Protein AF-A0A2V6H265-F1 (afdb_monomer_lite)

Foldseek 3Di:
DVLQVLQVVLVVLVVVLVVLVVVLVVLVVLLLVLLLVQLVLCLVVLVVDPVLVVLNVLLVVLVVVLVVLVVVLVVLVVVLVVLVVVLVVLVVVLVVVLVVLVVVLVVLVVQLVVLVVQLVVLVVQLVVLVVVLVVLVVLLVVLVVVLVVQVPDPPHDPCSVVVNVVSVVVNVCSVVVNVVSVVSNVVSVVSNVVSVVSSVVSVVVSVVSVVVSVVSVVVSVVVSVVSVVSSVVSVVVSVVSVVVSVVSVVVSSVSSSVSSVVCLVVVHGNPVCNVSSVSSVVSVVVSVVSVVVSVVSVVVSVPRDPVSNVVNVVVVVVVVVVCVVVVCVVVPPDDDDQFAAQLFFKKKKAFLQLVVVFPLLVVCCVVPVPQSVLLVCLRQPQVVVQPPDDCSQWWGMKMWTWGCPDPPDIDIKIKTFTPAFCVVSVVVLVPDPLWDWDDDVRWIKTDRDQFWIWTDLDRRMIIITGPVNRSSSNCSSVVNHPTRDPDDPVSVVQVVCNVQFRMKMKGQQQLCVVVQWPQFWDNVQRVQFNIWMKGWRNHVQIKMKIKTFGPWLVSQVVVLVCLQVPVCVGQAGPPDNAGQAPDRWDWDDDPRGMIMTMGTGDSVSVVVNSCRSSVNDDDDDPPDD

Secondary structure (DSSP, 8-state):
-HHHHHHHHHHHHHHHHHHHHHHHHHHHHHHHHHHHHHHHHTHHHHTT-GGGHHHHHHHHHHHHHHHHHHHHHHHHHHHHHHHHHHHHHHHHHHHHHHHHHHHHHHHHHHHHHHHHHHHHHHHHHHHHHHHHHHHHHHHHHHHHHHHHHHHT-SSPPTTHHHHHHHHHHHHHHHHHHHHHHHHHHHHHHHHHHHHHHHHHHHHHHHHHHHHHHHHHHHHHHHHHHHHHHHHHHHHHHHHHHHHHHHHHHHHHHHHHHHHHHHHHHHTPPPTT-THHHHHHHHHHHHHHHHHHHHHHHHHHHHTS-HHHHHHHHHHHHHHHHHHHHHHHHHHTS-TT----BTT--EEEEEEHHHHHH-HHHHHHHHH-TTTHHHHHHHHHGGGGG-TT--HHHHEEEEEEEEE--SSSS-EEEEEEEESS-SHHHHHHHHH-TT-EEEEETTEEEEEEETTEEEEE-SSSEEEEESHHHHHHHHHHHTTSS-B-----HHHHHHHHTTTT-SEEEEESSGGGHHHHSS--S-HHHHHTEEEEEEEEE-SSSEEEEEEEEESSHHHHHHHHHHHHH-HHHHSBPTTSS-BS-SSPPEEEE-SSSEEEEEEEEPHHHHHHHHHHHTT----------

Sequence (625 aa):
MSFIRTGFREMALKIKRQRTRMALRHQRRLLQRSEINLGREGTAQAANFPELRNEIVALKKLEQEQKELALRIAQLEEGIKRIEAERQQNTEDQNAAIAKLEAEKKPLLQQRNQAKTTADVCERELAAVERRIRENETADRNLLKQLSDLHALDPAPADFEALAATINARRARLPEERAELMRARLGSADAASLAKEKLLAAESELAVVEKKIERVRSEFEARDRKLNENIRVQQEAVREARARHHKVEERKTPAYLNIGRHLSAQGIAPPNAPHLLTDAHRHRGTVDQLLQHRAELTTLSNQIDMQELRKFYFSVVSILALLAIILPVAVKSPRKREWLPQETDMILSINIEQLERADIPKRWRKDQPEIWPKVWLGLVGAAALTPGLTLPRDAVHITRAVSTDEPETPREFILMETRRDVSPVIRTIGGDPTFRKHPISGLPVWERSSDLAVARVGPATLAIGAPGEVDELVLVRLGMKPDLKITDQLFNRFQALDRESALRLISRNPPDLSRVFHPIFSRELLDASQLLGLAVALQNPVKARLLLKMNSSKNAAELARNLHDQPQRWLRLADSELLLYSQPPEIQRQGDSNLELRFTLPENSARLLLERIAKTDAGAALTAH

Structure (mmCIF, N/CA/C/O backbone):
data_AF-A0A2V6H265-F1
#
_entry.id   AF-A0A2V6H265-F1
#
loop_
_atom_site.group_PDB
_atom_site.id
_atom_site.type_symbol
_atom_site.label_atom_id
_atom_site.label_alt_id
_atom_site.label_comp_id
_atom_site.label_asym_id
_atom_site.label_entity_id
_atom_site.label_seq_id
_atom_site.pdbx_PDB_ins_code
_atom_site.Cartn_x
_atom_site.Cartn_y
_atom_site.Cartn_z
_atom_site.occupancy
_atom_site.B_iso_or_equiv
_atom_site.auth_seq_id
_atom_site.auth_comp_id
_atom_site.auth_asym_id
_atom_site.auth_atom_id
_atom_site.pdbx_PDB_model_num
ATOM 1 N N . MET A 1 1 ? 16.697 10.886 -56.356 1.00 59.06 1 MET A N 1
ATOM 2 C CA . MET A 1 1 ? 16.982 9.531 -55.824 1.00 59.06 1 MET A CA 1
ATOM 3 C C . MET A 1 1 ? 18.422 9.371 -55.311 1.00 59.06 1 MET A C 1
ATOM 5 O O . MET A 1 1 ? 18.581 8.712 -54.291 1.00 59.06 1 MET A O 1
ATOM 9 N N . SER A 1 2 ? 19.459 9.969 -55.930 1.00 71.38 2 SER A N 1
ATOM 10 C CA . SER A 1 2 ? 20.864 9.827 -55.470 1.00 71.38 2 SER A CA 1
ATOM 11 C C . SER A 1 2 ? 21.093 10.317 -54.031 1.00 71.38 2 SER A C 1
ATOM 13 O O . SER A 1 2 ? 21.631 9.574 -53.215 1.00 71.38 2 SER A O 1
ATOM 15 N N . PHE A 1 3 ? 20.549 11.486 -53.672 1.00 73.88 3 PHE A N 1
ATOM 16 C CA . PHE A 1 3 ? 20.709 12.070 -52.333 1.00 73.88 3 PHE A CA 1
ATOM 17 C C . PHE A 1 3 ? 20.150 11.197 -51.193 1.00 73.88 3 PHE A C 1
ATOM 19 O O . PHE A 1 3 ? 20.679 11.218 -50.085 1.00 73.88 3 PHE A O 1
ATOM 26 N N . ILE A 1 4 ? 19.109 10.394 -51.458 1.00 73.81 4 ILE A N 1
ATOM 27 C CA . ILE A 1 4 ? 18.526 9.460 -50.482 1.00 73.81 4 ILE A CA 1
ATOM 28 C C . ILE A 1 4 ? 19.516 8.326 -50.194 1.00 73.81 4 ILE A C 1
ATOM 30 O O . ILE A 1 4 ? 19.783 8.009 -49.036 1.00 73.81 4 ILE A O 1
ATOM 34 N N . ARG A 1 5 ? 20.125 7.757 -51.242 1.00 79.50 5 ARG A N 1
ATOM 35 C CA . ARG A 1 5 ? 21.136 6.696 -51.128 1.00 79.50 5 ARG A CA 1
ATOM 36 C C . ARG A 1 5 ? 22.389 7.190 -50.398 1.00 79.50 5 ARG A C 1
ATOM 38 O O . ARG A 1 5 ? 22.892 6.494 -49.516 1.00 79.50 5 ARG A O 1
ATOM 45 N N . THR A 1 6 ? 22.854 8.396 -50.718 1.00 81.06 6 THR A N 1
ATOM 46 C CA . THR A 1 6 ? 24.004 9.042 -50.063 1.00 81.06 6 THR A CA 1
ATOM 47 C C . THR A 1 6 ? 23.706 9.369 -48.596 1.00 81.06 6 THR A C 1
ATOM 49 O O . THR A 1 6 ? 24.522 9.089 -47.717 1.00 81.06 6 THR A O 1
ATOM 52 N N . GLY A 1 7 ? 22.494 9.844 -48.298 1.00 78.50 7 GLY A N 1
ATOM 53 C CA . GLY A 1 7 ? 22.014 10.077 -46.937 1.00 78.50 7 GLY A CA 1
ATOM 54 C C . GLY A 1 7 ? 21.946 8.817 -46.073 1.00 78.50 7 GLY A C 1
ATOM 55 O O . GLY A 1 7 ? 22.478 8.797 -44.961 1.00 78.50 7 GLY A O 1
ATOM 56 N N . PHE A 1 8 ? 21.362 7.730 -46.590 1.00 82.50 8 PHE A N 1
ATOM 57 C CA . PHE A 1 8 ? 21.335 6.440 -45.890 1.00 82.50 8 PHE A CA 1
ATOM 58 C C . PHE A 1 8 ? 22.738 5.858 -45.680 1.00 82.50 8 PHE A C 1
ATOM 60 O O . PHE A 1 8 ? 23.006 5.298 -44.615 1.00 82.50 8 PHE A O 1
ATOM 67 N N . ARG A 1 9 ? 23.656 6.030 -46.643 1.00 84.00 9 ARG A N 1
ATOM 68 C CA . ARG A 1 9 ? 25.061 5.613 -46.507 1.00 84.00 9 ARG A CA 1
ATOM 69 C C . ARG A 1 9 ? 25.764 6.350 -45.362 1.00 84.00 9 ARG A C 1
ATOM 71 O O . ARG A 1 9 ? 26.423 5.702 -44.549 1.00 84.00 9 ARG A O 1
ATOM 78 N N . GLU A 1 10 ? 25.573 7.664 -45.232 1.00 84.69 10 GLU A N 1
ATOM 79 C CA . GLU A 1 10 ? 26.143 8.436 -44.117 1.00 84.69 10 GLU A CA 1
ATOM 80 C C . GLU A 1 10 ? 25.490 8.092 -42.770 1.00 84.69 10 GLU A C 1
ATOM 82 O O . GLU A 1 10 ? 26.182 7.945 -41.760 1.00 84.69 10 GLU A O 1
ATOM 87 N N . MET A 1 11 ? 24.167 7.891 -42.728 1.00 81.31 11 MET A N 1
ATOM 88 C CA . MET A 1 11 ? 23.496 7.432 -41.506 1.00 81.31 11 MET A CA 1
ATOM 89 C C . MET A 1 11 ? 24.008 6.058 -41.057 1.00 81.31 11 MET A C 1
ATOM 91 O O . MET A 1 11 ? 24.285 5.866 -39.871 1.00 81.31 11 MET A O 1
ATOM 95 N N . ALA A 1 12 ? 24.227 5.125 -41.988 1.00 83.94 12 ALA A N 1
ATOM 96 C CA . ALA A 1 12 ? 24.819 3.825 -41.687 1.00 83.94 12 ALA A CA 1
ATOM 97 C C . ALA A 1 12 ? 26.243 3.961 -41.115 1.00 83.94 12 ALA A C 1
ATOM 99 O O . ALA A 1 12 ? 26.571 3.307 -40.120 1.00 83.94 12 ALA A O 1
ATOM 100 N N . LEU A 1 13 ? 27.079 4.850 -41.669 1.00 85.62 13 LEU A N 1
ATOM 101 C CA . LEU A 1 13 ? 28.412 5.137 -41.125 1.00 85.62 13 LEU A CA 1
ATOM 102 C C . LEU A 1 13 ? 28.353 5.813 -39.749 1.00 85.62 13 LEU A C 1
ATOM 104 O O . LEU A 1 13 ? 29.169 5.502 -38.878 1.00 85.62 13 LEU A O 1
ATOM 108 N N . LYS A 1 14 ? 27.396 6.714 -39.500 1.00 84.12 14 LYS A N 1
ATOM 109 C CA . LYS A 1 14 ? 27.180 7.313 -38.170 1.00 84.12 14 LYS A CA 1
ATOM 110 C C . LYS A 1 14 ? 26.785 6.264 -37.131 1.00 84.12 14 LYS A C 1
ATOM 112 O O . LYS A 1 14 ? 27.386 6.230 -36.057 1.00 84.12 14 LYS A O 1
ATOM 117 N N . ILE A 1 15 ? 25.859 5.364 -37.465 1.00 84.75 15 ILE A N 1
ATOM 118 C CA . ILE A 1 15 ? 25.449 4.257 -36.587 1.00 84.75 15 ILE A CA 1
ATOM 119 C C . ILE A 1 15 ? 26.639 3.332 -36.302 1.00 84.75 15 ILE A C 1
ATOM 121 O O . ILE A 1 15 ? 26.898 3.005 -35.142 1.00 84.75 15 ILE A O 1
ATOM 125 N N . LYS A 1 16 ? 27.416 2.957 -37.328 1.00 85.31 16 LYS A N 1
ATOM 126 C CA . LYS A 1 16 ? 28.633 2.144 -37.158 1.00 85.31 16 LYS A CA 1
ATOM 127 C C . LYS A 1 16 ? 29.667 2.837 -36.262 1.00 85.31 16 LYS A C 1
ATOM 129 O O . LYS A 1 16 ? 30.218 2.194 -35.367 1.00 85.31 16 LYS A O 1
ATOM 134 N N . ARG A 1 17 ? 29.881 4.152 -36.409 1.00 84.06 17 ARG A N 1
ATOM 135 C CA . ARG A 1 17 ? 30.772 4.942 -35.532 1.00 84.06 17 ARG A CA 1
ATOM 136 C C . ARG A 1 17 ? 30.272 4.983 -34.090 1.00 84.06 17 ARG A C 1
ATOM 138 O O . ARG A 1 17 ? 31.067 4.808 -33.169 1.00 84.06 17 ARG A O 1
ATOM 145 N N . GLN A 1 18 ? 28.974 5.187 -33.873 1.00 86.31 18 GLN A N 1
ATOM 146 C CA . GLN A 1 18 ? 28.387 5.209 -32.533 1.00 86.31 18 GLN A CA 1
ATOM 147 C C . GLN A 1 18 ? 28.496 3.842 -31.848 1.00 86.31 18 GLN A C 1
ATOM 149 O O . GLN A 1 18 ? 28.936 3.775 -30.700 1.00 86.31 18 GLN A O 1
ATOM 154 N N . ARG A 1 19 ? 28.185 2.754 -32.564 1.00 86.50 19 ARG A N 1
ATOM 155 C CA . ARG A 1 19 ? 28.374 1.381 -32.071 1.00 86.50 19 ARG A CA 1
ATOM 156 C C . ARG A 1 19 ? 29.834 1.107 -31.726 1.00 86.50 19 ARG A C 1
ATOM 158 O O . ARG A 1 19 ? 30.108 0.646 -30.625 1.00 86.50 19 ARG A O 1
ATOM 165 N N . THR A 1 20 ? 30.768 1.489 -32.599 1.00 86.81 20 THR A N 1
ATOM 166 C CA . THR A 1 20 ? 32.213 1.329 -32.354 1.00 86.81 20 THR A CA 1
ATOM 167 C C . THR A 1 20 ? 32.668 2.133 -31.130 1.00 86.81 20 THR A C 1
ATOM 169 O O . THR A 1 20 ? 33.417 1.623 -30.307 1.00 86.81 20 THR A O 1
ATOM 172 N N . ARG A 1 21 ? 32.168 3.364 -30.928 1.00 86.69 21 ARG A N 1
ATOM 173 C CA . ARG A 1 21 ? 32.458 4.168 -29.722 1.00 86.69 21 ARG A CA 1
ATOM 174 C C . ARG A 1 21 ? 31.917 3.526 -28.443 1.00 86.69 21 ARG A C 1
ATOM 176 O O . ARG A 1 21 ? 32.609 3.546 -27.428 1.00 86.69 21 ARG A O 1
ATOM 183 N N . MET A 1 22 ? 30.699 2.984 -28.477 1.00 87.62 22 MET A N 1
ATOM 184 C CA . MET A 1 22 ? 30.094 2.299 -27.328 1.00 87.62 22 MET A CA 1
ATOM 185 C C . MET A 1 22 ? 30.839 1.004 -27.000 1.00 87.62 22 MET A C 1
ATOM 187 O O . MET A 1 22 ? 31.203 0.796 -25.844 1.00 87.62 22 MET A O 1
ATOM 191 N N . ALA A 1 23 ? 31.145 0.194 -28.017 1.00 87.88 23 ALA A N 1
ATOM 192 C CA . ALA A 1 23 ? 31.950 -1.014 -27.881 1.00 87.88 23 ALA A CA 1
ATOM 193 C C . ALA A 1 23 ? 33.341 -0.697 -27.317 1.00 87.88 23 ALA A C 1
ATOM 195 O O . ALA A 1 23 ? 33.777 -1.341 -26.373 1.00 87.88 23 ALA A O 1
ATOM 196 N N . LEU A 1 24 ? 33.995 0.358 -27.804 1.00 89.94 24 LEU A N 1
ATOM 197 C CA . LEU A 1 24 ? 35.305 0.787 -27.319 1.00 89.94 24 LEU A CA 1
ATOM 198 C C . LEU A 1 24 ? 35.259 1.277 -25.866 1.00 89.94 24 LEU A C 1
ATOM 200 O O . LEU A 1 24 ? 36.151 0.955 -25.088 1.00 89.94 24 LEU A O 1
ATOM 204 N N . ARG A 1 25 ? 34.221 2.020 -25.457 1.00 89.62 25 ARG A N 1
ATOM 205 C CA . ARG A 1 25 ? 34.030 2.399 -24.043 1.00 89.62 25 ARG A CA 1
ATOM 206 C C . ARG A 1 25 ? 33.831 1.173 -23.155 1.00 89.62 25 ARG A C 1
ATOM 208 O O . ARG A 1 25 ? 34.402 1.117 -22.071 1.00 89.62 25 ARG A O 1
ATOM 215 N N . HIS A 1 26 ? 33.025 0.217 -23.608 1.00 91.50 26 HIS A N 1
ATOM 216 C CA . HIS A 1 26 ? 32.760 -1.016 -22.876 1.00 91.50 26 HIS A CA 1
ATOM 217 C C . HIS A 1 26 ? 34.024 -1.874 -22.747 1.00 91.50 26 HIS A C 1
ATOM 219 O O . HIS A 1 26 ? 34.416 -2.209 -21.633 1.00 91.50 26 HIS A O 1
ATOM 225 N N . GLN A 1 27 ? 34.722 -2.128 -23.856 1.00 90.38 27 GLN A N 1
ATOM 226 C CA . GLN A 1 27 ? 35.960 -2.908 -23.865 1.00 90.38 27 GLN A CA 1
ATOM 227 C C . GLN A 1 27 ? 37.088 -2.230 -23.084 1.00 90.38 27 GLN A C 1
ATOM 229 O O . GLN A 1 27 ? 37.818 -2.912 -22.381 1.00 90.38 27 GLN A O 1
ATOM 234 N N . ARG A 1 28 ? 37.191 -0.892 -23.087 1.00 91.06 28 ARG A N 1
ATOM 235 C CA . ARG A 1 28 ? 38.150 -0.183 -22.218 1.00 91.06 28 ARG A CA 1
ATOM 236 C C . ARG A 1 28 ? 37.872 -0.386 -20.730 1.00 91.06 28 ARG A C 1
ATOM 238 O O . ARG A 1 28 ? 38.818 -0.502 -19.962 1.00 91.06 28 ARG A O 1
ATOM 245 N N . ARG A 1 29 ? 36.601 -0.432 -20.313 1.00 91.75 29 ARG A N 1
ATOM 246 C CA . ARG A 1 29 ? 36.241 -0.729 -18.915 1.00 91.75 29 ARG A CA 1
ATOM 247 C C . ARG A 1 29 ? 36.561 -2.177 -18.552 1.00 91.75 29 ARG A C 1
ATOM 249 O O . ARG A 1 29 ? 37.053 -2.421 -17.458 1.00 91.75 29 ARG A O 1
ATOM 256 N N . LEU A 1 30 ? 36.291 -3.116 -19.462 1.00 91.25 30 LEU A N 1
ATOM 257 C CA . LEU A 1 30 ? 36.648 -4.524 -19.272 1.00 91.25 30 LEU A CA 1
ATOM 258 C C . LEU A 1 30 ? 38.164 -4.701 -19.175 1.00 91.25 30 LEU A C 1
ATOM 260 O O . LEU A 1 30 ? 38.618 -5.328 -18.228 1.00 91.25 30 LEU A O 1
ATOM 264 N N . LEU A 1 31 ? 38.926 -4.050 -20.058 1.00 92.25 31 LEU A N 1
ATOM 265 C CA . LEU A 1 31 ? 40.387 -4.030 -20.017 1.00 92.25 31 LEU A CA 1
ATOM 266 C C . LEU A 1 31 ? 40.908 -3.476 -18.686 1.00 92.25 31 LEU A C 1
ATOM 268 O O . LEU A 1 31 ? 41.722 -4.115 -18.032 1.00 92.25 31 LEU A O 1
ATOM 272 N N . GLN A 1 32 ? 40.399 -2.322 -18.244 1.00 92.50 32 GLN A N 1
ATOM 273 C CA . GLN A 1 32 ? 40.774 -1.750 -16.947 1.00 92.50 32 GLN A CA 1
ATOM 274 C C . GLN A 1 32 ? 40.472 -2.713 -15.794 1.00 92.50 32 GLN A C 1
ATOM 276 O O . GLN A 1 32 ? 41.288 -2.858 -14.892 1.00 92.50 32 GLN A O 1
ATOM 281 N N . ARG A 1 33 ? 39.325 -3.400 -15.824 1.00 93.00 33 ARG A N 1
ATOM 282 C CA . ARG A 1 33 ? 38.950 -4.377 -14.794 1.00 93.00 33 ARG A CA 1
ATOM 283 C C . ARG A 1 33 ? 39.849 -5.615 -14.818 1.00 93.00 33 ARG A C 1
ATOM 285 O O . ARG A 1 33 ? 40.262 -6.062 -13.753 1.00 93.00 33 ARG A O 1
ATOM 292 N N . SER A 1 34 ? 40.172 -6.147 -15.997 1.00 90.69 34 SER A N 1
ATOM 293 C CA . SER A 1 34 ? 41.108 -7.269 -16.129 1.00 90.69 34 SER A CA 1
ATOM 294 C C . SER A 1 34 ? 42.521 -6.880 -15.696 1.00 90.69 34 SER A C 1
ATOM 296 O O . SER A 1 34 ? 43.165 -7.660 -15.009 1.00 90.69 34 SER A O 1
ATOM 298 N N . GLU A 1 35 ? 42.975 -5.660 -16.011 1.00 91.94 35 GLU A N 1
ATOM 299 C CA . GLU A 1 35 ? 44.265 -5.129 -15.551 1.00 91.94 35 GLU A CA 1
ATOM 300 C C . GLU A 1 35 ? 44.281 -4.970 -14.023 1.00 91.94 35 GLU A C 1
ATOM 302 O O . GLU A 1 35 ? 45.214 -5.426 -13.379 1.00 91.94 35 GLU A O 1
ATOM 307 N N . ILE A 1 36 ? 43.230 -4.417 -13.409 1.00 91.88 36 ILE A N 1
ATOM 308 C CA . ILE A 1 36 ? 43.129 -4.317 -11.940 1.00 91.88 36 ILE A CA 1
ATOM 309 C C . ILE A 1 36 ? 43.180 -5.702 -11.281 1.00 91.88 36 ILE A C 1
ATOM 311 O O . ILE A 1 36 ? 43.911 -5.890 -10.311 1.00 91.88 36 ILE A O 1
ATOM 315 N N . ASN A 1 37 ? 42.433 -6.678 -11.803 1.00 91.75 37 ASN A N 1
ATOM 316 C CA . ASN A 1 37 ? 42.431 -8.041 -11.265 1.00 91.75 37 ASN A CA 1
ATOM 317 C C . ASN A 1 37 ? 43.804 -8.710 -11.417 1.00 91.75 37 ASN A C 1
ATOM 319 O O . ASN A 1 37 ? 44.298 -9.315 -10.468 1.00 91.75 37 ASN A O 1
ATOM 323 N N . LEU A 1 38 ? 44.437 -8.554 -12.584 1.00 91.44 38 LEU A N 1
ATOM 324 C CA . LEU A 1 38 ? 45.788 -9.045 -12.845 1.00 91.44 38 LEU A CA 1
ATOM 325 C C . LEU A 1 38 ? 46.800 -8.423 -11.878 1.00 91.44 38 LEU A C 1
ATOM 327 O O . LEU A 1 38 ? 47.648 -9.128 -11.343 1.00 91.44 38 LEU A O 1
ATOM 331 N N . GLY A 1 39 ? 46.694 -7.120 -11.613 1.00 90.12 39 GLY A N 1
ATOM 332 C CA . GLY A 1 39 ? 47.579 -6.434 -10.679 1.00 90.12 39 GLY A CA 1
ATOM 333 C C . GLY A 1 39 ? 47.344 -6.796 -9.215 1.00 90.12 39 GLY A C 1
ATOM 334 O O . GLY A 1 39 ? 48.292 -6.782 -8.438 1.00 90.12 39 GLY A O 1
ATOM 335 N N . ARG A 1 40 ? 46.113 -7.159 -8.837 1.00 90.88 40 ARG A N 1
ATOM 336 C CA . ARG A 1 40 ? 45.767 -7.629 -7.488 1.00 90.88 40 ARG A CA 1
ATOM 337 C C . ARG A 1 40 ? 46.390 -8.992 -7.178 1.00 90.88 40 ARG A C 1
ATOM 339 O O . ARG A 1 40 ? 47.055 -9.135 -6.156 1.00 90.88 40 ARG A O 1
ATOM 346 N N . GLU A 1 41 ? 46.213 -9.961 -8.073 1.00 89.75 41 GLU A N 1
ATOM 347 C CA . GLU A 1 41 ? 46.786 -11.310 -7.930 1.00 89.75 41 GLU A CA 1
ATOM 348 C C . GLU A 1 41 ? 48.295 -11.338 -8.231 1.00 89.75 41 GLU A C 1
ATOM 350 O O . GLU A 1 41 ? 49.029 -12.180 -7.721 1.00 89.75 41 GLU A O 1
ATOM 355 N N . GLY A 1 42 ? 48.769 -10.392 -9.047 1.00 87.44 42 GLY A N 1
ATOM 356 C CA . GLY A 1 42 ? 50.152 -10.275 -9.509 1.00 87.44 42 GLY A CA 1
ATOM 357 C C . GLY A 1 42 ? 51.093 -9.472 -8.609 1.00 87.44 42 GLY A C 1
ATOM 358 O O . GLY A 1 42 ? 52.247 -9.250 -8.975 1.00 87.44 42 GLY A O 1
ATOM 359 N N . THR A 1 43 ? 50.631 -9.006 -7.446 1.00 88.12 43 THR A N 1
ATOM 360 C CA . THR A 1 43 ? 51.429 -8.166 -6.528 1.00 88.12 43 THR A CA 1
ATOM 361 C C . THR A 1 43 ? 52.755 -8.808 -6.112 1.00 88.12 43 THR A C 1
ATOM 363 O O . THR A 1 43 ? 53.760 -8.110 -5.975 1.00 88.12 43 THR A O 1
ATOM 366 N N . ALA A 1 44 ? 52.790 -10.134 -5.952 1.00 85.81 44 ALA A N 1
ATOM 367 C CA . ALA A 1 44 ? 54.000 -10.871 -5.596 1.00 85.81 44 ALA A CA 1
ATOM 368 C C . ALA A 1 44 ? 55.037 -10.884 -6.733 1.00 85.81 44 ALA A C 1
ATOM 370 O O . ALA A 1 44 ? 56.231 -10.748 -6.483 1.00 85.81 44 ALA A O 1
ATOM 371 N N . GLN A 1 45 ? 54.590 -10.999 -7.985 1.00 87.38 45 GLN A N 1
ATOM 372 C CA . GLN A 1 45 ? 55.450 -10.964 -9.173 1.00 87.38 45 GLN A CA 1
ATOM 373 C C . GLN A 1 45 ? 55.926 -9.537 -9.452 1.00 87.38 45 GLN A C 1
ATOM 375 O O . GLN A 1 45 ? 57.078 -9.325 -9.826 1.00 87.38 45 GLN A O 1
ATOM 380 N N . ALA A 1 46 ? 55.056 -8.555 -9.205 1.00 85.69 46 ALA A N 1
ATOM 381 C CA . ALA A 1 46 ? 55.352 -7.133 -9.322 1.00 85.69 46 ALA A CA 1
ATOM 382 C C . ALA A 1 46 ? 56.506 -6.684 -8.410 1.00 85.69 46 ALA A C 1
ATOM 384 O O . ALA A 1 46 ? 57.244 -5.768 -8.763 1.00 85.69 46 ALA A O 1
ATOM 385 N N . ALA A 1 47 ? 56.696 -7.345 -7.261 1.00 85.69 47 ALA A N 1
ATOM 386 C CA . ALA A 1 47 ? 57.757 -7.038 -6.297 1.00 85.69 47 ALA A CA 1
ATOM 387 C C . ALA A 1 47 ? 59.179 -7.236 -6.836 1.00 85.69 47 ALA A C 1
ATOM 389 O O . ALA A 1 47 ? 60.118 -6.671 -6.276 1.00 85.69 47 ALA A O 1
ATOM 390 N N . ASN A 1 48 ? 59.333 -7.975 -7.936 1.00 86.19 48 ASN A N 1
ATOM 391 C CA . ASN A 1 48 ? 60.615 -8.175 -8.605 1.00 86.19 48 ASN A CA 1
ATOM 392 C C . ASN A 1 48 ? 60.989 -7.012 -9.544 1.00 86.19 48 ASN A C 1
ATOM 394 O O . ASN A 1 48 ? 62.108 -6.983 -10.053 1.00 86.19 48 ASN A O 1
ATOM 398 N N . PHE A 1 49 ? 60.083 -6.049 -9.768 1.00 87.88 49 PHE A N 1
ATOM 399 C CA . PHE A 1 49 ? 60.305 -4.912 -10.662 1.00 87.88 49 PHE A CA 1
ATOM 400 C C . PHE A 1 49 ? 60.606 -3.629 -9.876 1.00 87.88 49 PHE A C 1
ATOM 402 O O . PHE A 1 49 ? 59.745 -3.147 -9.132 1.00 87.88 49 PHE A O 1
ATOM 409 N N . PRO A 1 50 ? 61.788 -3.009 -10.062 1.00 85.81 50 PRO A N 1
ATOM 410 C CA . PRO A 1 50 ? 62.145 -1.774 -9.358 1.00 85.81 50 PRO A CA 1
ATOM 411 C C . PRO A 1 50 ? 61.227 -0.596 -9.727 1.00 85.81 50 PRO A C 1
ATOM 413 O O . PRO A 1 50 ? 60.996 0.285 -8.902 1.00 85.81 50 PRO A O 1
ATOM 416 N N . GLU A 1 51 ? 60.655 -0.619 -10.932 1.00 87.81 51 GLU A N 1
ATOM 417 C CA . GLU A 1 51 ? 59.735 0.390 -11.475 1.00 87.81 51 GLU A CA 1
ATOM 418 C C . GLU A 1 51 ? 58.391 0.460 -10.728 1.00 87.81 51 GLU A C 1
ATOM 420 O O . GLU A 1 51 ? 57.744 1.500 -10.756 1.00 87.81 51 GLU A O 1
ATOM 425 N N . LEU A 1 52 ? 57.992 -0.613 -10.029 1.00 89.31 52 LEU A N 1
ATOM 426 C CA . LEU A 1 52 ? 56.723 -0.718 -9.287 1.00 89.31 52 LEU A CA 1
ATOM 427 C C . LEU A 1 52 ? 56.898 -0.578 -7.765 1.00 89.31 52 LEU A C 1
ATOM 429 O O . LEU A 1 52 ? 55.963 -0.792 -6.988 1.00 89.31 52 LEU A O 1
ATOM 433 N N . ARG A 1 53 ? 58.111 -0.250 -7.299 1.00 87.50 53 ARG A N 1
ATOM 434 C CA . ARG A 1 53 ? 58.442 -0.209 -5.866 1.00 87.50 53 ARG A CA 1
ATOM 435 C C . ARG A 1 53 ? 57.563 0.780 -5.095 1.00 87.50 53 ARG A C 1
ATOM 437 O O . ARG A 1 53 ? 57.171 0.487 -3.965 1.00 87.50 53 ARG A O 1
ATOM 444 N N . ASN A 1 54 ? 57.234 1.921 -5.697 1.00 88.81 54 ASN A N 1
ATOM 445 C CA . ASN A 1 54 ? 56.419 2.959 -5.065 1.00 88.81 54 ASN A CA 1
ATOM 446 C C . ASN A 1 54 ? 54.965 2.498 -4.875 1.00 88.81 54 ASN A C 1
ATOM 448 O O . ASN A 1 54 ? 54.401 2.661 -3.792 1.00 88.81 54 ASN A O 1
ATOM 452 N N . GLU A 1 55 ? 54.381 1.860 -5.890 1.00 88.56 55 GLU A N 1
ATOM 453 C CA . GLU A 1 55 ? 53.037 1.283 -5.860 1.00 88.56 55 GLU A CA 1
ATOM 454 C C . GLU A 1 55 ? 52.928 0.178 -4.806 1.00 88.56 55 GLU A C 1
ATOM 456 O O . GLU A 1 55 ? 51.948 0.122 -4.064 1.00 88.56 55 GLU A O 1
ATOM 461 N N . ILE A 1 56 ? 53.952 -0.669 -4.686 1.00 89.00 56 ILE A N 1
ATOM 462 C CA . ILE A 1 56 ? 53.974 -1.781 -3.727 1.00 89.00 56 ILE A CA 1
ATOM 463 C C . ILE A 1 56 ? 54.104 -1.282 -2.287 1.00 89.00 56 ILE A C 1
ATOM 465 O O . ILE A 1 56 ? 53.422 -1.790 -1.395 1.00 89.00 56 ILE A O 1
ATOM 469 N N . VAL A 1 57 ? 54.940 -0.270 -2.036 1.00 90.06 57 VAL A N 1
ATOM 470 C CA . VAL A 1 57 ? 55.044 0.355 -0.706 1.00 90.06 57 VAL A CA 1
ATOM 471 C C . VAL A 1 57 ? 53.722 1.023 -0.316 1.00 90.06 57 VAL A C 1
ATOM 473 O O . VAL A 1 57 ? 53.261 0.855 0.815 1.00 90.06 57 VAL A O 1
ATOM 476 N N . ALA A 1 58 ? 53.074 1.724 -1.252 1.00 89.25 58 ALA A N 1
ATOM 477 C CA . ALA A 1 58 ? 51.768 2.337 -1.022 1.00 89.25 58 ALA A CA 1
ATOM 478 C C . ALA A 1 58 ? 50.679 1.291 -0.718 1.00 89.25 58 ALA A C 1
ATOM 480 O O . ALA A 1 58 ? 49.903 1.473 0.222 1.00 89.25 58 ALA A O 1
ATOM 481 N N . LEU A 1 59 ? 50.652 0.174 -1.454 1.00 91.31 59 LEU A N 1
ATOM 482 C CA . LEU A 1 59 ? 49.719 -0.928 -1.206 1.00 91.31 59 LEU A CA 1
ATOM 483 C C . LEU A 1 59 ? 49.915 -1.552 0.176 1.00 91.31 59 LEU A C 1
ATOM 485 O O . LEU A 1 59 ? 48.937 -1.695 0.905 1.00 91.31 59 LEU A O 1
ATOM 489 N N . LYS A 1 60 ? 51.159 -1.839 0.581 1.00 90.31 60 LYS A N 1
ATOM 490 C CA . LYS A 1 60 ? 51.450 -2.398 1.913 1.00 90.31 60 LYS A CA 1
ATOM 491 C C . LYS A 1 60 ? 50.962 -1.493 3.045 1.00 90.31 60 LYS A C 1
ATOM 493 O O . LYS A 1 60 ? 50.425 -1.984 4.034 1.00 90.31 60 LYS A O 1
ATOM 498 N N . LYS A 1 61 ? 51.106 -0.172 2.894 1.00 92.50 61 LYS A N 1
ATOM 499 C CA . LYS A 1 61 ? 50.590 0.798 3.870 1.00 92.50 61 LYS A CA 1
ATOM 500 C C . LYS A 1 61 ? 49.059 0.754 3.956 1.00 92.50 61 LYS A C 1
ATOM 502 O O . LYS A 1 61 ? 48.515 0.674 5.052 1.00 92.50 61 LYS A O 1
ATOM 507 N N . LEU A 1 62 ? 48.371 0.743 2.813 1.00 92.31 62 LEU A N 1
ATOM 508 C CA . LEU A 1 62 ? 46.906 0.657 2.764 1.00 92.31 62 LEU A CA 1
ATOM 509 C C . LEU A 1 62 ? 46.376 -0.693 3.278 1.00 92.31 62 LEU A C 1
ATOM 511 O O . LEU A 1 62 ? 45.301 -0.753 3.866 1.00 92.31 62 LEU A O 1
ATOM 515 N N . GLU A 1 63 ? 47.108 -1.787 3.075 1.00 90.81 63 GLU A N 1
ATOM 516 C CA . GLU A 1 63 ? 46.775 -3.101 3.639 1.00 90.81 63 GLU A CA 1
ATOM 517 C C . GLU A 1 63 ? 46.909 -3.133 5.162 1.00 90.81 63 GLU A C 1
ATOM 519 O O . GLU A 1 63 ? 46.071 -3.735 5.834 1.00 90.81 63 GLU A O 1
ATOM 524 N N . GLN A 1 64 ? 47.917 -2.461 5.720 1.00 93.19 64 GLN A N 1
ATOM 525 C CA . GLN A 1 64 ? 48.062 -2.323 7.167 1.00 93.19 64 GLN A CA 1
ATOM 526 C C . GLN A 1 64 ? 46.912 -1.499 7.767 1.00 93.19 64 GLN A C 1
ATOM 528 O O . GLN A 1 64 ? 46.257 -1.958 8.703 1.00 93.19 64 GLN A O 1
ATOM 533 N N . GLU A 1 65 ? 46.597 -0.345 7.169 1.00 92.69 65 GLU A N 1
ATOM 534 C CA . GLU A 1 65 ? 45.452 0.490 7.570 1.00 92.69 65 GLU A CA 1
ATOM 535 C C . GLU A 1 65 ? 44.128 -0.296 7.507 1.00 92.69 65 GLU A C 1
ATOM 537 O O . GLU A 1 65 ? 43.269 -0.173 8.382 1.00 92.69 65 GLU A O 1
ATOM 542 N N . GLN A 1 66 ? 43.957 -1.154 6.498 1.00 91.94 66 GLN A N 1
ATOM 543 C CA . GLN A 1 66 ? 42.780 -2.010 6.386 1.00 91.94 66 GLN A CA 1
ATOM 544 C C . GLN A 1 66 ? 42.689 -3.041 7.518 1.00 91.94 66 GLN A C 1
ATOM 546 O O . GLN A 1 66 ? 41.605 -3.233 8.071 1.00 91.94 66 GLN A O 1
ATOM 551 N N . LYS A 1 67 ? 43.797 -3.709 7.863 1.00 93.69 67 LYS A N 1
ATOM 552 C CA . LYS A 1 67 ? 43.830 -4.701 8.950 1.00 93.69 67 LYS A CA 1
ATOM 553 C C . LYS A 1 67 ? 43.468 -4.068 10.291 1.00 93.69 67 LYS A C 1
ATOM 555 O O . LYS A 1 67 ? 42.678 -4.638 11.038 1.00 93.69 67 LYS A O 1
ATOM 560 N N . GLU A 1 68 ? 43.981 -2.873 10.566 1.00 94.06 68 GLU A N 1
ATOM 561 C CA . GLU A 1 68 ? 43.645 -2.112 11.775 1.00 94.06 68 GLU A CA 1
ATOM 562 C C . GLU A 1 68 ? 42.155 -1.748 11.826 1.00 94.06 68 GLU A C 1
ATOM 564 O O . GLU A 1 68 ? 41.501 -1.915 12.858 1.00 94.06 68 GLU A O 1
ATOM 569 N N . LEU A 1 69 ? 41.578 -1.320 10.697 1.00 93.81 69 LEU A N 1
ATOM 570 C CA . LEU A 1 69 ? 40.141 -1.054 10.602 1.00 93.81 69 LEU A CA 1
ATOM 571 C C . LEU A 1 69 ? 39.299 -2.323 10.778 1.00 93.81 69 LEU A C 1
ATOM 573 O O . LEU A 1 69 ? 38.263 -2.265 11.437 1.00 93.81 69 LEU A O 1
ATOM 577 N N . ALA A 1 70 ? 39.733 -3.461 10.235 1.00 93.06 70 ALA A N 1
ATOM 578 C CA . ALA A 1 70 ? 39.042 -4.739 10.395 1.00 93.06 70 ALA A CA 1
ATOM 579 C C . ALA A 1 70 ? 39.029 -5.202 11.861 1.00 93.06 70 ALA A C 1
ATOM 581 O O . ALA A 1 70 ? 37.979 -5.591 12.371 1.00 93.06 70 ALA A O 1
ATOM 582 N N . LEU A 1 71 ? 40.162 -5.079 12.564 1.00 96.00 71 LEU A N 1
ATOM 583 C CA . LEU A 1 71 ? 40.248 -5.360 14.000 1.00 96.00 71 LEU A CA 1
ATOM 584 C C . LEU A 1 71 ? 39.327 -4.441 14.810 1.00 96.00 71 LEU A C 1
ATOM 586 O O . LEU A 1 71 ? 38.597 -4.910 15.681 1.00 96.00 71 LEU A O 1
ATOM 590 N N . ARG A 1 72 ? 39.301 -3.144 14.488 1.00 95.00 72 ARG A N 1
ATOM 591 C CA . ARG A 1 72 ? 38.413 -2.181 15.151 1.00 95.00 72 ARG A CA 1
ATOM 592 C C . ARG A 1 72 ? 36.933 -2.496 14.925 1.00 95.00 72 ARG A C 1
ATOM 594 O O . ARG A 1 72 ? 36.142 -2.365 15.854 1.00 95.00 72 ARG A O 1
ATOM 601 N N . ILE A 1 73 ? 36.550 -2.905 13.714 1.00 95.31 73 ILE A N 1
ATOM 602 C CA . ILE A 1 73 ? 35.175 -3.336 13.415 1.00 95.31 73 ILE A CA 1
ATOM 603 C C . ILE A 1 73 ? 34.811 -4.550 14.274 1.00 95.31 73 ILE A C 1
ATOM 605 O O . ILE A 1 73 ? 33.768 -4.527 14.919 1.00 95.31 73 ILE A O 1
ATOM 609 N N . ALA A 1 74 ? 35.686 -5.557 14.348 1.00 95.50 74 ALA A N 1
ATOM 610 C CA . ALA A 1 74 ? 35.448 -6.754 15.154 1.00 95.50 74 ALA A CA 1
ATOM 611 C C . ALA A 1 74 ? 35.279 -6.430 16.650 1.00 95.50 74 ALA A C 1
ATOM 613 O O . ALA A 1 74 ? 34.348 -6.921 17.283 1.00 95.50 74 ALA A O 1
ATOM 614 N N . GLN A 1 75 ? 36.121 -5.548 17.201 1.00 96.31 75 GLN A N 1
ATOM 615 C CA . GLN A 1 75 ? 36.013 -5.097 18.595 1.00 96.31 75 GLN A CA 1
ATOM 616 C C . GLN A 1 75 ? 34.692 -4.369 18.879 1.00 96.31 75 GLN A C 1
ATOM 618 O O . GLN A 1 75 ? 34.075 -4.590 19.919 1.00 96.31 75 GLN A O 1
ATOM 623 N N . LEU A 1 76 ? 34.242 -3.507 17.961 1.00 96.00 76 LEU A N 1
ATOM 624 C CA . LEU A 1 76 ? 32.966 -2.805 18.103 1.00 96.00 76 LEU A CA 1
ATOM 625 C C . LEU A 1 76 ? 31.773 -3.765 18.010 1.00 96.00 76 LEU A C 1
ATOM 627 O O . LEU A 1 76 ? 30.828 -3.639 18.781 1.00 96.00 76 LEU A O 1
ATOM 631 N N . GLU A 1 77 ? 31.817 -4.738 17.101 1.00 95.69 77 GLU A N 1
ATOM 632 C CA . GLU A 1 77 ? 30.773 -5.761 16.973 1.00 95.69 77 GLU A CA 1
ATOM 633 C C . GLU A 1 77 ? 30.691 -6.661 18.211 1.00 95.69 77 GLU A C 1
ATOM 635 O O . GLU A 1 77 ? 29.596 -7.016 18.647 1.00 95.69 77 GLU A O 1
ATOM 640 N N . GLU A 1 78 ? 31.829 -7.006 18.813 1.00 96.56 78 GLU A N 1
ATOM 641 C CA . GLU A 1 78 ? 31.858 -7.725 20.087 1.00 96.56 78 GLU A CA 1
ATOM 642 C C . GLU A 1 78 ? 31.305 -6.868 21.237 1.00 96.56 78 GLU A C 1
ATOM 644 O O . GLU A 1 78 ? 30.543 -7.370 22.063 1.00 96.56 78 GLU A O 1
ATOM 649 N N . GLY A 1 79 ? 31.620 -5.569 21.257 1.00 96.44 79 GLY A N 1
ATOM 650 C CA . GLY A 1 79 ? 31.035 -4.605 22.191 1.00 96.44 79 GLY A CA 1
ATOM 651 C C . GLY A 1 79 ? 29.507 -4.565 22.115 1.00 96.44 79 GLY A C 1
ATOM 652 O O . GLY A 1 79 ? 28.846 -4.661 23.149 1.00 96.44 79 GLY A O 1
ATOM 653 N N . ILE A 1 80 ? 28.949 -4.529 20.900 1.00 95.69 80 ILE A N 1
ATOM 654 C CA . ILE A 1 80 ? 27.495 -4.543 20.678 1.00 95.69 80 ILE A CA 1
ATOM 655 C C . ILE A 1 80 ? 26.884 -5.828 21.242 1.00 95.69 80 ILE A C 1
ATOM 657 O O . ILE A 1 80 ? 25.913 -5.755 21.990 1.00 95.69 80 ILE A O 1
ATOM 661 N N . LYS A 1 81 ? 27.484 -6.993 20.961 1.00 96.06 81 LYS A N 1
ATOM 662 C CA . LYS A 1 81 ? 26.998 -8.286 21.477 1.00 96.06 81 LYS A CA 1
ATOM 663 C C . LYS A 1 81 ? 26.968 -8.339 23.005 1.00 96.06 81 LYS A C 1
ATOM 665 O O . LYS A 1 81 ? 26.037 -8.899 23.575 1.00 96.06 81 LYS A O 1
ATOM 670 N N . ARG A 1 82 ? 27.971 -7.761 23.675 1.00 97.06 82 ARG A N 1
ATOM 671 C CA . ARG A 1 82 ? 28.007 -7.692 25.146 1.00 97.06 82 ARG A CA 1
ATOM 672 C C . ARG A 1 82 ? 26.869 -6.827 25.692 1.00 97.06 82 ARG A C 1
ATOM 674 O O . ARG A 1 82 ? 26.186 -7.256 26.615 1.00 97.06 82 ARG A O 1
ATOM 681 N N . ILE A 1 83 ? 26.611 -5.667 25.086 1.00 95.44 83 ILE A N 1
ATOM 682 C CA . ILE A 1 83 ? 25.508 -4.782 25.503 1.00 95.44 83 ILE A CA 1
ATOM 683 C C . ILE A 1 83 ? 24.142 -5.431 25.224 1.00 95.44 83 ILE A C 1
ATOM 685 O O . ILE A 1 83 ? 23.216 -5.302 26.021 1.00 95.44 83 ILE A O 1
ATOM 689 N N . GLU A 1 84 ? 24.002 -6.163 24.117 1.00 94.56 84 GLU A N 1
ATOM 690 C CA . GLU A 1 84 ? 22.787 -6.931 23.819 1.00 94.56 84 GLU A CA 1
ATOM 691 C C . GLU A 1 84 ? 22.533 -8.033 24.859 1.00 94.56 84 GLU A C 1
ATOM 693 O O . GLU A 1 84 ? 21.391 -8.207 25.286 1.00 94.56 84 GLU A O 1
ATOM 698 N N . ALA A 1 85 ? 23.579 -8.722 25.324 1.00 96.31 85 ALA A N 1
ATOM 699 C CA . ALA A 1 85 ? 23.471 -9.693 26.412 1.00 96.31 85 ALA A CA 1
ATOM 700 C C . ALA A 1 85 ? 23.078 -9.026 27.745 1.00 96.31 85 ALA A C 1
ATOM 702 O O . ALA A 1 85 ? 22.177 -9.508 28.430 1.00 96.31 85 ALA A O 1
ATOM 703 N N . GLU A 1 86 ? 23.675 -7.878 28.088 1.00 96.06 86 GLU A N 1
ATOM 704 C CA . GLU A 1 86 ? 23.279 -7.088 29.268 1.00 96.06 86 GLU A CA 1
ATOM 705 C C . GLU A 1 86 ? 21.807 -6.657 29.204 1.00 96.06 86 GLU A C 1
ATOM 707 O O . GLU A 1 86 ? 21.105 -6.651 30.214 1.00 96.06 86 GLU A O 1
ATOM 712 N N . ARG A 1 87 ? 21.308 -6.332 28.008 1.00 95.81 87 ARG A N 1
ATOM 713 C CA . ARG A 1 87 ? 19.909 -5.958 27.789 1.00 95.81 87 ARG A CA 1
ATOM 714 C C . ARG A 1 87 ? 18.948 -7.133 27.993 1.00 95.81 87 ARG A C 1
ATOM 716 O O . ARG A 1 87 ? 17.876 -6.958 28.580 1.00 95.81 87 ARG A O 1
ATOM 723 N N . GLN A 1 88 ? 19.327 -8.323 27.525 1.00 94.25 88 GLN A N 1
ATOM 724 C CA . GLN A 1 88 ? 18.569 -9.551 27.776 1.00 94.25 88 GLN A CA 1
ATOM 725 C C . GLN A 1 88 ? 18.502 -9.840 29.278 1.00 94.25 88 GLN A C 1
ATOM 727 O O . GLN A 1 88 ? 17.402 -9.981 29.810 1.00 94.25 88 GLN A O 1
ATOM 732 N N . GLN A 1 89 ? 19.641 -9.778 29.973 1.00 95.88 89 GLN A N 1
ATOM 733 C CA . GLN A 1 89 ? 19.690 -9.939 31.427 1.00 95.88 89 GLN A CA 1
ATOM 734 C C . GLN A 1 89 ? 18.818 -8.902 32.151 1.00 95.88 89 GLN A C 1
ATOM 736 O O . GLN A 1 89 ? 18.039 -9.253 33.029 1.00 95.88 89 GLN A O 1
ATOM 741 N N . ASN A 1 90 ? 18.871 -7.629 31.743 1.00 95.38 90 ASN A N 1
ATOM 742 C CA . ASN A 1 90 ? 18.043 -6.567 32.323 1.00 95.38 90 ASN A CA 1
ATOM 743 C C . ASN A 1 90 ? 16.535 -6.851 32.170 1.00 95.38 90 ASN A C 1
ATOM 745 O O . ASN A 1 90 ? 15.754 -6.511 33.055 1.00 95.38 90 ASN A O 1
ATOM 749 N N . THR A 1 91 ? 16.126 -7.500 31.076 1.00 94.44 91 THR A N 1
ATOM 750 C CA . THR A 1 91 ? 14.729 -7.908 30.846 1.00 94.44 91 THR A CA 1
ATOM 751 C C . THR A 1 91 ? 14.332 -9.084 31.743 1.00 94.44 91 THR A C 1
ATOM 753 O O . THR A 1 91 ? 13.238 -9.095 32.310 1.00 94.44 91 THR A O 1
ATOM 756 N N . GLU A 1 92 ? 15.214 -10.071 31.899 1.00 95.81 92 GLU A N 1
ATOM 757 C CA . GLU A 1 92 ? 15.000 -11.204 32.806 1.00 95.81 92 GLU A CA 1
ATOM 758 C C . GLU A 1 92 ? 14.893 -10.741 34.264 1.00 95.81 92 GLU A C 1
ATOM 760 O O . GLU A 1 92 ? 13.941 -11.101 34.963 1.00 95.81 92 GLU A O 1
ATOM 765 N N . ASP A 1 93 ? 15.800 -9.864 34.692 1.00 96.25 93 ASP A N 1
ATOM 766 C CA . ASP A 1 93 ? 15.814 -9.270 36.028 1.00 96.25 93 ASP A CA 1
ATOM 767 C C . ASP A 1 93 ? 14.556 -8.423 36.283 1.00 96.25 93 ASP A C 1
ATOM 769 O O . ASP A 1 93 ? 13.962 -8.501 37.364 1.00 96.25 93 ASP A O 1
ATOM 773 N N . GLN A 1 94 ? 14.102 -7.655 35.282 1.00 96.19 94 GLN A N 1
ATOM 774 C CA . GLN A 1 94 ? 12.850 -6.897 35.349 1.00 96.19 94 GLN A CA 1
ATOM 775 C C . GLN A 1 94 ? 11.656 -7.827 35.578 1.00 96.19 94 GLN A C 1
ATOM 777 O O . GLN A 1 94 ? 10.846 -7.590 36.478 1.00 96.19 94 GLN A O 1
ATOM 782 N N . ASN A 1 95 ? 11.547 -8.896 34.786 1.00 94.81 95 ASN A N 1
ATOM 783 C CA . ASN A 1 95 ? 10.454 -9.859 34.898 1.00 94.81 95 ASN A CA 1
ATOM 784 C C . ASN A 1 95 ? 10.468 -10.561 36.259 1.00 94.81 95 ASN A C 1
ATOM 786 O O . ASN A 1 95 ? 9.421 -10.690 36.893 1.00 94.81 95 ASN A O 1
ATOM 790 N N . ALA A 1 96 ? 11.646 -10.954 36.750 1.00 96.56 96 ALA A N 1
ATOM 791 C CA . ALA A 1 96 ? 11.795 -11.566 38.065 1.00 96.56 96 ALA A CA 1
ATOM 792 C C . ALA A 1 96 ? 11.397 -10.607 39.203 1.00 96.56 96 ALA A C 1
ATOM 794 O O . ALA A 1 96 ? 10.732 -11.018 40.158 1.00 96.56 96 ALA A O 1
ATOM 795 N N . ALA A 1 97 ? 11.769 -9.326 39.111 1.00 96.00 97 ALA A N 1
ATOM 796 C CA . ALA A 1 97 ? 11.407 -8.312 40.100 1.00 96.00 97 ALA A CA 1
ATOM 797 C C . ALA A 1 97 ? 9.898 -8.011 40.101 1.00 96.00 97 ALA A C 1
ATOM 799 O O . ALA A 1 97 ? 9.283 -7.947 41.168 1.00 96.00 97 ALA A O 1
ATOM 800 N N . ILE A 1 98 ? 9.282 -7.886 38.920 1.00 95.50 98 ILE A N 1
ATOM 801 C CA . ILE A 1 98 ? 7.833 -7.680 38.787 1.00 95.50 98 ILE A CA 1
ATOM 802 C C . ILE A 1 98 ? 7.071 -8.903 39.300 1.00 95.50 98 ILE A C 1
ATOM 804 O O . ILE A 1 98 ? 6.128 -8.735 40.067 1.00 95.50 98 ILE A O 1
ATOM 808 N N . ALA A 1 99 ? 7.503 -10.122 38.969 1.00 95.62 99 ALA A N 1
ATOM 809 C CA . ALA A 1 99 ? 6.849 -11.348 39.425 1.00 95.62 99 ALA A CA 1
ATOM 810 C C . ALA A 1 99 ? 6.812 -11.465 40.960 1.00 95.62 99 ALA A C 1
ATOM 812 O O . ALA A 1 99 ? 5.799 -11.890 41.520 1.00 95.62 99 ALA A O 1
ATOM 813 N N . LYS A 1 100 ? 7.879 -11.042 41.658 1.00 96.25 100 LYS A N 1
ATOM 814 C CA . LYS A 1 100 ? 7.901 -10.977 43.131 1.00 96.25 100 LYS A CA 1
ATOM 815 C C . LYS A 1 100 ? 6.851 -10.001 43.671 1.00 96.25 100 LYS A C 1
ATOM 817 O O . LYS A 1 100 ? 6.073 -10.366 44.547 1.00 96.25 100 LYS A O 1
ATOM 822 N N . LEU A 1 101 ? 6.774 -8.796 43.106 1.00 95.12 101 LEU A N 1
ATOM 823 C CA . LEU A 1 101 ? 5.786 -7.793 43.518 1.00 95.12 101 LEU A CA 1
ATOM 824 C C . LEU A 1 101 ? 4.347 -8.189 43.146 1.00 95.12 101 LEU A C 1
ATOM 826 O O . LEU A 1 101 ? 3.408 -7.888 43.879 1.00 95.12 101 LEU A O 1
ATOM 830 N N . GLU A 1 102 ? 4.147 -8.900 42.038 1.00 93.44 102 GLU A N 1
ATOM 831 C CA . GLU A 1 102 ? 2.845 -9.462 41.670 1.00 93.44 102 GLU A CA 1
ATOM 832 C C . GLU A 1 102 ? 2.412 -10.579 42.625 1.00 93.44 102 GLU A C 1
ATOM 834 O O . GLU A 1 102 ? 1.225 -10.683 42.945 1.00 93.44 102 GLU A O 1
ATOM 839 N N . ALA A 1 103 ? 3.353 -11.387 43.122 1.00 95.19 103 ALA A N 1
ATOM 840 C CA . ALA A 1 103 ? 3.075 -12.371 44.162 1.00 95.19 103 ALA A CA 1
ATOM 841 C C . ALA A 1 103 ? 2.639 -11.700 45.478 1.00 95.19 103 ALA A C 1
ATOM 843 O O . ALA A 1 103 ? 1.671 -12.157 46.081 1.00 95.19 103 ALA A O 1
ATOM 844 N N . GLU A 1 104 ? 3.268 -10.585 45.870 1.00 94.12 104 GLU A N 1
ATOM 845 C CA . GLU A 1 104 ? 2.848 -9.760 47.019 1.00 94.12 104 GLU A CA 1
ATOM 846 C C . GLU A 1 104 ? 1.476 -9.091 46.799 1.00 94.12 104 GLU A C 1
ATOM 848 O O . GLU A 1 104 ? 0.680 -8.967 47.729 1.00 94.12 104 GLU A O 1
ATOM 853 N N . LYS A 1 105 ? 1.153 -8.698 45.559 1.00 95.38 105 LYS A N 1
ATOM 854 C CA . LYS A 1 105 ? -0.123 -8.050 45.205 1.00 95.38 105 LYS A CA 1
ATOM 855 C C . LYS A 1 105 ? -1.330 -8.991 45.305 1.00 95.38 105 LYS A C 1
ATOM 857 O O . LYS A 1 105 ? -2.426 -8.552 45.656 1.00 95.38 105 LYS A O 1
ATOM 862 N N . LYS A 1 106 ? -1.169 -10.276 44.966 1.00 93.75 106 LYS A N 1
ATOM 863 C CA . LYS A 1 106 ? -2.265 -11.268 44.927 1.00 93.75 106 LYS A CA 1
ATOM 864 C C . LYS A 1 106 ? -3.071 -11.385 46.234 1.00 93.75 106 LYS A C 1
ATOM 866 O O . LYS A 1 106 ? -4.297 -11.286 46.145 1.00 93.75 106 LYS A O 1
ATOM 871 N N . PRO A 1 107 ? -2.464 -11.579 47.422 1.00 95.19 107 PRO A N 1
ATOM 872 C CA . PRO A 1 107 ? -3.224 -11.661 48.670 1.00 95.19 107 PRO A CA 1
ATOM 873 C C . PRO A 1 107 ? -3.931 -10.340 49.012 1.00 95.19 107 PRO A C 1
ATOM 875 O O . PRO A 1 107 ? -5.090 -10.365 49.418 1.00 95.19 107 PRO A O 1
ATOM 878 N N . LEU A 1 108 ? -3.303 -9.188 48.750 1.00 93.94 108 LEU A N 1
ATOM 879 C CA . LEU A 1 108 ? -3.918 -7.871 48.975 1.00 93.94 108 LEU A CA 1
ATOM 880 C C . LEU A 1 108 ? -5.142 -7.643 48.075 1.00 93.94 108 LEU A C 1
ATOM 882 O O . LEU A 1 108 ? -6.163 -7.118 48.514 1.00 93.94 108 LEU A O 1
ATOM 886 N N . LEU A 1 109 ? -5.084 -8.098 46.819 1.00 93.69 109 LEU A N 1
ATOM 887 C CA . LEU A 1 109 ? -6.234 -8.092 45.909 1.00 93.69 109 LEU A CA 1
ATOM 888 C C . LEU A 1 109 ? -7.393 -8.942 46.442 1.00 93.69 109 LEU A C 1
ATOM 890 O O . LEU A 1 109 ? -8.549 -8.526 46.353 1.00 93.69 109 LEU A O 1
ATOM 894 N N . GLN A 1 110 ? -7.098 -10.125 46.987 1.00 94.06 110 GLN A N 1
ATOM 895 C CA . GLN A 1 110 ? -8.114 -10.988 47.591 1.00 94.06 110 GLN A CA 1
ATOM 896 C C . GLN A 1 110 ? -8.741 -10.324 48.821 1.00 94.06 110 GLN A C 1
ATOM 898 O O . GLN A 1 110 ? -9.968 -10.268 48.911 1.00 94.06 110 GLN A O 1
ATOM 903 N N . GLN A 1 111 ? -7.924 -9.749 49.706 1.00 94.12 111 GLN A N 1
ATOM 904 C CA . GLN A 1 111 ? -8.382 -9.016 50.886 1.00 94.12 111 GLN A CA 1
ATOM 905 C C . GLN A 1 111 ? -9.264 -7.818 50.506 1.00 94.12 111 GLN A C 1
ATOM 907 O O . GLN A 1 111 ? -10.350 -7.653 51.061 1.00 94.12 111 GLN A O 1
ATOM 912 N N . ARG A 1 112 ? -8.871 -7.031 49.494 1.00 96.00 112 ARG A N 1
ATOM 913 C CA . ARG A 1 112 ? -9.686 -5.922 48.975 1.00 96.00 112 ARG A CA 1
ATOM 914 C C . ARG A 1 112 ? -11.019 -6.404 48.408 1.00 96.00 112 ARG A C 1
ATOM 916 O O . ARG A 1 112 ? -12.046 -5.774 48.637 1.00 96.00 112 ARG A O 1
ATOM 923 N N . ASN A 1 113 ? -11.034 -7.513 47.668 1.00 95.00 113 ASN A N 1
ATOM 924 C CA . ASN A 1 113 ? -12.271 -8.067 47.106 1.00 95.00 113 ASN A CA 1
ATOM 925 C C . ASN A 1 113 ? -13.226 -8.573 48.192 1.00 95.00 113 ASN A C 1
ATOM 927 O O . ASN A 1 113 ? -14.435 -8.359 48.089 1.00 95.00 113 ASN A O 1
ATOM 931 N N . GLN A 1 114 ? -12.693 -9.200 49.241 1.00 94.94 114 GLN A N 1
ATOM 932 C CA . GLN A 1 114 ? -13.477 -9.595 50.410 1.00 94.94 114 GLN A CA 1
ATOM 933 C C . GLN A 1 114 ? -14.051 -8.362 51.117 1.00 94.94 114 GLN A C 1
ATOM 935 O O . GLN A 1 114 ? -15.263 -8.300 51.312 1.00 94.94 114 GLN A O 1
ATOM 940 N N . ALA A 1 115 ? -13.221 -7.349 51.395 1.00 94.81 115 ALA A N 1
ATOM 941 C CA . ALA A 1 115 ? -13.652 -6.095 52.017 1.00 94.81 115 ALA A CA 1
ATOM 942 C C . ALA A 1 115 ? -14.737 -5.377 51.193 1.00 94.81 115 ALA A C 1
ATOM 944 O O . ALA A 1 115 ? -15.736 -4.908 51.739 1.00 94.81 115 ALA A O 1
ATOM 945 N N . LYS A 1 116 ? -14.594 -5.365 49.862 1.00 96.44 116 LYS A N 1
ATOM 946 C CA . LYS A 1 116 ? -15.594 -4.800 48.951 1.00 96.44 116 LYS A CA 1
ATOM 947 C C . LYS A 1 116 ? -16.912 -5.559 49.028 1.00 96.44 116 LYS A C 1
ATOM 949 O O . LYS A 1 116 ? -17.960 -4.949 49.180 1.00 96.44 116 LYS A O 1
ATOM 954 N N . THR A 1 117 ? -16.853 -6.888 48.989 1.00 96.00 117 THR A N 1
ATOM 955 C CA . THR A 1 117 ? -18.052 -7.728 49.092 1.00 96.00 117 THR A CA 1
ATOM 956 C C . THR A 1 117 ? -18.773 -7.485 50.419 1.00 96.00 117 THR A C 1
ATOM 958 O O . THR A 1 117 ? -19.994 -7.360 50.434 1.00 96.00 117 THR A O 1
ATOM 961 N N . THR A 1 118 ? -18.034 -7.359 51.528 1.00 95.31 118 THR A N 1
ATOM 962 C CA . THR A 1 118 ? -18.629 -7.039 52.833 1.00 95.31 118 THR A CA 1
ATOM 963 C C . THR A 1 118 ? -19.247 -5.643 52.868 1.00 95.31 118 THR A C 1
ATOM 965 O O . THR A 1 118 ? -20.355 -5.496 53.375 1.00 95.31 118 THR A O 1
ATOM 968 N N . ALA A 1 119 ? -18.588 -4.636 52.284 1.00 95.81 119 ALA A N 1
ATOM 969 C CA . ALA A 1 119 ? -19.127 -3.280 52.199 1.00 95.81 119 ALA A CA 1
ATOM 970 C C . ALA A 1 119 ? -20.416 -3.237 51.362 1.00 95.81 119 ALA A C 1
ATOM 972 O O . ALA A 1 119 ? -21.415 -2.688 51.819 1.00 95.81 119 ALA A O 1
ATOM 973 N N . ASP A 1 120 ? -20.429 -3.902 50.202 1.00 94.75 120 ASP A N 1
ATOM 974 C CA . ASP A 1 120 ? -21.598 -3.989 49.322 1.00 94.75 120 ASP A CA 1
ATOM 975 C C . ASP A 1 120 ? -22.792 -4.668 50.020 1.00 94.75 120 ASP A C 1
ATOM 977 O O . ASP A 1 120 ? -23.939 -4.275 49.809 1.00 94.75 120 ASP A O 1
ATOM 981 N N . VAL A 1 121 ? -22.551 -5.700 50.839 1.00 96.06 121 VAL A N 1
ATOM 982 C CA . VAL A 1 121 ? -23.609 -6.366 51.621 1.00 96.06 121 VAL A CA 1
ATOM 983 C C . VAL A 1 121 ? -24.146 -5.430 52.703 1.00 96.06 121 VAL A C 1
ATOM 985 O O . VAL A 1 121 ? -25.359 -5.248 52.788 1.00 96.06 121 VAL A O 1
ATOM 988 N N . CYS A 1 122 ? -23.277 -4.781 53.484 1.00 93.69 122 CYS A N 1
ATOM 989 C CA . CYS A 1 122 ? -23.706 -3.842 54.522 1.00 93.69 122 CYS A CA 1
ATOM 990 C C . CYS A 1 122 ? -24.492 -2.651 53.946 1.00 93.69 122 CYS A C 1
ATOM 992 O O . CYS A 1 122 ? -25.498 -2.245 54.527 1.00 93.69 122 CYS A O 1
ATOM 994 N N . GLU A 1 123 ? -24.092 -2.121 52.786 1.00 94.19 123 GLU A N 1
ATOM 995 C CA . GLU A 1 123 ? -24.846 -1.067 52.096 1.00 94.19 123 GLU A CA 1
ATOM 996 C C . GLU A 1 123 ? -26.223 -1.541 51.617 1.00 94.19 123 GLU A C 1
ATOM 998 O O . GLU A 1 123 ? -27.206 -0.807 51.745 1.00 94.19 123 GLU A O 1
ATOM 1003 N N . ARG A 1 124 ? -26.325 -2.768 51.087 1.00 95.06 124 ARG A N 1
ATOM 1004 C CA . ARG A 1 124 ? -27.612 -3.340 50.661 1.00 95.06 124 ARG A CA 1
ATOM 1005 C C . ARG A 1 124 ? -28.567 -3.535 51.830 1.00 95.06 124 ARG A C 1
ATOM 1007 O O . ARG A 1 124 ? -29.744 -3.205 51.684 1.00 95.06 124 ARG A O 1
ATOM 1014 N N . GLU A 1 125 ? -28.075 -4.042 52.958 1.00 93.50 125 GLU A N 1
ATOM 1015 C CA . GLU A 1 125 ? -28.877 -4.223 54.172 1.00 93.50 125 GLU A CA 1
ATOM 1016 C C . GLU A 1 125 ? -29.340 -2.876 54.731 1.00 93.50 125 GLU A C 1
ATOM 1018 O O . GLU A 1 125 ? -30.530 -2.695 54.993 1.00 93.50 125 GLU A O 1
ATOM 1023 N N . LEU A 1 126 ? -28.450 -1.879 54.798 1.00 94.56 126 LEU A N 1
ATOM 1024 C CA . LEU A 1 126 ? -28.826 -0.516 55.177 1.00 94.56 126 LEU A CA 1
ATOM 1025 C C . LEU A 1 126 ? -29.930 0.034 54.258 1.00 94.56 126 LEU A C 1
ATOM 1027 O O . LEU A 1 126 ? -30.953 0.521 54.741 1.00 94.56 126 LEU A O 1
ATOM 1031 N N . ALA A 1 127 ? -29.780 -0.110 52.939 1.00 94.12 127 ALA A N 1
ATOM 1032 C CA . ALA A 1 127 ? -30.786 0.320 51.970 1.00 94.12 127 ALA A CA 1
ATOM 1033 C C . ALA A 1 127 ? -32.102 -0.480 52.064 1.00 94.12 127 ALA A C 1
ATOM 1035 O O . ALA A 1 127 ? -33.170 0.033 51.717 1.00 94.12 127 ALA A O 1
ATOM 1036 N N . ALA A 1 128 ? -32.062 -1.744 52.493 1.00 95.06 128 ALA A N 1
ATOM 1037 C CA . ALA A 1 128 ? -33.253 -2.553 52.746 1.00 95.06 128 ALA A CA 1
ATOM 1038 C C . ALA A 1 128 ? -33.998 -2.076 54.001 1.00 95.06 128 ALA A C 1
ATOM 1040 O O . ALA A 1 128 ? -35.218 -1.909 53.959 1.00 95.06 128 ALA A O 1
ATOM 1041 N N . VAL A 1 129 ? -33.276 -1.775 55.085 1.00 94.94 129 VAL A N 1
ATOM 1042 C CA . VAL A 1 129 ? -33.863 -1.202 56.304 1.00 94.94 129 VAL A CA 1
ATOM 1043 C C . VAL A 1 129 ? -34.463 0.177 56.022 1.00 94.94 129 VAL A C 1
ATOM 1045 O O . VAL A 1 129 ? -35.598 0.442 56.415 1.00 94.94 129 VAL A O 1
ATOM 1048 N N . GLU A 1 130 ? -33.767 1.038 55.275 1.00 93.69 130 GLU A N 1
ATOM 1049 C CA . GLU A 1 130 ? -34.297 2.352 54.888 1.00 93.69 130 GLU A CA 1
ATOM 1050 C C . GLU A 1 130 ? -35.558 2.255 54.020 1.00 93.69 130 GLU A C 1
ATOM 1052 O O . GLU A 1 130 ? -36.473 3.066 54.176 1.00 93.69 130 GLU A O 1
ATOM 1057 N N . ARG A 1 131 ? -35.654 1.247 53.144 1.00 95.12 131 ARG A N 1
ATOM 1058 C CA . ARG A 1 131 ? -36.884 0.964 52.388 1.00 95.12 131 ARG A CA 1
ATOM 1059 C C . ARG A 1 131 ? -38.033 0.551 53.302 1.00 95.12 131 ARG A C 1
ATOM 1061 O O . ARG A 1 131 ? -39.101 1.144 53.199 1.00 95.12 131 ARG A O 1
ATOM 1068 N N . ARG A 1 132 ? -37.802 -0.370 54.242 1.00 93.94 132 ARG A N 1
ATOM 1069 C CA . ARG A 1 132 ? -38.823 -0.805 55.214 1.00 93.94 132 ARG A CA 1
ATOM 1070 C C . ARG A 1 132 ? -39.327 0.343 56.090 1.00 93.94 132 ARG A C 1
ATOM 1072 O O . ARG A 1 132 ? -40.512 0.398 56.397 1.00 93.94 132 ARG A O 1
ATOM 1079 N N . ILE A 1 133 ? -38.455 1.287 56.457 1.00 93.38 133 ILE A N 1
ATOM 1080 C CA . ILE A 1 133 ? -38.860 2.508 57.176 1.00 93.38 133 ILE A CA 1
ATOM 1081 C C . ILE A 1 133 ? -39.811 3.346 56.315 1.00 93.38 133 ILE A C 1
ATOM 1083 O O . ILE A 1 133 ? -40.865 3.753 56.797 1.00 93.38 133 ILE A O 1
ATOM 1087 N N . ARG A 1 134 ? -39.479 3.569 55.036 1.00 92.94 134 ARG A N 1
ATOM 1088 C CA . ARG A 1 134 ? -40.354 4.307 54.108 1.00 92.94 134 ARG A CA 1
ATOM 1089 C C . ARG A 1 134 ? -41.689 3.592 53.903 1.00 92.94 134 ARG A C 1
ATOM 1091 O O . ARG A 1 134 ? -42.723 4.246 53.901 1.00 92.94 134 ARG A O 1
ATOM 1098 N N . GLU A 1 135 ? -41.678 2.268 53.763 1.00 93.62 135 GLU A N 1
ATOM 1099 C CA . GLU A 1 135 ? -42.889 1.451 53.629 1.00 93.62 135 GLU A CA 1
ATOM 1100 C C . GLU A 1 135 ? -43.787 1.572 54.868 1.00 93.62 135 GLU A C 1
ATOM 1102 O O . GLU A 1 135 ? -44.984 1.824 54.729 1.00 93.62 135 GLU A O 1
ATOM 1107 N N . ASN A 1 136 ? -43.212 1.497 56.072 1.00 93.56 136 ASN A N 1
ATOM 1108 C CA . ASN A 1 136 ? -43.940 1.701 57.326 1.00 93.56 136 ASN A CA 1
ATOM 1109 C C . ASN A 1 136 ? -44.554 3.118 57.404 1.00 93.56 136 ASN A C 1
ATOM 1111 O O . ASN A 1 136 ? -45.738 3.260 57.709 1.00 93.56 136 ASN A O 1
ATOM 1115 N N . GLU A 1 137 ? -43.809 4.159 57.012 1.00 91.50 137 GLU A N 1
ATOM 1116 C CA . GLU A 1 137 ? -44.325 5.536 56.937 1.00 91.50 137 GLU A CA 1
ATOM 1117 C C . GLU A 1 137 ? -45.451 5.689 55.899 1.00 91.50 137 GLU A C 1
ATOM 1119 O O . GLU A 1 137 ? -46.426 6.407 56.134 1.00 91.50 137 GLU A O 1
ATOM 1124 N N . THR A 1 138 ? -45.361 5.007 54.752 1.00 92.88 138 THR A N 1
ATOM 1125 C CA . THR A 1 138 ? -46.451 4.995 53.763 1.00 92.88 138 THR A CA 1
ATOM 1126 C C . THR A 1 138 ? -47.674 4.223 54.252 1.00 92.88 138 THR A C 1
ATOM 1128 O O . THR A 1 138 ? -48.797 4.638 53.970 1.00 92.88 138 THR A O 1
ATOM 1131 N N . ALA A 1 139 ? -47.482 3.144 55.014 1.00 91.88 139 ALA A N 1
ATOM 1132 C CA . ALA A 1 139 ? -48.569 2.375 55.604 1.00 91.88 139 ALA A CA 1
ATOM 1133 C C . ALA A 1 139 ? -49.351 3.214 56.625 1.00 91.88 139 ALA A C 1
ATOM 1135 O O . ALA A 1 139 ? -50.577 3.249 56.545 1.00 91.88 139 ALA A O 1
ATOM 1136 N N . ASP A 1 140 ? -48.671 3.964 57.502 1.00 91.31 140 ASP A N 1
ATOM 1137 C CA . ASP A 1 140 ? -49.337 4.885 58.440 1.00 91.31 140 ASP A CA 1
ATOM 1138 C C . ASP A 1 140 ? -50.158 5.952 57.695 1.00 91.31 140 ASP A C 1
ATOM 1140 O O . ASP A 1 140 ? -51.332 6.169 58.001 1.00 91.31 140 ASP A O 1
ATOM 1144 N N . ARG A 1 141 ? -49.594 6.554 56.637 1.00 90.69 141 ARG A N 1
ATOM 1145 C CA . ARG A 1 141 ? -50.317 7.523 55.788 1.00 90.69 141 ARG A CA 1
ATOM 1146 C C . ARG A 1 141 ? -51.541 6.913 55.102 1.00 90.69 141 ARG A C 1
ATOM 1148 O O . ARG A 1 141 ? -52.578 7.568 55.019 1.00 90.69 141 ARG A O 1
ATOM 1155 N N . ASN A 1 142 ? -51.441 5.676 54.620 1.00 91.88 142 ASN A N 1
ATOM 1156 C CA . ASN A 1 142 ? -52.555 4.981 53.975 1.00 91.88 142 ASN A CA 1
ATOM 1157 C C . ASN A 1 142 ? -53.666 4.635 54.973 1.00 91.88 142 ASN A C 1
ATOM 1159 O O . ASN A 1 142 ? -54.836 4.819 54.649 1.00 91.88 142 ASN A O 1
ATOM 1163 N N . LEU A 1 143 ? -53.324 4.187 56.186 1.00 91.19 143 LEU A N 1
ATOM 1164 C CA . LEU A 1 143 ? -54.308 3.928 57.243 1.00 91.19 143 LEU A CA 1
ATOM 1165 C C . LEU A 1 143 ? -54.995 5.220 57.707 1.00 91.19 143 LEU A C 1
ATOM 1167 O O . LEU A 1 143 ? -56.207 5.230 57.909 1.00 91.19 143 LEU A O 1
ATOM 1171 N N . LEU A 1 144 ? -54.250 6.325 57.818 1.00 90.00 144 LEU A N 1
ATOM 1172 C CA . LEU A 1 144 ? -54.812 7.654 58.077 1.00 90.00 144 LEU A CA 1
ATOM 1173 C C . LEU A 1 144 ? -55.806 8.078 56.993 1.00 90.00 144 LEU A C 1
ATOM 1175 O O . LEU A 1 144 ? -56.881 8.588 57.304 1.00 90.00 144 LEU A O 1
ATOM 1179 N N . LYS A 1 145 ? -55.465 7.836 55.725 1.00 90.19 145 LYS A N 1
ATOM 1180 C CA . LYS A 1 145 ? -56.357 8.112 54.600 1.00 90.19 145 LYS A CA 1
ATOM 1181 C C . LYS A 1 145 ? -57.616 7.242 54.651 1.00 90.19 145 LYS A C 1
ATOM 1183 O O . LYS A 1 145 ? -58.705 7.776 54.529 1.00 90.19 145 LYS A O 1
ATOM 1188 N N . GLN A 1 146 ? -57.488 5.944 54.931 1.00 87.88 146 GLN A N 1
ATOM 1189 C CA . GLN A 1 146 ? -58.635 5.038 55.090 1.00 87.88 146 GLN A CA 1
ATOM 1190 C C . GLN A 1 146 ? -59.563 5.449 56.241 1.00 87.88 146 GLN A C 1
ATOM 1192 O O . GLN A 1 146 ? -60.778 5.375 56.089 1.00 87.88 146 GLN A O 1
ATOM 1197 N N . LEU A 1 147 ? -59.016 5.913 57.373 1.00 86.50 147 LEU A N 1
ATOM 1198 C CA . LEU A 1 147 ? -59.821 6.478 58.464 1.00 86.50 147 LEU A CA 1
ATOM 1199 C C . LEU A 1 147 ? -60.568 7.738 58.025 1.00 86.50 147 LEU A C 1
ATOM 1201 O O . LEU A 1 147 ? -61.738 7.891 58.359 1.00 86.50 147 LEU A O 1
ATOM 1205 N N . SER A 1 148 ? -59.901 8.620 57.277 1.00 87.12 148 SER A N 1
ATOM 1206 C CA . SER A 1 148 ? -60.517 9.831 56.727 1.00 87.12 148 SER A CA 1
ATOM 1207 C C . SER A 1 148 ? -61.630 9.503 55.729 1.00 87.12 148 SER A C 1
ATOM 1209 O O . SER A 1 148 ? -62.701 10.097 55.802 1.00 87.12 148 SER A O 1
ATOM 1211 N N . ASP A 1 149 ? -61.392 8.556 54.820 1.00 86.62 149 ASP A N 1
ATOM 1212 C CA . ASP A 1 149 ? -62.347 8.140 53.788 1.00 86.62 149 ASP A CA 1
ATOM 1213 C C . ASP A 1 149 ? -63.577 7.456 54.417 1.00 86.62 149 ASP A C 1
ATOM 1215 O O . ASP A 1 149 ? -64.705 7.720 54.007 1.00 86.62 149 ASP A O 1
ATOM 1219 N N . LEU A 1 150 ? -63.384 6.638 55.462 1.00 83.44 150 LEU A N 1
ATOM 1220 C CA . LEU A 1 150 ? -64.483 6.043 56.234 1.00 83.44 150 LEU A CA 1
ATOM 1221 C C . LEU A 1 150 ? -65.341 7.097 56.943 1.00 83.44 150 LEU A C 1
ATOM 1223 O O . LEU A 1 150 ? -66.553 6.929 57.025 1.00 83.44 150 LEU A O 1
ATOM 1227 N N . HIS A 1 151 ? -64.728 8.174 57.442 1.00 79.69 151 HIS A N 1
ATOM 1228 C CA . HIS A 1 151 ? -65.435 9.276 58.105 1.00 79.69 151 HIS A CA 1
ATOM 1229 C C . HIS A 1 151 ? -66.247 10.150 57.135 1.00 79.69 151 HIS A C 1
ATOM 1231 O O . HIS A 1 151 ? -67.114 10.899 57.574 1.00 79.69 151 HIS A O 1
ATOM 1237 N N . ALA A 1 152 ? -65.949 10.084 55.834 1.00 82.94 152 ALA A N 1
ATOM 1238 C CA . ALA A 1 152 ? -66.584 10.892 54.795 1.00 82.94 152 ALA A CA 1
ATOM 1239 C C . ALA A 1 152 ? -67.797 10.210 54.124 1.00 82.94 152 ALA A C 1
ATOM 1241 O O . ALA A 1 152 ? -68.433 10.821 53.266 1.00 82.94 152 ALA A O 1
ATOM 1242 N N . LEU A 1 153 ? -68.112 8.955 54.475 1.00 78.56 153 LEU A N 1
ATOM 1243 C CA . LEU A 1 153 ? -69.261 8.208 53.946 1.00 78.56 153 LEU A CA 1
ATOM 1244 C C . LEU A 1 153 ? -70.555 8.561 54.699 1.00 78.56 153 LEU A C 1
ATOM 1246 O O . LEU A 1 153 ? -70.616 8.408 55.916 1.00 78.56 153 LEU A O 1
ATOM 1250 N N . ASP A 1 154 ? -71.597 8.965 53.962 1.00 71.38 154 ASP A N 1
ATOM 1251 C CA . ASP A 1 154 ? -72.925 9.303 54.497 1.00 71.38 154 ASP A CA 1
ATOM 1252 C C . ASP A 1 154 ? -74.040 8.643 53.643 1.00 71.38 154 ASP A C 1
ATOM 1254 O O . ASP A 1 154 ? -74.093 8.893 52.432 1.00 71.38 154 ASP A O 1
ATOM 1258 N N . PRO A 1 155 ? -74.918 7.781 54.208 1.00 61.41 155 PRO A N 1
ATOM 1259 C CA . PRO A 1 155 ? -74.973 7.362 55.611 1.00 61.41 155 PRO A CA 1
ATOM 1260 C C . PRO A 1 155 ? -73.822 6.426 56.004 1.00 61.41 155 PRO A C 1
ATOM 1262 O O . PRO A 1 155 ? -73.346 5.618 55.204 1.00 61.41 155 PRO A O 1
ATOM 1265 N N . ALA A 1 156 ? -73.393 6.529 57.264 1.00 69.31 156 ALA A N 1
ATOM 1266 C CA . ALA A 1 156 ? -72.304 5.725 57.807 1.00 69.31 156 ALA A CA 1
ATOM 1267 C C . ALA A 1 156 ? -72.616 4.210 57.729 1.00 69.31 156 ALA A C 1
ATOM 1269 O O . ALA A 1 156 ? -73.744 3.794 58.017 1.00 69.31 156 ALA A O 1
ATOM 1270 N N . PRO A 1 157 ? -71.635 3.363 57.362 1.00 73.94 157 PRO A N 1
ATOM 1271 C CA . PRO A 1 157 ? -71.830 1.918 57.295 1.00 73.94 157 PRO A CA 1
ATOM 1272 C C . PRO A 1 157 ? -72.146 1.326 58.678 1.00 73.94 157 PRO A C 1
ATOM 1274 O O . PRO A 1 157 ? -71.582 1.751 59.684 1.00 73.94 157 PRO A O 1
ATOM 1277 N N . ALA A 1 158 ? -73.008 0.304 58.727 1.00 72.12 158 ALA A N 1
ATOM 1278 C CA . ALA A 1 158 ? -73.474 -0.319 59.976 1.00 72.12 158 ALA A CA 1
ATOM 1279 C C . ALA A 1 158 ? -72.338 -0.870 60.869 1.00 72.12 158 ALA A C 1
ATOM 1281 O O . ALA A 1 158 ? -72.483 -0.915 62.088 1.00 72.12 158 ALA A O 1
ATOM 1282 N N . ASP A 1 159 ? -71.190 -1.205 60.272 1.00 77.94 159 ASP A N 1
ATOM 1283 C CA . ASP A 1 159 ? -70.012 -1.763 60.950 1.00 77.94 159 ASP A CA 1
ATOM 1284 C C . ASP A 1 159 ? -68.890 -0.723 61.182 1.00 77.94 159 ASP A C 1
ATOM 1286 O O . ASP A 1 159 ? -67.725 -1.081 61.384 1.00 77.94 159 ASP A O 1
ATOM 1290 N N . PHE A 1 160 ? -69.204 0.579 61.122 1.00 78.94 160 PHE A N 1
ATOM 1291 C CA . PHE A 1 160 ? -68.225 1.673 61.189 1.00 78.94 160 PHE A CA 1
ATOM 1292 C C . PHE A 1 160 ? -67.297 1.595 62.412 1.00 78.94 160 PHE A C 1
ATOM 1294 O O . PHE A 1 160 ? -66.077 1.688 62.262 1.00 78.94 160 PHE A O 1
ATOM 1301 N N . GLU A 1 161 ? -67.840 1.378 63.614 1.00 80.88 161 GLU A N 1
ATOM 1302 C CA . GLU A 1 161 ? -67.029 1.296 64.838 1.00 80.88 161 GLU A CA 1
ATOM 1303 C C . GLU A 1 161 ? -66.068 0.104 64.822 1.00 80.88 161 GLU A C 1
ATOM 1305 O O . GLU A 1 161 ? -64.912 0.231 65.230 1.00 80.88 161 GLU A O 1
ATOM 1310 N N . ALA A 1 162 ? -66.510 -1.040 64.291 1.00 81.88 162 ALA A N 1
ATOM 1311 C CA . ALA A 1 162 ? -65.679 -2.232 64.186 1.00 81.88 162 ALA A CA 1
ATOM 1312 C C . ALA A 1 162 ? -64.504 -2.011 63.217 1.00 81.88 162 ALA A C 1
ATOM 1314 O O . ALA A 1 162 ? -63.365 -2.364 63.542 1.00 81.88 162 ALA A O 1
ATOM 1315 N N . LEU A 1 163 ? -64.759 -1.376 62.064 1.00 82.62 163 LEU A N 1
ATOM 1316 C CA . LEU A 1 163 ? -63.750 -1.040 61.049 1.00 82.62 163 LEU A CA 1
ATOM 1317 C C . LEU A 1 163 ? -62.767 0.038 61.535 1.00 82.62 163 LEU A C 1
ATOM 1319 O O . LEU A 1 163 ? -61.552 -0.100 61.369 1.00 82.62 163 LEU A O 1
ATOM 1323 N N . ALA A 1 164 ? -63.264 1.085 62.197 1.00 83.50 164 ALA A N 1
ATOM 1324 C CA . ALA A 1 164 ? -62.431 2.134 62.780 1.00 83.50 164 ALA A CA 1
ATOM 1325 C C . ALA A 1 164 ? -61.535 1.588 63.906 1.00 83.50 164 ALA A C 1
ATOM 1327 O O . ALA A 1 164 ? -60.344 1.907 63.964 1.00 83.50 164 ALA A O 1
ATOM 1328 N N . ALA A 1 165 ? -62.067 0.708 64.761 1.00 85.88 165 ALA A N 1
ATOM 1329 C CA . ALA A 1 165 ? -61.293 0.034 65.801 1.00 85.88 165 ALA A CA 1
ATOM 1330 C C . ALA A 1 165 ? -60.194 -0.864 65.210 1.00 85.88 165 ALA A C 1
ATOM 1332 O O . ALA A 1 165 ? -59.070 -0.868 65.718 1.00 85.88 165 ALA A O 1
ATOM 1333 N N . THR A 1 166 ? -60.463 -1.572 64.104 1.00 88.25 166 THR A N 1
ATOM 1334 C CA . THR A 1 166 ? -59.441 -2.402 63.441 1.00 88.25 166 THR A CA 1
ATOM 1335 C C . THR A 1 166 ? -58.318 -1.565 62.833 1.00 88.25 166 THR A C 1
ATOM 1337 O O . THR A 1 166 ? -57.148 -1.944 62.945 1.00 88.25 166 THR A O 1
ATOM 1340 N N . ILE A 1 167 ? -58.635 -0.422 62.215 1.00 86.56 167 ILE A N 1
ATOM 1341 C CA . ILE A 1 167 ? -57.614 0.468 61.645 1.00 86.56 167 ILE A CA 1
ATOM 1342 C C . ILE A 1 167 ? -56.786 1.129 62.752 1.00 86.56 167 ILE A C 1
ATOM 1344 O O . ILE A 1 167 ? -55.556 1.132 62.671 1.00 86.56 167 ILE A O 1
ATOM 1348 N N . ASN A 1 168 ? -57.424 1.606 63.823 1.00 87.69 168 ASN A N 1
ATOM 1349 C CA . ASN A 1 168 ? -56.724 2.180 64.973 1.00 87.69 168 ASN A CA 1
ATOM 1350 C C . ASN A 1 168 ? -55.828 1.153 65.682 1.00 87.69 168 ASN A C 1
ATOM 1352 O O . ASN A 1 168 ? -54.698 1.479 66.043 1.00 87.69 168 ASN A O 1
ATOM 1356 N N . ALA A 1 169 ? -56.269 -0.102 65.808 1.00 88.25 169 ALA A N 1
ATOM 1357 C CA . ALA A 1 169 ? -55.457 -1.179 66.374 1.00 88.25 169 ALA A CA 1
ATOM 1358 C C . ALA A 1 169 ? -54.219 -1.505 65.518 1.00 88.25 169 ALA A C 1
ATOM 1360 O O . ALA A 1 169 ? -53.148 -1.770 66.063 1.00 88.25 169 ALA A O 1
ATOM 1361 N N . ARG A 1 170 ? -54.337 -1.464 64.182 1.00 86.88 170 ARG A N 1
ATOM 1362 C CA . ARG A 1 170 ? -53.186 -1.614 63.270 1.00 86.88 170 ARG A CA 1
ATOM 1363 C C . ARG A 1 170 ? -52.239 -0.423 63.368 1.00 86.88 170 ARG A C 1
ATOM 1365 O O . ARG A 1 170 ? -51.029 -0.610 63.442 1.00 86.88 170 ARG A O 1
ATOM 1372 N N . ARG A 1 171 ? -52.784 0.791 63.431 1.00 90.31 171 ARG A N 1
ATOM 1373 C CA . ARG A 1 171 ? -52.003 2.025 63.532 1.00 90.31 171 ARG A CA 1
ATOM 1374 C C . ARG A 1 171 ? -51.237 2.137 64.852 1.00 90.31 171 ARG A C 1
ATOM 1376 O O . ARG A 1 171 ? -50.112 2.618 64.845 1.00 90.31 171 ARG A O 1
ATOM 1383 N N . ALA A 1 172 ? -51.790 1.637 65.957 1.00 88.62 172 ALA A N 1
ATOM 1384 C CA . ALA A 1 172 ? -51.130 1.643 67.264 1.00 88.62 172 ALA A CA 1
ATOM 1385 C C . ALA A 1 172 ? -49.812 0.839 67.300 1.00 88.62 172 ALA A C 1
ATOM 1387 O O . ALA A 1 172 ? -48.952 1.138 68.121 1.00 88.62 172 ALA A O 1
ATOM 1388 N N . ARG A 1 173 ? -49.630 -0.142 66.401 1.00 89.31 173 ARG A N 1
ATOM 1389 C CA . ARG A 1 173 ? -48.425 -0.995 66.329 1.00 89.31 173 ARG A CA 1
ATOM 1390 C C . ARG A 1 173 ? -47.299 -0.398 65.476 1.00 89.31 173 ARG A C 1
ATOM 1392 O O . ARG A 1 173 ? -46.128 -0.676 65.717 1.00 89.31 173 ARG A O 1
ATOM 1399 N N . LEU A 1 174 ? -47.631 0.459 64.507 1.00 89.56 174 LEU A N 1
ATOM 1400 C CA . LEU A 1 174 ? -46.658 1.038 63.569 1.00 89.56 174 LEU A CA 1
ATOM 1401 C C . LEU A 1 174 ? -45.539 1.870 64.237 1.00 89.56 174 LEU A C 1
ATOM 1403 O O . LEU A 1 174 ? -44.398 1.763 63.786 1.00 89.56 174 LEU A O 1
ATOM 1407 N N . PRO A 1 175 ? -45.786 2.665 65.302 1.00 90.25 175 PRO A N 1
ATOM 1408 C CA . PRO A 1 175 ? -44.728 3.402 65.994 1.00 90.25 175 PRO A CA 1
ATOM 1409 C C . PRO A 1 175 ? -43.671 2.501 66.642 1.00 90.25 175 PRO A C 1
ATOM 1411 O O . PRO A 1 175 ? -42.486 2.838 66.612 1.00 90.25 175 PRO A O 1
ATOM 1414 N N . GLU A 1 176 ? -44.082 1.361 67.203 1.00 89.75 176 GLU A N 1
ATOM 1415 C CA . GLU A 1 176 ? -43.170 0.384 67.809 1.00 89.75 176 GLU A CA 1
ATOM 1416 C C . GLU A 1 176 ? -42.329 -0.313 66.733 1.00 89.75 176 GLU A C 1
ATOM 1418 O O . GLU A 1 176 ? -41.100 -0.324 66.829 1.00 89.75 176 GLU A O 1
ATOM 1423 N N . GLU A 1 177 ? -42.961 -0.769 65.645 1.00 90.00 177 GLU A N 1
ATOM 1424 C CA . GLU A 1 177 ? -42.265 -1.330 64.476 1.00 90.00 177 GLU A CA 1
ATOM 1425 C C . GLU A 1 177 ? -41.256 -0.332 63.880 1.00 90.00 177 GLU A C 1
ATOM 1427 O O . GLU A 1 177 ? -40.125 -0.687 63.538 1.00 90.00 177 GLU A O 1
ATOM 1432 N N . ARG A 1 178 ? -41.621 0.954 63.802 1.00 90.50 178 ARG A N 1
ATOM 1433 C CA . ARG A 1 178 ? -40.726 2.018 63.333 1.00 90.50 178 ARG A CA 1
ATOM 1434 C C . ARG A 1 178 ? -39.538 2.224 64.269 1.00 90.50 178 ARG A C 1
ATOM 1436 O O . ARG A 1 178 ? -38.423 2.430 63.789 1.00 90.50 178 ARG A O 1
ATOM 1443 N N . ALA A 1 179 ? -39.744 2.178 65.584 1.00 90.81 179 ALA A N 1
ATOM 1444 C CA . ALA A 1 179 ? -38.662 2.313 66.555 1.00 90.81 179 ALA A CA 1
ATOM 1445 C C . ALA A 1 179 ? -37.643 1.166 66.431 1.00 90.81 179 ALA A C 1
ATOM 1447 O O . ALA A 1 179 ? -36.435 1.405 66.497 1.00 90.81 179 ALA A O 1
ATOM 1448 N N . GLU A 1 180 ? -38.106 -0.060 66.185 1.00 92.19 180 GLU A N 1
ATOM 1449 C CA . GLU A 1 180 ? -37.236 -1.209 65.912 1.00 92.19 180 GLU A CA 1
ATOM 1450 C C . GLU A 1 180 ? -36.464 -1.056 64.599 1.00 92.19 180 GLU A C 1
ATOM 1452 O O . GLU A 1 180 ? -35.244 -1.241 64.576 1.00 92.19 180 GLU A O 1
ATOM 1457 N N . LEU A 1 181 ? -37.136 -0.632 63.525 1.00 92.56 181 LEU A N 1
ATOM 1458 C CA . LEU A 1 181 ? -36.490 -0.361 62.239 1.00 92.56 181 LEU A CA 1
ATOM 1459 C C . LEU A 1 181 ? -35.444 0.760 62.337 1.00 92.56 181 LEU A C 1
ATOM 1461 O O . LEU A 1 181 ? -34.387 0.671 61.715 1.00 92.56 181 LEU A O 1
ATOM 1465 N N . MET A 1 182 ? -35.684 1.792 63.150 1.00 91.88 182 MET A N 1
ATOM 1466 C CA . MET A 1 182 ? -34.715 2.868 63.387 1.00 91.88 182 MET A CA 1
ATOM 1467 C C . MET A 1 182 ? -33.478 2.391 64.162 1.00 91.88 182 MET A C 1
ATOM 1469 O O . MET A 1 182 ? -32.365 2.804 63.831 1.00 91.88 182 MET A O 1
ATOM 1473 N N . ARG A 1 183 ? -33.631 1.485 65.140 1.00 92.81 183 ARG A N 1
ATOM 1474 C CA . ARG A 1 183 ? -32.477 0.838 65.799 1.00 92.81 183 ARG A CA 1
ATOM 1475 C C . ARG A 1 183 ? -31.696 -0.038 64.820 1.00 92.81 183 ARG A C 1
ATOM 1477 O O . ARG A 1 183 ? -30.471 0.044 64.777 1.00 92.81 183 ARG A O 1
ATOM 1484 N N . ALA A 1 184 ? -32.396 -0.818 63.994 1.00 92.38 184 ALA A N 1
ATOM 1485 C CA . ALA A 1 184 ? -31.773 -1.625 62.947 1.00 92.38 184 ALA A CA 1
ATOM 1486 C C . ALA A 1 184 ? -31.020 -0.757 61.922 1.00 92.38 184 ALA A C 1
ATOM 1488 O O . ALA A 1 184 ? -29.948 -1.143 61.458 1.00 92.38 184 ALA A O 1
ATOM 1489 N N . ARG A 1 185 ? -31.537 0.440 61.608 1.00 94.38 185 ARG A N 1
ATOM 1490 C CA . ARG A 1 185 ? -30.886 1.401 60.707 1.00 94.38 185 ARG A CA 1
ATOM 1491 C C . ARG A 1 185 ? -29.569 1.910 61.277 1.00 94.38 185 ARG A C 1
ATOM 1493 O O . ARG A 1 185 ? -28.587 1.920 60.547 1.00 94.38 185 ARG A O 1
ATOM 1500 N N . LEU A 1 186 ? -29.544 2.309 62.550 1.00 93.38 186 LEU A N 1
ATOM 1501 C CA . LEU A 1 186 ? -28.320 2.769 63.217 1.00 93.38 186 LEU A CA 1
ATOM 1502 C C . LEU A 1 186 ? -27.247 1.672 63.217 1.00 93.38 186 LEU A C 1
ATOM 1504 O O . LEU A 1 186 ? -26.146 1.903 62.730 1.00 93.38 186 LEU A O 1
ATOM 1508 N N . GLY A 1 187 ? -27.602 0.450 63.628 1.00 93.25 187 GLY A N 1
ATOM 1509 C CA . GLY A 1 187 ? -26.663 -0.678 63.605 1.00 93.25 187 GLY A CA 1
ATOM 1510 C C . GLY A 1 187 ? -26.165 -1.033 62.197 1.00 93.25 187 GLY A C 1
ATOM 1511 O O . GLY A 1 187 ? -24.986 -1.329 62.011 1.00 93.25 187 GLY A O 1
ATOM 1512 N N . SER A 1 188 ? -27.034 -0.953 61.184 1.00 92.31 188 SER A N 1
ATOM 1513 C CA . SER A 1 188 ? -26.649 -1.192 59.783 1.00 92.31 188 SER A CA 1
ATOM 1514 C C . SER A 1 188 ? -25.762 -0.073 59.226 1.00 92.31 188 SER A C 1
ATOM 1516 O O . SER A 1 188 ? -24.870 -0.342 58.423 1.00 92.31 188 SER A O 1
ATOM 1518 N N . ALA A 1 189 ? -25.977 1.173 59.656 1.00 93.75 189 ALA A N 1
ATOM 1519 C CA . ALA A 1 189 ? -25.174 2.323 59.251 1.00 93.75 189 ALA A CA 1
ATOM 1520 C C . ALA A 1 189 ? -23.753 2.253 59.829 1.00 93.75 189 ALA A C 1
ATOM 1522 O O . ALA A 1 189 ? -22.793 2.460 59.087 1.00 93.75 189 ALA A O 1
ATOM 1523 N N . ASP A 1 190 ? -23.618 1.879 61.103 1.00 93.88 190 ASP A N 1
ATOM 1524 C CA . ASP A 1 190 ? -22.318 1.675 61.755 1.00 93.88 190 ASP A CA 1
ATOM 1525 C C . ASP A 1 190 ? -21.558 0.482 61.151 1.00 93.88 190 ASP A C 1
ATOM 1527 O O . ASP A 1 190 ? -20.349 0.541 60.923 1.00 93.88 190 ASP A O 1
ATOM 1531 N N . ALA A 1 191 ? -22.261 -0.605 60.813 1.00 93.12 191 ALA A N 1
ATOM 1532 C CA . ALA A 1 191 ? -21.655 -1.735 60.111 1.00 93.12 191 ALA A CA 1
ATOM 1533 C C . ALA A 1 191 ? -21.166 -1.343 58.703 1.00 93.12 191 ALA A C 1
ATOM 1535 O O . ALA A 1 191 ? -20.075 -1.743 58.289 1.00 93.12 191 ALA A O 1
ATOM 1536 N N . ALA A 1 192 ? -21.946 -0.536 57.976 1.00 93.69 192 ALA A N 1
ATOM 1537 C CA . ALA A 1 192 ? -21.579 -0.050 56.650 1.00 93.69 192 ALA A CA 1
ATOM 1538 C C . ALA A 1 192 ? -20.396 0.931 56.686 1.00 93.69 192 ALA A C 1
ATOM 1540 O O . ALA A 1 192 ? -19.528 0.856 55.814 1.00 93.69 192 ALA A O 1
ATOM 1541 N N . SER A 1 193 ? -20.317 1.823 57.680 1.00 94.25 193 SER A N 1
ATOM 1542 C CA . SER A 1 193 ? -19.185 2.751 57.823 1.00 94.25 193 SER A CA 1
ATOM 1543 C C . SER A 1 193 ? -17.882 2.001 58.114 1.00 94.25 193 SER A C 1
ATOM 1545 O O . SER A 1 193 ? -16.894 2.188 57.404 1.00 94.25 193 SER A O 1
ATOM 1547 N N . LEU A 1 194 ? -17.903 1.055 59.054 1.00 95.56 194 LEU A N 1
ATOM 1548 C CA . LEU A 1 194 ? -16.737 0.246 59.409 1.00 95.56 194 LEU A CA 1
ATOM 1549 C C . LEU A 1 194 ? -16.287 -0.673 58.259 1.00 95.56 194 LEU A C 1
ATOM 1551 O O . LEU A 1 194 ? -15.090 -0.884 58.052 1.00 95.56 194 LEU A O 1
ATOM 1555 N N . ALA A 1 195 ? -17.227 -1.206 57.470 1.00 94.50 195 ALA A N 1
ATOM 1556 C CA . ALA A 1 195 ? -16.900 -1.972 56.268 1.00 94.50 195 ALA A CA 1
ATOM 1557 C C . ALA A 1 195 ? -16.236 -1.101 55.184 1.00 94.50 195 ALA A C 1
ATOM 1559 O O . ALA A 1 195 ? -15.287 -1.551 54.536 1.00 94.50 195 ALA A O 1
ATOM 1560 N N . LYS A 1 196 ? -16.671 0.157 55.022 1.00 94.88 196 LYS A N 1
ATOM 1561 C CA . LYS A 1 196 ? -16.037 1.123 54.108 1.00 94.88 196 LYS A CA 1
ATOM 1562 C C . LYS A 1 196 ? -14.630 1.507 54.542 1.00 94.88 196 LYS A C 1
ATOM 1564 O O . LYS A 1 196 ? -13.739 1.551 53.700 1.00 94.88 196 LYS A O 1
ATOM 1569 N N . GLU A 1 197 ? -14.402 1.741 55.830 1.00 95.56 197 GLU A N 1
ATOM 1570 C CA . GLU A 1 197 ? -13.060 2.037 56.348 1.00 95.56 197 GLU A CA 1
ATOM 1571 C C . GLU A 1 197 ? -12.085 0.884 56.082 1.00 95.56 197 GLU A C 1
ATOM 1573 O O . GLU A 1 197 ? -10.971 1.104 55.605 1.00 95.56 197 GLU A O 1
ATOM 1578 N N . LYS A 1 198 ? -12.523 -0.364 56.300 1.00 94.75 198 LYS A N 1
ATOM 1579 C CA . LYS A 1 198 ? -11.726 -1.559 55.980 1.00 94.75 198 LYS A CA 1
ATOM 1580 C C . LYS A 1 198 ? -11.437 -1.693 54.485 1.00 94.75 198 LYS A C 1
ATOM 1582 O O . LYS A 1 198 ? -10.335 -2.103 54.118 1.00 94.75 198 LYS A O 1
ATOM 1587 N N . LEU A 1 199 ? -12.400 -1.350 53.627 1.00 95.88 199 LEU A N 1
ATOM 1588 C CA . LEU A 1 199 ? -12.192 -1.319 52.179 1.00 95.88 199 LEU A CA 1
ATOM 1589 C C . LEU A 1 199 ? -11.140 -0.270 51.793 1.00 95.88 199 LEU A C 1
ATOM 1591 O O . LEU A 1 199 ? -10.199 -0.605 51.080 1.00 95.88 199 LEU A O 1
ATOM 1595 N N . LEU A 1 200 ? -11.249 0.955 52.315 1.00 95.25 200 LEU A N 1
ATOM 1596 C CA . LEU A 1 200 ? -10.293 2.036 52.051 1.00 95.25 200 LEU A CA 1
ATOM 1597 C C . LEU A 1 200 ? -8.875 1.681 52.519 1.00 95.25 200 LEU A C 1
ATOM 1599 O O . LEU A 1 200 ? -7.906 1.935 51.803 1.00 95.25 200 LEU A O 1
ATOM 1603 N N . ALA A 1 201 ? -8.741 1.046 53.687 1.00 94.88 201 ALA A N 1
ATOM 1604 C CA . ALA A 1 201 ? -7.455 0.557 54.174 1.00 94.88 201 ALA A CA 1
ATOM 1605 C C . ALA A 1 201 ? -6.842 -0.475 53.208 1.00 94.88 201 ALA A C 1
ATOM 1607 O O . ALA A 1 201 ? -5.699 -0.306 52.779 1.00 94.88 201 ALA A O 1
ATOM 1608 N N . ALA A 1 202 ? -7.618 -1.478 52.780 1.00 93.81 202 ALA A N 1
ATOM 1609 C CA . ALA A 1 202 ? -7.157 -2.494 51.830 1.00 93.81 202 ALA A CA 1
ATOM 1610 C C . ALA A 1 202 ? -6.812 -1.910 50.442 1.00 93.81 202 ALA A C 1
ATOM 1612 O O . ALA A 1 202 ? -5.863 -2.353 49.793 1.00 93.81 202 ALA A O 1
ATOM 1613 N N . GLU A 1 203 ? -7.553 -0.901 49.976 1.00 94.62 203 GLU A N 1
ATOM 1614 C CA . GLU A 1 203 ? -7.243 -0.172 48.740 1.00 94.62 203 GLU A CA 1
ATOM 1615 C C . GLU A 1 203 ? -5.932 0.617 48.852 1.00 94.62 203 GLU A C 1
ATOM 1617 O O . GLU A 1 203 ? -5.136 0.623 47.909 1.00 94.62 203 GLU A O 1
ATOM 1622 N N . SER A 1 204 ? -5.665 1.229 50.009 1.00 94.44 204 SER A N 1
ATOM 1623 C CA . SER A 1 204 ? -4.435 1.990 50.245 1.00 94.44 204 SER A CA 1
ATOM 1624 C C . SER A 1 204 ? -3.178 1.108 50.236 1.00 94.44 204 SER A C 1
ATOM 1626 O O . SER A 1 204 ? -2.180 1.462 49.604 1.00 94.44 204 SER A O 1
ATOM 1628 N N . GLU A 1 205 ? -3.230 -0.077 50.853 1.00 93.56 205 GLU A N 1
ATOM 1629 C CA . GLU A 1 205 ? -2.121 -1.041 50.868 1.00 93.56 205 GLU A CA 1
ATOM 1630 C C . GLU A 1 205 ? -1.822 -1.576 49.463 1.00 93.56 205 GLU A C 1
ATOM 1632 O O . GLU A 1 205 ? -0.663 -1.656 49.040 1.00 93.56 205 GLU A O 1
ATOM 1637 N N . LEU A 1 206 ? -2.876 -1.872 48.700 1.00 94.56 206 LEU A N 1
ATOM 1638 C CA . LEU A 1 206 ? -2.766 -2.301 47.312 1.00 94.56 206 LEU A CA 1
ATOM 1639 C C . LEU A 1 206 ? -2.142 -1.209 46.430 1.00 94.56 206 LEU A C 1
ATOM 1641 O O . LEU A 1 206 ? -1.247 -1.506 45.634 1.00 94.56 206 LEU A O 1
ATOM 1645 N N . ALA A 1 207 ? -2.542 0.053 46.610 1.00 94.50 207 ALA A N 1
ATOM 1646 C CA . ALA A 1 207 ? -1.990 1.185 45.867 1.00 94.50 207 ALA A CA 1
ATOM 1647 C C . ALA A 1 207 ? -0.480 1.380 46.113 1.00 94.50 207 ALA A C 1
ATOM 1649 O O . ALA A 1 207 ? 0.261 1.755 45.199 1.00 94.50 207 ALA A O 1
ATOM 1650 N N . VAL A 1 208 ? 0.016 1.088 47.323 1.00 96.31 208 VAL A N 1
ATOM 1651 C CA . VAL A 1 208 ? 1.457 1.141 47.630 1.00 96.31 208 VAL A CA 1
ATOM 1652 C C . VAL A 1 208 ? 2.235 0.108 46.813 1.00 96.31 208 VAL A C 1
ATOM 1654 O O . VAL A 1 208 ? 3.285 0.440 46.255 1.00 96.31 208 VAL A O 1
ATOM 1657 N N . VAL A 1 209 ? 1.736 -1.127 46.711 1.00 95.00 209 VAL A N 1
ATOM 1658 C CA . VAL A 1 209 ? 2.388 -2.189 45.924 1.00 95.00 209 VAL A CA 1
ATOM 1659 C C . VAL A 1 209 ? 2.321 -1.885 44.428 1.00 95.00 209 VAL A C 1
ATOM 1661 O O . VAL A 1 209 ? 3.328 -2.018 43.735 1.00 95.00 209 VAL A O 1
ATOM 1664 N N . GLU A 1 210 ? 1.192 -1.384 43.925 1.00 94.94 210 GLU A N 1
ATOM 1665 C CA . GLU A 1 210 ? 1.079 -0.943 42.528 1.00 94.94 210 GLU A CA 1
ATOM 1666 C C . GLU A 1 210 ? 2.079 0.170 42.193 1.00 94.94 210 GLU A C 1
ATOM 1668 O O . GLU A 1 210 ? 2.764 0.108 41.171 1.00 94.94 210 GLU A O 1
ATOM 1673 N N . LYS A 1 211 ? 2.267 1.134 43.101 1.00 96.56 211 LYS A N 1
ATOM 1674 C CA . LYS A 1 211 ? 3.274 2.188 42.942 1.00 96.56 211 LYS A CA 1
ATOM 1675 C C . LYS A 1 211 ? 4.707 1.648 42.965 1.00 96.56 211 LYS A C 1
ATOM 1677 O O . LYS A 1 211 ? 5.569 2.190 42.274 1.00 96.56 211 LYS A O 1
ATOM 1682 N N . LYS A 1 212 ? 4.991 0.597 43.745 1.00 96.12 212 LYS A N 1
ATOM 1683 C CA . LYS A 1 212 ? 6.300 -0.085 43.723 1.00 96.12 212 LYS A CA 1
ATOM 1684 C C . LYS A 1 212 ? 6.543 -0.779 42.382 1.00 96.12 212 LYS A C 1
ATOM 1686 O O . LYS A 1 212 ? 7.632 -0.627 41.837 1.00 96.12 212 LYS A O 1
ATOM 1691 N N . ILE A 1 213 ? 5.540 -1.472 41.835 1.00 94.75 213 ILE A N 1
ATOM 1692 C CA . ILE A 1 213 ? 5.627 -2.112 40.510 1.00 94.75 213 ILE A CA 1
ATOM 1693 C C . ILE A 1 213 ? 5.965 -1.069 39.439 1.00 94.75 213 ILE A C 1
ATOM 1695 O O . ILE A 1 213 ? 6.877 -1.281 38.643 1.00 94.75 213 ILE A O 1
ATOM 1699 N N . GLU A 1 214 ? 5.290 0.080 39.460 1.00 95.38 214 GLU A N 1
ATOM 1700 C CA . GLU A 1 214 ? 5.523 1.153 38.488 1.00 95.38 214 GLU A CA 1
ATOM 1701 C C . GLU A 1 214 ? 6.924 1.779 38.610 1.00 95.38 214 GLU A C 1
ATOM 1703 O O . GLU A 1 214 ? 7.602 2.034 37.613 1.00 95.38 214 GLU A O 1
ATOM 1708 N N . ARG A 1 215 ? 7.423 1.962 39.839 1.00 96.81 215 ARG A N 1
ATOM 1709 C CA . ARG A 1 215 ? 8.800 2.430 40.068 1.00 96.81 215 ARG A CA 1
ATOM 1710 C C . ARG A 1 215 ? 9.831 1.451 39.517 1.00 96.81 215 ARG A C 1
ATOM 1712 O O . ARG A 1 215 ? 10.710 1.867 38.774 1.00 96.81 215 ARG A O 1
ATOM 1719 N N . VAL A 1 216 ? 9.682 0.159 39.810 1.00 96.69 216 VAL A N 1
ATOM 1720 C CA . VAL A 1 216 ? 10.591 -0.876 39.296 1.00 96.69 216 VAL A CA 1
ATOM 1721 C C . VAL A 1 216 ? 10.567 -0.898 37.767 1.00 96.69 216 VAL A C 1
ATOM 1723 O O . VAL A 1 216 ? 11.626 -0.889 37.144 1.00 96.69 216 VAL A O 1
ATOM 1726 N N . ARG A 1 217 ? 9.384 -0.836 37.141 1.00 95.31 217 ARG A N 1
ATOM 1727 C CA . ARG A 1 217 ? 9.268 -0.738 35.675 1.00 95.31 217 ARG A CA 1
ATOM 1728 C C . ARG A 1 217 ? 10.040 0.454 35.119 1.00 95.31 217 ARG A C 1
ATOM 1730 O O . ARG A 1 217 ? 10.859 0.273 34.222 1.00 95.31 217 ARG A O 1
ATOM 1737 N N . SER A 1 218 ? 9.845 1.643 35.683 1.00 95.88 218 SER A N 1
ATOM 1738 C CA . SER A 1 218 ? 10.509 2.851 35.177 1.00 95.88 218 SER A CA 1
ATOM 1739 C C . SER A 1 218 ? 12.036 2.839 35.362 1.00 95.88 218 SER A C 1
ATOM 1741 O O . SER A 1 218 ? 12.755 3.313 34.481 1.00 95.88 218 SER A O 1
ATOM 1743 N N . GLU A 1 219 ? 12.564 2.244 36.437 1.00 96.94 219 GLU A N 1
ATOM 1744 C CA . GLU A 1 219 ? 14.012 2.063 36.631 1.00 96.94 219 GLU A CA 1
ATOM 1745 C C . GLU A 1 219 ? 14.632 1.123 35.586 1.00 96.94 219 GLU A C 1
ATOM 1747 O O . GLU A 1 219 ? 15.670 1.446 34.997 1.00 96.94 219 GLU A O 1
ATOM 1752 N N . PHE A 1 220 ? 13.994 -0.022 35.324 1.00 96.81 220 PHE A N 1
ATOM 1753 C CA . PHE A 1 220 ? 14.458 -0.979 34.317 1.00 96.81 220 PHE A CA 1
ATOM 1754 C C . PHE A 1 220 ? 14.340 -0.422 32.894 1.00 96.81 220 PHE A C 1
ATOM 1756 O O . PHE A 1 220 ? 15.261 -0.600 32.095 1.00 96.81 220 PHE A O 1
ATOM 1763 N N . GLU A 1 221 ? 13.279 0.332 32.596 1.00 94.56 221 GLU A N 1
ATOM 1764 C CA . GLU A 1 221 ? 13.147 1.061 31.332 1.00 94.56 221 GLU A CA 1
ATOM 1765 C C . GLU A 1 221 ? 14.236 2.124 31.154 1.00 94.56 221 GLU A C 1
ATOM 1767 O O . GLU A 1 221 ? 14.776 2.278 30.060 1.00 94.56 221 GLU A O 1
ATOM 1772 N N . ALA A 1 222 ? 14.587 2.868 32.208 1.00 96.31 222 ALA A N 1
ATOM 1773 C CA . ALA A 1 222 ? 15.652 3.866 32.137 1.00 96.31 222 ALA A CA 1
ATOM 1774 C C . ALA A 1 222 ? 17.016 3.219 31.838 1.00 96.31 222 ALA A C 1
ATOM 1776 O O . ALA A 1 222 ? 17.790 3.747 31.031 1.00 96.31 222 ALA A O 1
ATOM 1777 N N . ARG A 1 223 ? 17.297 2.053 32.437 1.00 96.44 223 ARG A N 1
ATOM 1778 C CA . ARG A 1 223 ? 18.488 1.249 32.118 1.00 96.44 223 ARG A CA 1
ATOM 1779 C C . ARG A 1 223 ? 18.456 0.747 30.675 1.00 96.44 223 ARG A C 1
ATOM 1781 O O . ARG A 1 223 ? 19.444 0.937 29.968 1.00 96.44 223 ARG A O 1
ATOM 1788 N N . ASP A 1 224 ? 17.326 0.211 30.208 1.00 95.38 224 ASP A N 1
ATOM 1789 C CA . ASP A 1 224 ? 17.162 -0.256 28.821 1.00 95.38 224 ASP A CA 1
ATOM 1790 C C . ASP A 1 224 ? 17.392 0.872 27.806 1.00 95.38 224 ASP A C 1
ATOM 1792 O O . ASP A 1 224 ? 18.106 0.695 26.819 1.00 95.38 224 ASP A O 1
ATOM 1796 N N . ARG A 1 225 ? 16.867 2.075 28.076 1.00 95.50 225 ARG A N 1
ATOM 1797 C CA . ARG A 1 225 ? 17.099 3.262 27.235 1.00 95.50 225 ARG A CA 1
ATOM 1798 C C . ARG A 1 225 ? 18.585 3.602 27.130 1.00 95.50 225 ARG A C 1
ATOM 1800 O O . ARG A 1 225 ? 19.061 3.868 26.029 1.00 95.50 225 ARG A O 1
ATOM 1807 N N . LYS A 1 226 ? 19.329 3.552 28.240 1.00 97.06 226 LYS A N 1
ATOM 1808 C CA . LYS A 1 226 ? 20.781 3.800 28.247 1.00 97.06 226 LYS A CA 1
ATOM 1809 C C . LYS A 1 226 ? 21.551 2.731 27.463 1.00 97.06 226 LYS A C 1
ATOM 1811 O O . LYS A 1 226 ? 22.444 3.074 26.692 1.00 97.06 226 LYS A O 1
ATOM 1816 N N . LEU A 1 227 ? 21.201 1.454 27.631 1.00 95.94 227 LEU A N 1
ATOM 1817 C CA . LEU A 1 227 ? 21.817 0.350 26.884 1.00 95.94 227 LEU A CA 1
ATOM 1818 C C . LEU A 1 227 ? 21.541 0.471 25.377 1.00 95.94 227 LEU A C 1
ATOM 1820 O O . LEU A 1 227 ? 22.462 0.351 24.571 1.00 95.94 227 LEU A O 1
ATOM 1824 N N . ASN A 1 228 ? 20.306 0.797 24.991 1.00 95.75 228 ASN A N 1
ATOM 1825 C CA . ASN A 1 228 ? 19.942 1.033 23.593 1.00 95.75 228 ASN A CA 1
ATOM 1826 C C . ASN A 1 228 ? 20.712 2.203 22.973 1.00 95.75 228 ASN A C 1
ATOM 1828 O O . ASN A 1 228 ? 21.139 2.110 21.822 1.00 95.75 228 ASN A O 1
ATOM 1832 N N . GLU A 1 229 ? 20.907 3.292 23.716 1.00 96.44 229 GLU A N 1
ATOM 1833 C CA . GLU A 1 229 ? 21.690 4.428 23.228 1.00 96.44 229 GLU A CA 1
ATOM 1834 C C . GLU A 1 229 ? 23.160 4.042 23.009 1.00 96.44 229 GLU A C 1
ATOM 1836 O O . GLU A 1 229 ? 23.732 4.340 21.962 1.00 96.44 229 GLU A O 1
ATOM 1841 N N . ASN A 1 230 ? 23.749 3.268 23.926 1.00 96.25 230 ASN A N 1
ATOM 1842 C CA . ASN A 1 230 ? 25.104 2.744 23.750 1.00 96.25 230 ASN A CA 1
ATOM 1843 C C . ASN A 1 230 ? 25.223 1.841 22.506 1.00 96.25 230 ASN A C 1
ATOM 1845 O O . ASN A 1 230 ? 26.203 1.954 21.765 1.00 96.25 230 ASN A O 1
ATOM 1849 N N . ILE A 1 231 ? 24.224 0.985 22.240 1.00 95.69 231 ILE A N 1
ATOM 1850 C CA . ILE A 1 231 ? 24.172 0.168 21.013 1.00 95.69 231 ILE A CA 1
ATOM 1851 C C . ILE A 1 231 ? 24.153 1.070 19.777 1.00 95.69 231 ILE A C 1
ATOM 1853 O O . ILE A 1 231 ? 24.909 0.825 18.837 1.00 95.69 231 ILE A O 1
ATOM 1857 N N . ARG A 1 232 ? 23.327 2.123 19.764 1.00 95.75 232 ARG A N 1
ATOM 1858 C CA . ARG A 1 232 ? 23.240 3.057 18.628 1.00 95.75 232 ARG A CA 1
ATOM 1859 C C . ARG A 1 232 ? 24.576 3.729 18.340 1.00 95.75 232 ARG A C 1
ATOM 1861 O O . ARG A 1 232 ? 25.040 3.673 17.202 1.00 95.75 232 ARG A O 1
ATOM 1868 N N . VAL A 1 233 ? 25.227 4.271 19.367 1.00 96.19 233 VAL A N 1
ATOM 1869 C CA . VAL A 1 233 ? 26.545 4.913 19.241 1.00 96.19 233 VAL A CA 1
ATOM 1870 C C . VAL A 1 233 ? 27.585 3.935 18.682 1.00 96.19 233 VAL A C 1
ATOM 1872 O O . VAL A 1 233 ? 28.344 4.275 17.772 1.00 96.19 233 VAL A O 1
ATOM 1875 N N . GLN A 1 234 ? 27.608 2.688 19.164 1.00 94.88 234 GLN A N 1
ATOM 1876 C CA . GLN A 1 234 ? 28.535 1.681 18.641 1.00 94.88 234 GLN A CA 1
ATOM 1877 C C . GLN A 1 234 ? 28.198 1.250 17.207 1.00 94.88 234 GLN A C 1
ATOM 1879 O O . GLN A 1 234 ? 29.106 1.078 16.394 1.00 94.88 234 GLN A O 1
ATOM 1884 N N . GLN A 1 235 ? 26.919 1.129 16.850 1.00 95.25 235 GLN A N 1
ATOM 1885 C CA . GLN A 1 235 ? 26.496 0.827 15.480 1.00 95.25 235 GLN A CA 1
ATOM 1886 C C . GLN A 1 235 ? 26.899 1.932 14.497 1.00 95.25 235 GLN A C 1
ATOM 1888 O O . GLN A 1 235 ? 27.328 1.635 13.379 1.00 95.25 235 GLN A O 1
ATOM 1893 N N . GLU A 1 236 ? 26.797 3.199 14.895 1.00 96.19 236 GLU A N 1
ATOM 1894 C CA . GLU A 1 236 ? 27.291 4.327 14.103 1.00 96.19 236 GLU A CA 1
ATOM 1895 C C . GLU A 1 236 ? 28.809 4.251 13.918 1.00 96.19 236 GLU A C 1
ATOM 1897 O O . GLU A 1 236 ? 29.290 4.321 12.784 1.00 96.19 236 GLU A O 1
ATOM 1902 N N . ALA A 1 237 ? 29.559 3.966 14.986 1.00 95.06 237 ALA A N 1
ATOM 1903 C CA . ALA A 1 237 ? 31.003 3.760 14.903 1.00 95.06 237 ALA A CA 1
ATOM 1904 C C . ALA A 1 237 ? 31.387 2.594 13.965 1.00 95.06 237 ALA A C 1
ATOM 1906 O O . ALA A 1 237 ? 32.352 2.709 13.202 1.00 95.06 237 ALA A O 1
ATOM 1907 N N . VAL A 1 238 ? 30.621 1.494 13.957 1.00 96.19 238 VAL A N 1
ATOM 1908 C CA . VAL A 1 238 ? 30.807 0.378 13.007 1.00 96.19 238 VAL A CA 1
ATOM 1909 C C . VAL A 1 238 ? 30.559 0.838 11.572 1.00 96.19 238 VAL A C 1
ATOM 1911 O O . VAL A 1 238 ? 31.351 0.524 10.680 1.00 96.19 238 VAL A O 1
ATOM 1914 N N . ARG A 1 239 ? 29.482 1.595 11.321 1.00 95.25 239 ARG A N 1
ATOM 1915 C CA . ARG A 1 239 ? 29.172 2.126 9.982 1.00 95.25 239 ARG A CA 1
ATOM 1916 C C . ARG A 1 239 ? 30.287 3.034 9.476 1.00 95.25 239 ARG A C 1
ATOM 1918 O O . ARG A 1 239 ? 30.728 2.873 8.337 1.00 95.25 239 ARG A O 1
ATOM 1925 N N . GLU A 1 240 ? 30.787 3.935 10.317 1.00 95.31 240 GLU A N 1
ATOM 1926 C CA . GLU A 1 240 ? 31.911 4.802 9.968 1.00 95.31 240 GLU A CA 1
ATOM 1927 C C . GLU A 1 240 ? 33.189 4.011 9.680 1.00 95.31 240 GLU A C 1
ATOM 1929 O O . GLU A 1 240 ? 33.867 4.271 8.681 1.00 95.31 240 GLU A O 1
ATOM 1934 N N . ALA A 1 241 ? 33.518 3.026 10.520 1.00 94.00 241 ALA A N 1
ATOM 1935 C CA . ALA A 1 241 ? 34.694 2.185 10.330 1.00 94.00 241 ALA A CA 1
ATOM 1936 C C . ALA A 1 241 ? 34.606 1.376 9.024 1.00 94.00 241 ALA A C 1
ATOM 1938 O O . ALA A 1 241 ? 35.572 1.339 8.261 1.00 94.00 241 ALA A O 1
ATOM 1939 N N . ARG A 1 242 ? 33.430 0.818 8.699 1.00 94.00 242 ARG A N 1
ATOM 1940 C CA . ARG A 1 242 ? 33.170 0.128 7.421 1.00 94.00 242 ARG A CA 1
ATOM 1941 C C . ARG A 1 242 ? 33.280 1.069 6.220 1.00 94.00 242 ARG A C 1
ATOM 1943 O O . ARG A 1 242 ? 33.861 0.694 5.203 1.00 94.00 242 ARG A O 1
ATOM 1950 N N . ALA A 1 243 ? 32.790 2.303 6.332 1.00 94.25 243 ALA A N 1
ATOM 1951 C CA . ALA A 1 243 ? 32.929 3.303 5.274 1.00 94.25 243 ALA A CA 1
ATOM 1952 C C . ALA A 1 243 ? 34.400 3.682 5.033 1.00 94.25 243 ALA A C 1
ATOM 1954 O O . ALA A 1 243 ? 34.836 3.785 3.885 1.00 94.25 243 ALA A O 1
ATOM 1955 N N . ARG A 1 244 ? 35.194 3.848 6.101 1.00 92.25 244 ARG A N 1
ATOM 1956 C CA . ARG A 1 244 ? 36.647 4.072 5.995 1.00 92.25 244 ARG A CA 1
ATOM 1957 C C . ARG A 1 244 ? 37.352 2.866 5.377 1.00 92.25 244 ARG A C 1
ATOM 1959 O O . ARG A 1 244 ? 38.170 3.057 4.484 1.00 92.25 244 ARG A O 1
ATOM 1966 N N . HIS A 1 245 ? 36.982 1.651 5.777 1.00 92.75 245 HIS A N 1
ATOM 1967 C CA . HIS A 1 245 ? 37.509 0.415 5.200 1.00 92.75 245 HIS A CA 1
ATOM 1968 C C . HIS A 1 245 ? 37.235 0.338 3.687 1.00 92.75 245 HIS A C 1
ATOM 1970 O O . HIS A 1 245 ? 38.134 0.025 2.911 1.00 92.75 245 HIS A O 1
ATOM 1976 N N . HIS A 1 246 ? 36.030 0.706 3.237 1.00 90.50 246 HIS A N 1
ATOM 1977 C CA . HIS A 1 246 ? 35.707 0.757 1.808 1.00 90.50 246 HIS A CA 1
ATOM 1978 C C . HIS A 1 246 ? 36.516 1.822 1.050 1.00 90.50 246 HIS A C 1
ATOM 1980 O O . HIS A 1 246 ? 37.046 1.543 -0.021 1.00 90.50 246 HIS A O 1
ATOM 1986 N N . LYS A 1 247 ? 36.695 3.017 1.629 1.00 92.06 247 LYS A N 1
ATOM 1987 C CA . LYS A 1 247 ? 37.541 4.069 1.033 1.00 92.06 247 LYS A CA 1
ATOM 1988 C C . LYS A 1 247 ? 39.002 3.636 0.893 1.00 92.06 247 LYS A C 1
ATOM 1990 O O . LYS A 1 247 ? 39.656 4.008 -0.078 1.00 92.06 247 LYS A O 1
ATOM 1995 N N . VAL A 1 248 ? 39.531 2.878 1.856 1.00 92.31 248 VAL A N 1
ATOM 1996 C CA . VAL A 1 248 ? 40.886 2.310 1.770 1.00 92.31 248 VAL A CA 1
ATOM 1997 C C . VAL A 1 248 ? 40.971 1.302 0.621 1.00 92.31 248 VAL A C 1
ATOM 1999 O O . VAL A 1 248 ? 41.921 1.362 -0.152 1.00 92.31 248 VAL A O 1
ATOM 2002 N N . GLU A 1 249 ? 39.960 0.450 0.437 1.00 87.88 249 GLU A N 1
ATOM 2003 C CA . GLU A 1 249 ? 39.880 -0.465 -0.712 1.00 87.88 249 GLU A CA 1
ATOM 2004 C C . GLU A 1 249 ? 39.849 0.278 -2.059 1.00 87.88 249 GLU A C 1
ATOM 2006 O O . GLU A 1 249 ? 40.616 -0.049 -2.966 1.00 87.88 249 GLU A O 1
ATOM 2011 N N . GLU A 1 250 ? 39.050 1.341 -2.184 1.00 89.69 250 GLU A N 1
ATOM 2012 C CA . GLU A 1 250 ? 39.019 2.164 -3.401 1.00 89.69 250 GLU A CA 1
ATOM 2013 C C . GLU A 1 250 ? 40.392 2.778 -3.716 1.00 89.69 250 GLU A C 1
ATOM 2015 O O . GLU A 1 250 ? 40.825 2.763 -4.873 1.00 89.69 250 GLU A O 1
ATOM 2020 N N . ARG A 1 251 ? 41.115 3.250 -2.689 1.00 90.88 251 ARG A N 1
ATOM 2021 C CA . ARG A 1 251 ? 42.462 3.836 -2.818 1.00 90.88 251 ARG A CA 1
ATOM 2022 C C . ARG A 1 251 ? 43.525 2.849 -3.305 1.00 90.88 251 ARG A C 1
ATOM 2024 O O . ARG A 1 251 ? 44.534 3.299 -3.843 1.00 90.88 251 ARG A O 1
ATOM 2031 N N . LYS A 1 252 ? 43.313 1.535 -3.174 1.00 91.19 252 LYS A N 1
ATOM 2032 C CA . LYS A 1 252 ? 44.234 0.510 -3.702 1.00 91.19 252 LYS A CA 1
ATOM 2033 C C . LYS A 1 252 ? 44.082 0.284 -5.209 1.00 91.19 252 LYS A C 1
ATOM 2035 O O . LYS A 1 252 ? 45.056 -0.033 -5.889 1.00 91.19 252 LYS A O 1
ATOM 2040 N N . THR A 1 253 ? 42.881 0.501 -5.749 1.00 90.12 253 THR A N 1
ATOM 2041 C CA . THR A 1 253 ? 42.538 0.327 -7.175 1.00 90.12 253 THR A CA 1
ATOM 2042 C C . THR A 1 253 ? 43.534 0.952 -8.168 1.00 90.12 253 THR A C 1
ATOM 2044 O O . THR A 1 253 ? 43.915 0.259 -9.113 1.00 90.12 253 THR A O 1
ATOM 2047 N N . PRO A 1 254 ? 43.989 2.216 -8.016 1.00 91.00 254 PRO A N 1
ATOM 2048 C CA . PRO A 1 254 ? 44.953 2.807 -8.949 1.00 91.00 254 PRO A CA 1
ATOM 2049 C C . PRO A 1 254 ? 46.319 2.111 -8.928 1.00 91.00 254 PRO A C 1
ATOM 2051 O O . PRO A 1 254 ? 46.916 1.921 -9.986 1.00 91.00 254 PRO A O 1
ATOM 2054 N N . ALA A 1 255 ? 46.796 1.685 -7.755 1.00 89.94 255 ALA A N 1
ATOM 2055 C CA . ALA A 1 255 ? 48.054 0.952 -7.645 1.00 89.94 255 ALA A CA 1
ATOM 2056 C C . ALA A 1 255 ? 47.940 -0.439 -8.293 1.00 89.94 255 ALA A C 1
ATOM 2058 O O . ALA A 1 255 ? 48.808 -0.817 -9.079 1.00 89.94 255 ALA A O 1
ATOM 2059 N N . TYR A 1 256 ? 46.829 -1.156 -8.073 1.00 92.50 256 TYR A N 1
ATOM 2060 C CA . TYR A 1 256 ? 46.562 -2.423 -8.767 1.00 92.50 256 TYR A CA 1
ATOM 2061 C C . TYR A 1 256 ? 46.463 -2.253 -10.289 1.00 92.50 256 TYR A C 1
ATOM 2063 O O . TYR A 1 256 ? 47.003 -3.070 -11.028 1.00 92.50 256 TYR A O 1
ATOM 2071 N N . LEU A 1 257 ? 45.835 -1.181 -10.782 1.00 92.88 257 LEU A N 1
ATOM 2072 C CA . LEU A 1 257 ? 45.766 -0.899 -12.219 1.00 92.88 257 LEU A CA 1
ATOM 2073 C C . LEU A 1 257 ? 47.160 -0.693 -12.835 1.00 92.88 257 LEU A C 1
ATOM 2075 O O . LEU A 1 257 ? 47.436 -1.231 -13.907 1.00 92.88 257 LEU A O 1
ATOM 2079 N N . ASN A 1 258 ? 48.035 0.074 -12.178 1.00 91.50 258 ASN A N 1
ATOM 2080 C CA . ASN A 1 258 ? 49.393 0.329 -12.670 1.00 91.50 258 ASN A CA 1
ATOM 2081 C C . ASN A 1 258 ? 50.236 -0.949 -12.698 1.00 91.50 258 ASN A C 1
ATOM 2083 O O . ASN A 1 258 ? 50.864 -1.247 -13.715 1.00 91.50 258 ASN A O 1
ATOM 2087 N N . ILE A 1 259 ? 50.179 -1.738 -11.623 1.00 91.62 259 ILE A N 1
ATOM 2088 C CA . ILE A 1 259 ? 50.852 -3.036 -11.547 1.00 91.62 259 ILE A CA 1
ATOM 2089 C C . ILE A 1 259 ? 50.341 -3.969 -12.650 1.00 91.62 259 ILE A C 1
ATOM 2091 O O . ILE A 1 259 ? 51.128 -4.543 -13.396 1.00 91.62 259 ILE A O 1
ATOM 2095 N N . GLY A 1 260 ? 49.024 -4.085 -12.813 1.00 91.56 260 GLY A N 1
ATOM 2096 C CA . GLY A 1 260 ? 48.428 -4.956 -13.821 1.00 91.56 260 GLY A CA 1
ATOM 2097 C C . GLY A 1 260 ? 48.769 -4.568 -15.257 1.00 91.56 260 GLY A C 1
ATOM 2098 O O . GLY A 1 260 ? 48.997 -5.440 -16.093 1.00 91.56 260 GLY A O 1
ATOM 2099 N N . ARG A 1 261 ? 48.866 -3.267 -15.554 1.00 92.56 261 ARG A N 1
ATOM 2100 C CA . ARG A 1 261 ? 49.343 -2.778 -16.858 1.00 92.56 261 ARG A CA 1
ATOM 2101 C C . ARG A 1 261 ? 50.782 -3.174 -17.134 1.00 92.56 261 ARG A C 1
ATOM 2103 O O . ARG A 1 261 ? 51.089 -3.554 -18.263 1.00 92.56 261 ARG A O 1
ATOM 2110 N N . HIS A 1 262 ? 51.639 -3.073 -16.123 1.00 91.44 262 HIS A N 1
ATOM 2111 C CA . HIS A 1 262 ? 53.049 -3.431 -16.225 1.00 91.44 262 HIS A CA 1
ATOM 2112 C C . HIS A 1 262 ? 53.224 -4.939 -16.434 1.00 91.44 262 HIS A C 1
ATOM 2114 O O . HIS A 1 262 ? 53.846 -5.347 -17.410 1.00 91.44 262 HIS A O 1
ATOM 2120 N N . LEU A 1 263 ? 52.546 -5.766 -15.633 1.00 90.38 263 LEU A N 1
ATOM 2121 C CA . LEU A 1 263 ? 52.549 -7.226 -15.790 1.00 90.38 263 LEU A CA 1
ATOM 2122 C C . LEU A 1 263 ? 51.978 -7.672 -17.144 1.00 90.38 263 LEU A C 1
ATOM 2124 O O . LEU A 1 263 ? 52.549 -8.537 -17.804 1.00 90.38 263 LEU A O 1
ATOM 2128 N N . SER A 1 264 ? 50.889 -7.040 -17.595 1.00 91.62 264 SER A N 1
ATOM 2129 C CA . SER A 1 264 ? 50.310 -7.269 -18.924 1.00 91.62 264 SER A CA 1
ATOM 2130 C C . SER A 1 264 ? 51.292 -6.920 -20.046 1.00 91.62 264 SER A C 1
ATOM 2132 O O . SER A 1 264 ? 51.400 -7.668 -21.016 1.00 91.62 264 SER A O 1
ATOM 2134 N N . ALA A 1 265 ? 52.038 -5.818 -19.913 1.00 89.75 265 ALA A N 1
ATOM 2135 C CA . ALA A 1 265 ? 53.034 -5.393 -20.896 1.00 89.75 265 ALA A CA 1
ATOM 2136 C C . ALA A 1 265 ? 54.263 -6.315 -20.940 1.00 89.75 265 ALA A C 1
ATOM 2138 O O . ALA A 1 265 ? 54.765 -6.593 -22.023 1.00 89.75 265 ALA A O 1
ATOM 2139 N N . GLN A 1 266 ? 54.709 -6.814 -19.786 1.00 89.56 266 GLN A N 1
ATOM 2140 C CA . GLN A 1 266 ? 55.833 -7.751 -19.675 1.00 89.56 266 GLN A CA 1
ATOM 2141 C C . GLN A 1 266 ? 55.438 -9.210 -19.975 1.00 89.56 266 GLN A C 1
ATOM 2143 O O . GLN A 1 266 ? 56.298 -10.085 -20.020 1.00 89.56 266 GLN A O 1
ATOM 2148 N N . GLY A 1 267 ? 54.145 -9.496 -20.169 1.00 86.81 267 GLY A N 1
ATOM 2149 C CA . GLY A 1 267 ? 53.650 -10.850 -20.437 1.00 86.81 267 GLY A CA 1
ATOM 2150 C C . GLY A 1 267 ? 53.743 -11.791 -19.232 1.00 86.81 267 GLY A C 1
ATOM 2151 O O . GLY A 1 267 ? 53.871 -13.000 -19.405 1.00 86.81 267 GLY A O 1
ATOM 2152 N N . ILE A 1 268 ? 53.689 -11.253 -18.012 1.00 87.38 268 ILE A N 1
ATOM 2153 C CA . ILE A 1 268 ? 53.888 -12.018 -16.778 1.00 87.38 268 ILE A CA 1
ATOM 2154 C C . ILE A 1 268 ? 52.540 -12.378 -16.169 1.00 87.38 268 ILE A C 1
ATOM 2156 O O . ILE A 1 268 ? 51.734 -11.511 -15.827 1.00 87.38 268 ILE A O 1
ATOM 2160 N N . ALA A 1 269 ? 52.310 -13.677 -16.008 1.00 86.56 269 ALA A N 1
ATOM 2161 C CA . ALA A 1 269 ? 51.104 -14.220 -15.405 1.00 86.56 269 ALA A CA 1
ATOM 2162 C C . ALA A 1 269 ? 51.325 -14.535 -13.915 1.00 86.56 269 ALA A C 1
ATOM 2164 O O . ALA A 1 269 ? 52.348 -15.132 -13.566 1.00 86.56 269 ALA A O 1
ATOM 2165 N N . PRO A 1 270 ? 50.371 -14.205 -13.024 1.00 87.62 270 PRO A N 1
ATOM 2166 C CA . PRO A 1 270 ? 50.395 -14.717 -11.663 1.00 87.62 270 PRO A CA 1
ATOM 2167 C C . PRO A 1 270 ? 50.175 -16.243 -11.676 1.00 87.62 270 PRO A C 1
ATOM 2169 O O . PRO A 1 270 ? 49.287 -16.726 -12.384 1.00 87.62 270 PRO A O 1
ATOM 2172 N N . PRO A 1 271 ? 50.928 -17.017 -10.872 1.00 83.88 271 PRO A N 1
ATOM 2173 C CA . PRO A 1 271 ? 50.892 -18.481 -10.864 1.00 83.88 271 PRO A CA 1
ATOM 2174 C C . PRO A 1 271 ? 49.526 -19.026 -10.438 1.00 83.88 271 PRO A C 1
ATOM 2176 O O . PRO A 1 271 ? 49.100 -20.069 -10.921 1.00 83.88 271 PRO A O 1
ATOM 2179 N N . ASN A 1 272 ? 48.807 -18.287 -9.590 1.00 84.19 272 ASN A N 1
ATOM 2180 C CA . ASN A 1 272 ? 47.490 -18.678 -9.093 1.00 84.19 272 ASN A CA 1
ATOM 2181 C C . ASN A 1 272 ? 46.356 -18.364 -10.087 1.00 84.19 272 ASN A C 1
ATOM 2183 O O . ASN A 1 272 ? 45.252 -18.883 -9.937 1.00 84.19 272 ASN A O 1
ATOM 2187 N N . ALA A 1 273 ? 46.596 -17.513 -11.093 1.00 85.56 273 ALA A N 1
ATOM 2188 C CA . ALA A 1 273 ? 45.550 -17.028 -11.993 1.00 85.56 273 ALA A CA 1
ATOM 2189 C C . ALA A 1 273 ? 46.081 -16.657 -13.397 1.00 85.56 273 ALA A C 1
ATOM 2191 O O . ALA A 1 273 ? 45.968 -15.503 -13.824 1.00 85.56 273 ALA A O 1
ATOM 2192 N N . PRO A 1 274 ? 46.620 -17.623 -14.169 1.00 86.31 274 PRO A N 1
ATOM 2193 C CA . PRO A 1 274 ? 47.213 -17.342 -15.479 1.00 86.31 274 PRO A CA 1
ATOM 2194 C C . PRO A 1 274 ? 46.201 -16.830 -16.515 1.00 86.31 274 PRO A C 1
ATOM 2196 O O . PRO A 1 274 ? 46.554 -16.071 -17.417 1.00 86.31 274 PRO A O 1
ATOM 2199 N N . HIS A 1 275 ? 44.923 -17.179 -16.343 1.00 87.75 275 HIS A N 1
ATOM 2200 C CA . HIS A 1 275 ? 43.823 -16.734 -17.197 1.00 87.75 275 HIS A CA 1
ATOM 2201 C C . HIS A 1 275 ? 43.626 -15.203 -17.192 1.00 87.75 275 HIS A C 1
ATOM 2203 O O . HIS A 1 275 ? 43.171 -14.632 -18.183 1.00 87.75 275 HIS A O 1
ATOM 2209 N N . LEU A 1 276 ? 44.023 -14.505 -16.120 1.00 88.25 276 LEU A N 1
ATOM 2210 C CA . LEU A 1 276 ? 43.883 -13.047 -16.030 1.00 88.25 276 LEU A CA 1
ATOM 2211 C C . LEU A 1 276 ? 44.782 -12.310 -17.029 1.00 88.25 276 LEU A C 1
ATOM 2213 O O . LEU A 1 276 ? 44.393 -11.263 -17.551 1.00 88.25 276 LEU A O 1
ATOM 2217 N N . LEU A 1 277 ? 45.963 -12.863 -17.325 1.00 90.62 277 LEU A N 1
ATOM 2218 C CA . LEU A 1 277 ? 46.853 -12.312 -18.345 1.00 90.62 277 LEU A CA 1
ATOM 2219 C C . LEU A 1 277 ? 46.234 -12.487 -19.736 1.00 90.62 277 LEU A C 1
ATOM 2221 O O . LEU A 1 277 ? 46.184 -11.534 -20.516 1.00 90.62 277 LEU A O 1
ATOM 2225 N N . THR A 1 278 ? 45.699 -13.679 -20.020 1.00 89.19 278 THR A N 1
ATOM 2226 C CA . THR A 1 278 ? 45.040 -13.960 -21.301 1.00 89.19 278 THR A CA 1
ATOM 2227 C C . THR A 1 278 ? 43.807 -13.085 -21.513 1.00 89.19 278 THR A C 1
ATOM 2229 O O . THR A 1 278 ? 43.592 -12.594 -22.621 1.00 89.19 278 THR A O 1
ATOM 2232 N N . ASP A 1 279 ? 43.039 -12.810 -20.457 1.00 89.06 279 ASP A N 1
ATOM 2233 C CA . ASP A 1 279 ? 41.879 -11.919 -20.518 1.00 89.06 279 ASP A CA 1
ATOM 2234 C C . ASP A 1 279 ? 42.294 -10.466 -20.774 1.00 89.06 279 ASP A C 1
ATOM 2236 O O . ASP A 1 279 ? 41.713 -9.797 -21.635 1.00 89.06 279 ASP A O 1
ATOM 2240 N N . ALA A 1 280 ? 43.339 -9.979 -20.095 1.00 90.81 280 ALA A N 1
ATOM 2241 C CA . ALA A 1 280 ? 43.870 -8.638 -20.322 1.00 90.81 280 ALA A CA 1
ATOM 2242 C C . ALA A 1 280 ? 44.383 -8.463 -21.764 1.00 90.81 280 ALA A C 1
ATOM 2244 O O . ALA A 1 280 ? 44.055 -7.472 -22.419 1.00 90.81 280 ALA A O 1
ATOM 2245 N N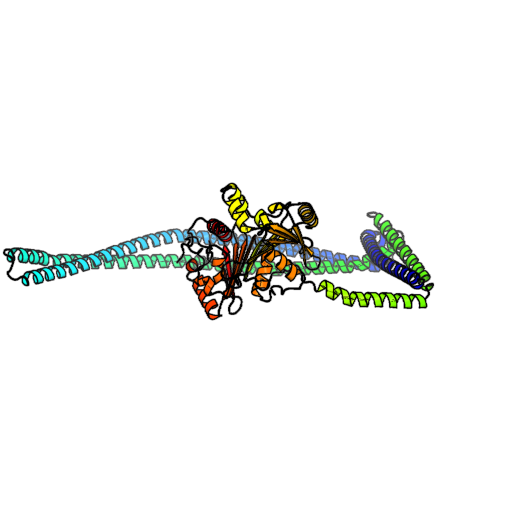 . HIS A 1 281 ? 45.129 -9.437 -22.297 1.00 91.12 281 HIS A N 1
ATOM 2246 C CA . HIS A 1 281 ? 45.603 -9.425 -23.687 1.00 91.12 281 HIS A CA 1
ATOM 2247 C C . HIS A 1 281 ? 44.460 -9.505 -24.695 1.00 91.12 281 HIS A C 1
ATOM 2249 O O . HIS A 1 281 ? 44.444 -8.745 -25.664 1.00 91.12 281 HIS A O 1
ATOM 2255 N N . ARG A 1 282 ? 43.459 -10.355 -24.445 1.00 91.12 282 ARG A N 1
ATOM 2256 C CA . ARG A 1 282 ? 42.261 -10.459 -25.286 1.00 91.12 282 ARG A CA 1
ATOM 2257 C C . ARG A 1 282 ? 41.521 -9.127 -25.354 1.00 91.12 282 ARG A C 1
ATOM 2259 O O . ARG A 1 282 ? 41.227 -8.645 -26.448 1.00 91.12 282 ARG A O 1
ATOM 2266 N N . HIS A 1 283 ? 41.246 -8.505 -24.209 1.00 90.75 283 HIS A N 1
ATOM 2267 C CA . HIS A 1 283 ? 40.574 -7.209 -24.175 1.00 90.75 283 HIS A CA 1
ATOM 2268 C C . HIS A 1 283 ? 41.413 -6.119 -24.846 1.00 90.75 283 HIS A C 1
ATOM 2270 O O . HIS A 1 283 ? 40.866 -5.332 -25.620 1.00 90.75 283 HIS A O 1
ATOM 2276 N N . ARG A 1 284 ? 42.735 -6.110 -24.645 1.00 91.50 284 ARG A N 1
ATOM 2277 C CA . ARG A 1 284 ? 43.645 -5.161 -25.299 1.00 91.50 284 ARG A CA 1
ATOM 2278 C C . ARG A 1 284 ? 43.622 -5.306 -26.822 1.00 91.50 284 ARG A C 1
ATOM 2280 O O . ARG A 1 284 ? 43.351 -4.325 -27.507 1.00 91.50 284 ARG A O 1
ATOM 2287 N N . GLY A 1 285 ? 43.728 -6.533 -27.335 1.00 90.12 285 GLY A N 1
ATOM 2288 C CA . GLY A 1 285 ? 43.608 -6.822 -28.766 1.00 90.12 285 GLY A CA 1
ATOM 2289 C C . GLY A 1 285 ? 42.262 -6.387 -29.354 1.00 90.12 285 GLY A C 1
ATOM 2290 O O . GLY A 1 285 ? 42.219 -5.780 -30.422 1.00 90.12 285 GLY A O 1
ATOM 2291 N N . THR A 1 286 ? 41.150 -6.597 -28.636 1.00 90.00 286 THR A N 1
ATOM 2292 C CA . THR A 1 286 ? 39.837 -6.102 -29.096 1.00 90.00 286 THR A CA 1
ATOM 2293 C C . THR A 1 286 ? 39.734 -4.575 -29.084 1.00 90.00 286 THR A C 1
ATOM 2295 O O . THR A 1 286 ? 39.083 -3.997 -29.954 1.00 90.00 286 THR A O 1
ATOM 2298 N N . VAL A 1 287 ? 40.371 -3.892 -28.125 1.00 91.62 287 VAL A N 1
ATOM 2299 C CA . VAL A 1 287 ? 40.424 -2.423 -28.092 1.00 91.62 287 VAL A CA 1
ATOM 2300 C C . VAL A 1 287 ? 41.218 -1.894 -29.285 1.00 91.62 287 VAL A C 1
ATOM 2302 O O . VAL A 1 287 ? 40.755 -0.950 -29.927 1.00 91.62 287 VAL A O 1
ATOM 2305 N N . ASP A 1 288 ? 42.348 -2.517 -29.616 1.00 91.12 288 ASP A N 1
ATOM 2306 C CA . ASP A 1 288 ? 43.194 -2.124 -30.748 1.00 91.12 288 ASP A CA 1
ATOM 2307 C C . ASP A 1 288 ? 42.479 -2.337 -32.092 1.00 91.12 288 ASP A C 1
ATOM 2309 O O . ASP A 1 288 ? 42.439 -1.426 -32.922 1.00 91.12 288 ASP A O 1
ATOM 2313 N N . GLN A 1 289 ? 41.783 -3.465 -32.266 1.00 90.19 289 GLN A N 1
ATOM 2314 C CA . GLN A 1 289 ? 40.926 -3.715 -33.435 1.00 90.19 289 GLN A CA 1
ATOM 2315 C C . GLN A 1 289 ? 39.804 -2.672 -33.571 1.00 90.19 289 GLN A C 1
ATOM 2317 O O . GLN A 1 289 ? 39.534 -2.165 -34.660 1.00 90.19 289 GLN A O 1
ATOM 2322 N N . LEU A 1 290 ? 39.150 -2.297 -32.465 1.00 88.69 290 LEU A N 1
ATOM 2323 C CA . LEU A 1 290 ? 38.105 -1.266 -32.482 1.00 88.69 290 LEU A CA 1
ATOM 2324 C C . LEU A 1 290 ? 38.665 0.136 -32.764 1.00 88.69 290 LEU A C 1
ATOM 2326 O O . LEU A 1 290 ? 37.953 0.976 -33.325 1.00 88.69 290 LEU A O 1
ATOM 2330 N N . LEU A 1 291 ? 39.915 0.411 -32.379 1.00 89.31 291 LEU A N 1
ATOM 2331 C CA . LEU A 1 291 ? 40.618 1.648 -32.724 1.00 89.31 291 LEU A CA 1
ATOM 2332 C C . LEU A 1 291 ? 40.950 1.704 -34.221 1.00 89.31 291 LEU A C 1
ATOM 2334 O O . LEU A 1 291 ? 40.695 2.737 -34.842 1.00 89.31 291 LEU A O 1
ATOM 2338 N N . GLN A 1 292 ? 41.418 0.599 -34.806 1.00 89.38 292 GLN A N 1
ATOM 2339 C CA . GLN A 1 292 ? 41.657 0.472 -36.250 1.00 89.38 292 GLN A CA 1
ATOM 2340 C C . GLN A 1 292 ? 40.357 0.631 -37.051 1.00 89.38 292 GLN A C 1
ATOM 2342 O O . GLN A 1 292 ? 40.258 1.513 -37.903 1.00 89.38 292 GLN A O 1
ATOM 2347 N N . HIS A 1 293 ? 39.299 -0.098 -36.684 1.00 86.44 293 HIS A N 1
ATOM 2348 C CA . HIS A 1 293 ? 37.982 0.025 -37.319 1.00 86.44 293 HIS A CA 1
ATOM 2349 C C . HIS A 1 293 ? 37.407 1.450 -37.201 1.00 86.44 293 HIS A C 1
ATOM 2351 O O . HIS A 1 293 ? 36.743 1.959 -38.105 1.00 86.44 293 HIS A O 1
ATOM 2357 N N . ARG A 1 294 ? 37.677 2.158 -36.094 1.00 88.00 294 ARG A N 1
ATOM 2358 C CA . ARG A 1 294 ? 37.301 3.573 -35.959 1.00 88.00 294 ARG A CA 1
ATOM 2359 C C . ARG A 1 294 ? 38.041 4.459 -36.966 1.00 88.00 294 ARG A C 1
ATOM 2361 O O . ARG A 1 294 ? 37.407 5.381 -37.481 1.00 88.00 294 ARG A O 1
ATOM 2368 N N . ALA A 1 295 ? 39.325 4.210 -37.220 1.00 86.50 295 ALA A N 1
ATOM 2369 C CA . ALA A 1 295 ? 40.114 4.954 -38.201 1.00 86.50 295 ALA A CA 1
ATOM 2370 C C . ALA A 1 295 ? 39.604 4.712 -39.638 1.00 86.50 295 ALA A C 1
ATOM 2372 O O . ALA A 1 295 ? 39.400 5.665 -40.391 1.00 86.50 295 ALA A O 1
ATOM 2373 N N . GLU A 1 296 ? 39.264 3.471 -39.982 1.00 87.81 296 GLU A N 1
ATOM 2374 C CA . GLU A 1 296 ? 38.648 3.118 -41.273 1.00 87.81 296 GLU A CA 1
ATOM 2375 C C . GLU A 1 296 ? 37.274 3.779 -41.472 1.00 87.81 296 GLU A C 1
ATOM 2377 O O . GLU A 1 296 ? 36.952 4.312 -42.533 1.00 87.81 296 GLU A O 1
ATOM 2382 N N . LEU A 1 297 ? 36.441 3.825 -40.429 1.00 85.12 297 LEU A N 1
ATOM 2383 C CA . LEU A 1 297 ? 35.155 4.523 -40.507 1.00 85.12 297 LEU A CA 1
ATOM 2384 C C . LEU A 1 297 ? 35.313 6.039 -40.681 1.00 85.12 297 LEU A C 1
ATOM 2386 O O . LEU A 1 297 ? 34.415 6.684 -41.229 1.00 85.12 297 LEU A O 1
ATOM 2390 N N . THR A 1 298 ? 36.412 6.630 -40.199 1.00 81.81 298 THR A N 1
ATOM 2391 C CA . THR A 1 298 ? 36.693 8.053 -40.430 1.00 81.81 298 THR A CA 1
ATOM 2392 C C . THR A 1 298 ? 37.145 8.329 -41.857 1.00 81.81 298 THR A C 1
ATOM 2394 O O . THR A 1 298 ? 36.676 9.305 -42.437 1.00 81.81 298 THR A O 1
ATOM 2397 N N . THR A 1 299 ? 37.952 7.458 -42.466 1.00 86.25 299 THR A N 1
ATOM 2398 C CA . THR A 1 299 ? 38.357 7.617 -43.872 1.00 86.25 299 THR A CA 1
ATOM 2399 C C . THR A 1 299 ? 37.168 7.441 -44.821 1.00 86.25 299 THR A C 1
ATOM 2401 O O . THR A 1 299 ? 36.966 8.276 -45.700 1.00 86.25 299 THR A O 1
ATOM 2404 N N . LEU A 1 300 ? 36.300 6.449 -44.580 1.00 82.88 300 LEU A N 1
ATOM 2405 C CA . LEU A 1 300 ? 35.065 6.231 -45.352 1.00 82.88 300 LEU A CA 1
ATOM 2406 C C . LEU A 1 300 ? 34.064 7.392 -45.245 1.00 82.88 300 LEU A C 1
ATOM 2408 O O . LEU A 1 300 ? 33.309 7.648 -46.181 1.00 82.88 300 LEU A O 1
ATOM 2412 N N . SER A 1 301 ? 34.046 8.099 -44.112 1.00 78.88 301 SER A N 1
ATOM 2413 C CA . SER A 1 301 ? 33.183 9.269 -43.910 1.00 78.88 301 SER A CA 1
ATOM 2414 C C . SER A 1 301 ? 33.647 10.485 -44.715 1.00 78.88 301 SER A C 1
ATOM 2416 O O . SER A 1 301 ? 32.810 11.297 -45.095 1.00 78.88 301 SER A O 1
ATOM 2418 N N . ASN A 1 302 ? 34.952 10.618 -44.969 1.00 80.62 302 ASN A N 1
ATOM 2419 C CA . ASN A 1 302 ? 35.519 11.759 -45.693 1.00 80.62 302 ASN A CA 1
ATOM 2420 C C . ASN A 1 302 ? 35.268 11.690 -47.210 1.00 80.62 302 ASN A C 1
ATOM 2422 O O . ASN A 1 302 ? 35.421 12.692 -47.896 1.00 80.62 302 ASN A O 1
ATOM 2426 N N . GLN A 1 303 ? 34.862 10.530 -47.733 1.00 81.62 303 GLN A N 1
ATOM 2427 C CA . GLN A 1 303 ? 34.593 10.303 -49.159 1.00 81.62 303 GLN A CA 1
ATOM 2428 C C . GLN A 1 303 ? 33.148 10.639 -49.583 1.00 81.62 303 GLN A C 1
ATOM 2430 O O . GLN A 1 303 ? 32.765 10.377 -50.722 1.00 81.62 303 GLN A O 1
ATOM 2435 N N . ILE A 1 304 ? 32.309 11.157 -48.680 1.00 81.31 304 ILE A N 1
ATOM 2436 C CA . ILE A 1 304 ? 30.887 11.414 -48.949 1.00 81.31 304 ILE A CA 1
ATOM 2437 C C . ILE A 1 304 ? 30.671 12.848 -49.437 1.00 81.31 304 ILE A C 1
ATOM 2439 O O . 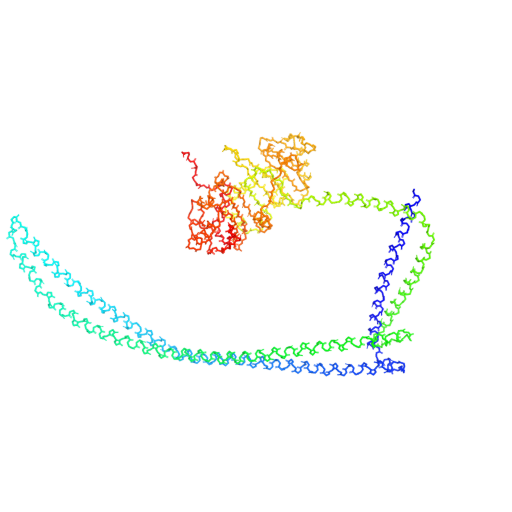ILE A 1 304 ? 31.140 13.799 -48.816 1.00 81.31 304 ILE A O 1
ATOM 2443 N N . ASP A 1 305 ? 29.890 12.996 -50.510 1.00 80.44 305 ASP A N 1
ATOM 2444 C CA . ASP A 1 305 ? 29.498 14.297 -51.054 1.00 80.44 305 ASP A CA 1
ATOM 2445 C C . ASP A 1 305 ? 28.608 15.081 -50.068 1.00 80.44 305 ASP A C 1
ATOM 2447 O O . ASP A 1 305 ? 27.494 14.680 -49.707 1.00 80.44 305 ASP A O 1
ATOM 2451 N N . MET A 1 306 ? 29.111 16.240 -49.635 1.00 79.00 306 MET A N 1
ATOM 2452 C CA . MET A 1 306 ? 28.437 17.132 -48.696 1.00 79.00 306 MET A CA 1
ATOM 2453 C C . MET A 1 306 ? 27.181 17.802 -49.268 1.00 79.00 306 MET A C 1
ATOM 2455 O O . MET A 1 306 ? 26.269 18.121 -48.497 1.00 79.00 306 MET A O 1
ATOM 2459 N N . GLN A 1 307 ? 27.098 18.036 -50.581 1.00 79.31 307 GLN A N 1
ATOM 2460 C CA . GLN A 1 307 ? 25.955 18.736 -51.175 1.00 79.31 307 GLN A CA 1
ATOM 2461 C C . GLN A 1 307 ? 24.706 17.849 -51.212 1.00 79.31 307 GLN A C 1
ATOM 2463 O O . GLN A 1 307 ? 23.612 18.295 -50.850 1.00 79.31 307 GLN A O 1
ATOM 2468 N N . GLU A 1 308 ? 24.861 16.576 -51.574 1.00 81.12 308 GLU A N 1
ATOM 2469 C CA . GLU A 1 308 ? 23.768 15.601 -51.531 1.00 81.12 308 GLU A CA 1
ATOM 2470 C C . GLU A 1 308 ? 23.287 15.341 -50.100 1.00 81.12 308 GLU A C 1
ATOM 2472 O O . GLU A 1 308 ? 22.085 15.218 -49.846 1.00 81.12 308 GLU A O 1
ATOM 2477 N N . LEU A 1 309 ? 24.213 15.335 -49.141 1.00 80.56 309 LEU A N 1
ATOM 2478 C CA . LEU A 1 309 ? 23.902 15.120 -47.736 1.00 80.56 309 LEU A CA 1
ATOM 2479 C C . LEU A 1 309 ? 23.027 16.245 -47.147 1.00 80.56 309 LEU A C 1
ATOM 2481 O O . LEU A 1 309 ? 22.112 15.971 -46.368 1.00 80.56 309 LEU A O 1
ATOM 2485 N N . ARG A 1 310 ? 23.246 17.508 -47.546 1.00 82.62 310 ARG A N 1
ATOM 2486 C CA . ARG A 1 310 ? 22.395 18.643 -47.131 1.00 82.62 310 ARG A CA 1
ATOM 2487 C C . ARG A 1 310 ? 20.956 18.494 -47.632 1.00 82.62 310 ARG A C 1
ATOM 2489 O O . ARG A 1 310 ? 20.023 18.691 -46.855 1.00 82.62 310 ARG A O 1
ATOM 2496 N N . LYS A 1 311 ? 20.774 18.082 -48.893 1.00 82.81 311 LYS A N 1
ATOM 2497 C CA . LYS A 1 311 ? 19.445 17.821 -49.483 1.00 82.81 311 LYS A CA 1
ATOM 2498 C C . LYS A 1 311 ? 18.716 16.692 -48.745 1.00 82.81 311 LYS A C 1
ATOM 2500 O O . LYS A 1 311 ? 17.520 16.797 -48.482 1.00 82.81 311 LYS A O 1
ATOM 2505 N N . PHE A 1 312 ? 19.443 15.649 -48.338 1.00 84.75 312 PHE A N 1
ATOM 2506 C CA . PHE A 1 312 ? 18.894 14.566 -47.525 1.00 84.75 312 PHE A CA 1
ATOM 2507 C C . PHE A 1 312 ? 18.400 15.042 -46.153 1.00 84.75 312 PHE A C 1
ATOM 2509 O O . PHE A 1 312 ? 17.245 14.792 -45.809 1.00 84.75 312 PHE A O 1
ATOM 2516 N N . TYR A 1 313 ? 19.220 15.771 -45.389 1.00 83.94 313 TYR A N 1
ATOM 2517 C CA . TYR A 1 313 ? 18.794 16.275 -44.077 1.00 83.94 313 TYR A CA 1
ATOM 2518 C C . TYR A 1 313 ? 17.594 17.217 -44.179 1.00 83.94 313 TYR A C 1
ATOM 2520 O O . TYR A 1 313 ? 16.682 17.107 -43.365 1.00 83.94 313 TYR A O 1
ATOM 2528 N N . PHE A 1 314 ? 17.542 18.072 -45.204 1.00 85.19 314 PHE A N 1
ATOM 2529 C CA . PHE A 1 314 ? 16.388 18.942 -45.443 1.00 85.19 314 PHE A CA 1
ATOM 2530 C C . PHE A 1 314 ? 15.095 18.137 -45.672 1.00 85.19 314 PHE A C 1
ATOM 2532 O O . PHE A 1 314 ? 14.052 18.457 -45.099 1.00 85.19 314 PHE A O 1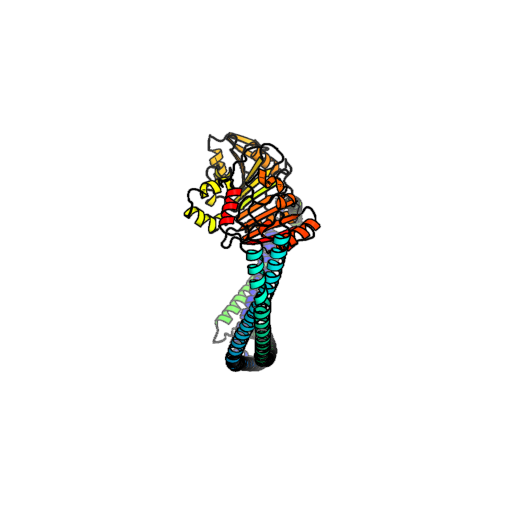
ATOM 2539 N N . SER A 1 315 ? 15.171 17.035 -46.431 1.00 84.50 315 SER A N 1
ATOM 2540 C CA . SER A 1 315 ? 14.023 16.140 -46.650 1.00 84.50 315 SER A CA 1
ATOM 2541 C C . SER A 1 315 ? 13.566 15.425 -45.371 1.00 84.50 315 SER A C 1
ATOM 2543 O O . SER A 1 315 ? 12.373 15.386 -45.081 1.00 84.50 315 SER A O 1
ATOM 2545 N N . VAL A 1 316 ? 14.502 14.927 -44.554 1.00 83.12 316 VAL A N 1
ATOM 2546 C CA . VAL A 1 316 ? 14.189 14.241 -43.290 1.00 83.12 316 VAL A CA 1
ATOM 2547 C C . VAL A 1 316 ? 13.587 15.209 -42.272 1.00 83.12 316 VAL A C 1
ATOM 2549 O O . VAL A 1 316 ? 12.596 14.873 -41.630 1.00 83.12 316 VAL A O 1
ATOM 2552 N N . VAL A 1 317 ? 14.140 16.419 -42.143 1.00 85.44 317 VAL A N 1
ATOM 2553 C CA . VAL A 1 317 ? 13.605 17.459 -41.248 1.00 85.44 317 VAL A CA 1
ATOM 2554 C C . VAL A 1 317 ? 12.191 17.863 -41.664 1.00 85.44 317 VAL A C 1
ATOM 2556 O O . VAL A 1 317 ? 11.329 17.992 -40.802 1.00 85.44 317 VAL A O 1
ATOM 2559 N N . SER A 1 318 ? 11.923 17.977 -42.967 1.00 83.00 318 SER A N 1
ATOM 2560 C CA . SER A 1 318 ? 10.579 18.284 -43.476 1.00 83.00 318 SER A CA 1
ATOM 2561 C C . SER A 1 318 ? 9.561 17.191 -43.116 1.00 83.00 318 SER A C 1
ATOM 2563 O O . SER A 1 318 ? 8.461 17.496 -42.659 1.00 83.00 318 SER A O 1
ATOM 2565 N N . ILE A 1 319 ? 9.940 15.912 -43.238 1.00 84.12 319 ILE A N 1
ATOM 2566 C CA . ILE A 1 319 ? 9.093 14.774 -42.834 1.00 84.12 319 ILE A CA 1
ATOM 2567 C C . ILE A 1 319 ? 8.875 14.754 -41.314 1.00 84.12 319 ILE A C 1
ATOM 2569 O O . ILE A 1 319 ? 7.760 14.521 -40.853 1.00 84.12 319 ILE A O 1
ATOM 2573 N N . LEU A 1 320 ? 9.920 15.012 -40.522 1.00 83.75 320 LEU A N 1
ATOM 2574 C CA . LEU A 1 320 ? 9.812 15.068 -39.063 1.00 83.75 320 LEU A CA 1
ATOM 2575 C C . LEU A 1 320 ? 8.946 16.238 -38.589 1.00 83.75 320 LEU A C 1
ATOM 2577 O O . LEU A 1 320 ? 8.198 16.065 -37.632 1.00 83.75 320 LEU A O 1
ATOM 2581 N N . ALA A 1 321 ? 8.998 17.391 -39.259 1.00 83.56 321 ALA A N 1
ATOM 2582 C CA . ALA A 1 321 ? 8.117 18.518 -38.967 1.00 83.56 321 ALA A CA 1
ATOM 2583 C C . ALA A 1 321 ? 6.649 18.149 -39.231 1.00 83.56 321 ALA A C 1
ATOM 2585 O O . ALA A 1 321 ? 5.786 18.417 -38.398 1.00 83.56 321 ALA A O 1
ATOM 2586 N N . LEU A 1 322 ? 6.377 17.444 -40.335 1.00 81.06 322 LEU A N 1
ATOM 2587 C CA . LEU A 1 322 ? 5.044 16.923 -40.644 1.00 81.06 322 LEU A CA 1
ATOM 2588 C C . LEU A 1 322 ? 4.566 15.913 -39.582 1.00 81.06 322 LEU A C 1
ATOM 2590 O O . LEU A 1 322 ? 3.448 16.012 -39.080 1.00 81.06 322 LEU A O 1
ATOM 2594 N N . LEU A 1 323 ? 5.427 14.973 -39.179 1.00 78.12 323 LEU A N 1
ATOM 2595 C CA . LEU A 1 323 ? 5.135 14.017 -38.106 1.00 78.12 323 LEU A CA 1
ATOM 2596 C C . LEU A 1 323 ? 4.899 14.710 -36.763 1.00 78.12 323 LEU A C 1
ATOM 2598 O O . LEU A 1 323 ? 3.989 14.318 -36.043 1.00 78.12 323 LEU A O 1
ATOM 2602 N N . ALA A 1 324 ? 5.666 15.747 -36.429 1.00 77.44 324 ALA A N 1
ATOM 2603 C CA . ALA A 1 324 ? 5.486 16.521 -35.204 1.00 77.44 324 ALA A CA 1
ATOM 2604 C C . ALA A 1 324 ? 4.152 17.282 -35.170 1.00 77.44 324 ALA A C 1
ATOM 2606 O O . ALA A 1 324 ? 3.663 17.577 -34.085 1.00 77.44 324 ALA A O 1
ATOM 2607 N N . ILE A 1 325 ? 3.543 17.559 -36.326 1.00 77.19 325 ILE A N 1
ATOM 2608 C CA . ILE A 1 325 ? 2.190 18.124 -36.423 1.00 77.19 325 ILE A CA 1
ATOM 2609 C C . ILE A 1 325 ? 1.129 17.022 -36.263 1.00 77.19 325 ILE A C 1
ATOM 2611 O O . ILE A 1 325 ? 0.135 17.222 -35.568 1.00 77.19 325 ILE A O 1
ATOM 2615 N N . ILE A 1 326 ? 1.345 15.839 -36.849 1.00 70.50 326 ILE A N 1
ATOM 2616 C CA . ILE A 1 326 ? 0.367 14.734 -36.857 1.00 70.50 326 ILE A CA 1
ATOM 2617 C C . ILE A 1 326 ? 0.342 13.958 -35.524 1.00 70.50 326 ILE A C 1
ATOM 2619 O O . ILE A 1 326 ? -0.727 13.604 -35.025 1.00 70.50 326 ILE A O 1
ATOM 2623 N N . LEU A 1 327 ? 1.500 13.693 -34.911 1.00 62.06 327 LEU A N 1
ATOM 2624 C CA . LEU A 1 327 ? 1.615 12.867 -33.700 1.00 62.06 327 LEU A CA 1
ATOM 2625 C C . LEU A 1 327 ? 0.842 13.442 -32.494 1.00 62.06 327 LEU A C 1
ATOM 2627 O O . LEU A 1 327 ? 0.159 12.670 -31.821 1.00 62.06 327 LEU A O 1
ATOM 2631 N N . PRO A 1 328 ? 0.868 14.762 -32.212 1.00 56.19 328 PRO A N 1
ATOM 2632 C CA . PRO A 1 328 ? 0.061 15.354 -31.149 1.00 56.19 328 PRO A CA 1
ATOM 2633 C C . PRO A 1 328 ? -1.441 15.209 -31.393 1.00 56.19 328 PRO A C 1
ATOM 2635 O O . PRO A 1 328 ? -2.187 15.083 -30.429 1.00 56.19 328 PRO A O 1
ATOM 2638 N N . VAL A 1 329 ? -1.890 15.199 -32.652 1.00 58.19 329 VAL A N 1
ATOM 2639 C CA . VAL A 1 329 ? -3.305 14.999 -33.004 1.00 58.19 329 VAL A CA 1
ATOM 2640 C C . VAL A 1 329 ? -3.732 13.553 -32.721 1.00 58.19 329 VAL A C 1
ATOM 2642 O O . VAL A 1 329 ? -4.816 13.333 -32.190 1.00 58.19 329 VAL A O 1
ATOM 2645 N N . ALA A 1 330 ? -2.858 12.572 -32.966 1.00 52.72 330 ALA A N 1
ATOM 2646 C CA . ALA A 1 330 ? -3.134 11.160 -32.684 1.00 52.72 330 ALA A CA 1
ATOM 2647 C C . ALA A 1 330 ? -3.002 10.791 -31.187 1.00 52.72 330 ALA A C 1
ATOM 2649 O O . ALA A 1 330 ? -3.803 10.019 -30.657 1.00 52.72 330 ALA A O 1
ATOM 2650 N N . VAL A 1 331 ? -2.016 11.359 -30.481 1.00 45.59 331 VAL A N 1
ATOM 2651 C CA . VAL A 1 331 ? -1.736 11.093 -29.052 1.00 45.59 331 VAL A CA 1
ATOM 2652 C C . VAL A 1 331 ? -2.680 11.863 -28.115 1.00 45.59 331 VAL A C 1
ATOM 2654 O O . VAL A 1 331 ? -2.872 11.456 -26.972 1.00 45.59 331 VAL A O 1
ATOM 2657 N N . LYS A 1 332 ? -3.344 12.924 -28.596 1.00 37.16 332 LYS A N 1
ATOM 2658 C CA . LYS A 1 332 ? -4.457 13.590 -27.890 1.00 37.16 332 LYS A CA 1
ATOM 2659 C C . LYS A 1 332 ? -5.778 12.807 -27.933 1.00 37.16 332 LYS A C 1
ATOM 2661 O O . LYS A 1 332 ? -6.792 13.336 -27.487 1.00 37.16 332 LYS A O 1
ATOM 2666 N N . SER A 1 333 ? -5.792 11.558 -28.404 1.00 34.31 333 SER A N 1
ATOM 2667 C CA . SER A 1 333 ? -6.892 10.644 -28.083 1.00 34.31 333 SER A CA 1
ATOM 2668 C C . SER A 1 333 ? -6.743 10.187 -26.616 1.00 34.31 333 SER A C 1
ATOM 2670 O O . SER A 1 333 ? -5.734 9.576 -26.256 1.00 34.31 333 SER A O 1
ATOM 2672 N N . PRO A 1 334 ? -7.676 10.542 -25.712 1.00 35.75 334 PRO A N 1
ATOM 2673 C CA . PRO A 1 334 ? -7.529 10.246 -24.291 1.00 35.75 334 PRO A CA 1
ATOM 2674 C C . PRO A 1 334 ? -7.484 8.733 -24.019 1.00 35.75 334 PRO A C 1
ATOM 2676 O O . PRO A 1 334 ? -8.217 7.944 -24.615 1.00 35.75 334 PRO A O 1
ATOM 2679 N N . ARG A 1 335 ? -6.603 8.339 -23.088 1.00 43.12 335 ARG A N 1
ATOM 2680 C CA . ARG A 1 335 ? -6.438 6.968 -22.575 1.00 43.12 335 ARG A CA 1
ATOM 2681 C C . ARG A 1 335 ? -7.777 6.429 -22.048 1.00 43.12 335 ARG A C 1
ATOM 2683 O O . ARG A 1 335 ? -8.363 7.083 -21.196 1.00 43.12 335 ARG A O 1
ATOM 2690 N N . LYS A 1 336 ? -8.194 5.243 -22.530 1.00 53.47 336 LYS A N 1
ATOM 2691 C CA . LYS A 1 336 ? -9.306 4.388 -22.044 1.00 53.47 336 LYS A CA 1
ATOM 2692 C C . LYS A 1 336 ? -10.412 5.157 -21.298 1.00 53.47 336 LYS A C 1
ATOM 2694 O O . LYS A 1 336 ? -10.532 5.039 -20.083 1.00 53.47 336 LYS A O 1
ATOM 2699 N N . ARG A 1 337 ? -11.182 5.960 -22.027 1.00 59.25 337 ARG A N 1
ATOM 2700 C CA . ARG A 1 337 ? -12.374 6.632 -21.507 1.00 59.25 337 ARG A CA 1
ATOM 2701 C C . ARG A 1 337 ? -13.607 5.922 -22.058 1.00 59.25 337 ARG A C 1
ATOM 2703 O O . ARG A 1 337 ? -13.648 5.644 -23.253 1.00 59.25 337 ARG A O 1
ATOM 2710 N N . GLU A 1 338 ? -14.559 5.603 -21.188 1.00 68.81 338 GLU A N 1
ATOM 2711 C CA . GLU A 1 338 ? -15.891 5.132 -21.580 1.00 68.81 338 GLU A CA 1
ATOM 2712 C C . GLU A 1 338 ? -16.591 6.295 -22.302 1.00 68.81 338 GLU A C 1
ATOM 2714 O O . GLU A 1 338 ? -16.730 7.375 -21.729 1.00 68.81 338 GLU A O 1
ATOM 2719 N N . TRP A 1 339 ? -16.938 6.117 -23.580 1.00 80.94 339 TRP A N 1
ATOM 2720 C CA . TRP A 1 339 ? -17.649 7.129 -24.365 1.00 80.94 339 TRP A CA 1
ATOM 2721 C C . TRP A 1 339 ? -19.144 6.917 -24.177 1.00 80.94 339 TRP A C 1
ATOM 2723 O O . TRP A 1 339 ? -19.730 6.047 -24.819 1.00 80.94 339 TRP A O 1
ATOM 2733 N N . LEU A 1 340 ? -19.726 7.674 -23.255 1.00 87.94 340 LEU A N 1
ATOM 2734 C CA . LEU A 1 340 ? -21.128 7.550 -22.869 1.00 87.94 340 LEU A CA 1
ATOM 2735 C C . LEU A 1 340 ? -21.902 8.798 -23.309 1.00 87.94 340 LEU A C 1
ATOM 2737 O O . LEU A 1 340 ? -21.303 9.874 -23.382 1.00 87.94 340 LEU A O 1
ATOM 2741 N N . PRO A 1 341 ? -23.208 8.701 -23.592 1.00 89.69 341 PRO A N 1
ATOM 2742 C CA . PRO A 1 341 ? -24.031 9.867 -23.901 1.00 89.69 341 PRO A CA 1
ATOM 2743 C C . PRO A 1 341 ? -24.055 10.870 -22.741 1.00 89.69 341 PRO A C 1
ATOM 2745 O O . PRO A 1 341 ? -24.031 10.482 -21.571 1.00 89.69 341 PRO A O 1
ATOM 2748 N N . GLN A 1 342 ? -24.104 12.169 -23.049 1.00 87.44 342 GLN A N 1
ATOM 2749 C CA . GLN A 1 342 ? -24.092 13.241 -22.041 1.00 87.44 342 GLN A CA 1
ATOM 2750 C C . GLN A 1 342 ? -25.257 13.162 -21.030 1.00 87.44 342 GLN A C 1
ATOM 2752 O O . GLN A 1 342 ? -25.080 13.547 -19.870 1.00 87.44 342 GLN A O 1
ATOM 2757 N N . GLU A 1 343 ? -26.400 12.638 -21.471 1.00 86.62 343 GLU A N 1
ATOM 2758 C CA . GLU A 1 343 ? -27.629 12.371 -20.701 1.00 86.62 343 GLU A CA 1
ATOM 2759 C C . GLU A 1 343 ? -27.510 11.203 -19.708 1.00 86.62 343 GLU A C 1
ATOM 2761 O O . GLU A 1 343 ? -28.464 10.853 -19.025 1.00 86.62 343 GLU A O 1
ATOM 2766 N N . THR A 1 344 ? -26.341 10.564 -19.612 1.00 89.56 344 THR A N 1
ATOM 2767 C CA . THR A 1 344 ? -26.127 9.494 -18.635 1.00 89.56 344 THR A CA 1
ATOM 2768 C C . THR A 1 344 ? -26.153 10.055 -17.213 1.00 89.56 344 THR A C 1
ATOM 2770 O O . THR A 1 344 ? -25.281 10.851 -16.828 1.00 89.56 344 THR A O 1
ATOM 2773 N N . ASP A 1 345 ? -27.082 9.547 -16.409 1.00 88.81 345 ASP A N 1
ATOM 2774 C CA . ASP A 1 345 ? -27.244 9.881 -14.996 1.00 88.81 345 ASP A CA 1
ATOM 2775 C C . ASP A 1 345 ? -26.570 8.858 -14.089 1.00 88.81 345 ASP A C 1
ATOM 2777 O O . ASP A 1 345 ? -26.038 9.212 -13.034 1.00 88.81 345 ASP A O 1
ATOM 2781 N N . MET A 1 346 ? -26.546 7.589 -14.499 1.00 90.81 346 MET A N 1
ATOM 2782 C CA . MET A 1 346 ? -26.032 6.492 -13.683 1.00 90.81 346 MET A CA 1
ATOM 2783 C C . MET A 1 346 ? -25.090 5.597 -14.467 1.00 90.81 346 MET A C 1
ATOM 2785 O O . MET A 1 346 ? -25.268 5.379 -15.659 1.00 90.81 346 MET A O 1
ATOM 2789 N N . ILE A 1 347 ? -24.085 5.057 -13.783 1.00 91.31 347 ILE A N 1
ATOM 2790 C CA . ILE A 1 347 ? -23.112 4.132 -14.360 1.00 91.31 347 ILE A CA 1
ATOM 2791 C C . ILE A 1 347 ? -22.919 2.965 -13.399 1.00 91.31 347 ILE A C 1
ATOM 2793 O O . ILE A 1 347 ? -22.407 3.140 -12.293 1.00 91.31 347 ILE A O 1
ATOM 2797 N N . LEU A 1 348 ? -23.269 1.768 -13.850 1.00 92.69 348 LEU A N 1
ATOM 2798 C CA . LEU A 1 348 ? -22.926 0.502 -13.224 1.00 92.69 348 LEU A CA 1
ATOM 2799 C C . LEU A 1 348 ? -21.799 -0.154 -14.027 1.00 92.69 348 LEU A C 1
ATOM 2801 O O . LEU A 1 348 ? -21.974 -0.536 -15.176 1.00 92.69 348 LEU A O 1
ATOM 2805 N N . SER A 1 349 ? -20.631 -0.288 -13.417 1.00 91.44 349 SER A N 1
ATOM 2806 C CA . SER A 1 349 ? -19.485 -1.013 -13.958 1.00 91.44 349 SER A CA 1
ATOM 2807 C C . SER A 1 349 ? -19.330 -2.344 -13.224 1.00 91.44 349 SER A C 1
ATOM 2809 O O . SER A 1 349 ? -19.373 -2.402 -11.990 1.00 91.44 349 SER A O 1
ATOM 2811 N N . ILE A 1 350 ? -19.139 -3.412 -13.993 1.00 92.81 350 ILE A N 1
ATOM 2812 C CA . ILE A 1 350 ? -18.896 -4.762 -13.496 1.00 92.81 350 ILE A CA 1
ATOM 2813 C C . ILE A 1 350 ? -17.565 -5.241 -14.053 1.00 92.81 350 ILE A C 1
ATOM 2815 O O . ILE A 1 350 ? -17.407 -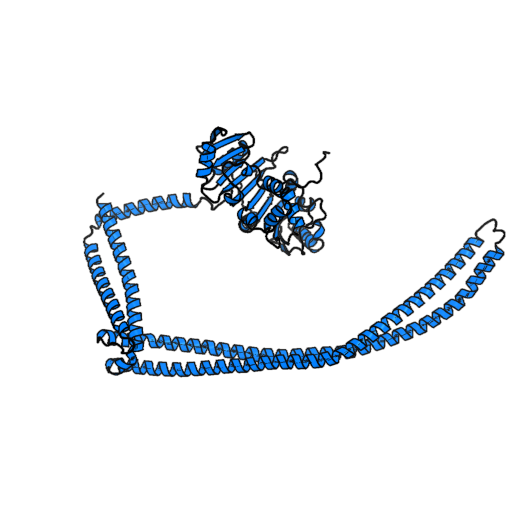5.477 -15.253 1.00 92.81 350 ILE A O 1
ATOM 2819 N N . ASN A 1 351 ? -16.616 -5.454 -13.150 1.00 91.75 351 ASN A N 1
ATOM 2820 C CA . ASN A 1 351 ? -15.333 -6.042 -13.479 1.00 91.75 351 ASN A CA 1
ATOM 2821 C C . ASN A 1 351 ? -15.438 -7.564 -13.359 1.00 91.75 351 ASN A C 1
ATOM 2823 O O . ASN A 1 351 ? -15.327 -8.138 -12.271 1.00 91.75 351 ASN A O 1
ATOM 2827 N N . ILE A 1 352 ? -15.657 -8.221 -14.496 1.00 90.19 352 ILE A N 1
ATOM 2828 C CA . ILE A 1 352 ? -15.876 -9.670 -14.573 1.00 90.19 352 ILE A CA 1
ATOM 2829 C C . ILE A 1 352 ? -14.643 -10.424 -14.088 1.00 90.19 352 ILE A C 1
ATOM 2831 O O . ILE A 1 352 ? -14.762 -11.434 -13.401 1.00 90.19 352 ILE A O 1
ATOM 2835 N N . GLU A 1 353 ? -13.445 -9.918 -14.375 1.00 86.06 353 GLU A N 1
ATOM 2836 C CA . GLU A 1 353 ? -12.216 -10.548 -13.907 1.00 86.06 353 GLU A CA 1
ATOM 2837 C C . GLU A 1 353 ? -12.101 -10.554 -12.377 1.00 86.06 353 GLU A C 1
ATOM 2839 O O . GLU A 1 353 ? -11.721 -11.574 -11.799 1.00 86.06 353 GLU A O 1
ATOM 2844 N N . GLN A 1 354 ? -12.444 -9.450 -11.713 1.00 88.81 354 GLN A N 1
ATOM 2845 C CA . GLN A 1 354 ? -12.447 -9.399 -10.249 1.00 88.81 354 GLN A CA 1
ATOM 2846 C C . GLN A 1 354 ? -13.597 -10.221 -9.655 1.00 88.81 354 GLN A C 1
ATOM 2848 O O . GLN A 1 354 ? -13.406 -10.893 -8.639 1.00 88.81 354 GLN A O 1
ATOM 2853 N N . LEU A 1 355 ? -14.764 -10.231 -10.305 1.00 88.81 355 LEU A N 1
ATOM 2854 C CA . LEU A 1 355 ? -15.920 -11.023 -9.885 1.00 88.81 355 LEU A CA 1
ATOM 2855 C C . LEU A 1 355 ? -15.649 -12.535 -9.954 1.00 88.81 355 LEU A C 1
ATOM 2857 O O . LEU A 1 355 ? -15.973 -13.256 -9.016 1.00 88.81 355 LEU A O 1
ATOM 2861 N N . GLU A 1 356 ? -15.002 -13.020 -11.018 1.00 87.12 356 GLU A N 1
ATOM 2862 C CA . GLU A 1 356 ? -14.612 -14.432 -11.152 1.00 87.12 356 GLU A CA 1
ATOM 2863 C C . GLU A 1 356 ? -13.504 -14.838 -10.171 1.00 87.12 356 GLU A C 1
ATOM 2865 O O . GLU A 1 356 ? -13.357 -16.015 -9.840 1.00 87.12 356 GLU A O 1
ATOM 2870 N N . ARG A 1 357 ? -12.696 -13.887 -9.686 1.00 86.62 357 ARG A N 1
ATOM 2871 C CA . ARG A 1 357 ? -11.677 -14.154 -8.660 1.00 86.62 357 ARG A CA 1
ATOM 2872 C C . ARG A 1 357 ? -12.273 -14.218 -7.257 1.00 86.62 357 ARG A C 1
ATOM 2874 O O . ARG A 1 357 ? -11.783 -15.012 -6.455 1.00 86.62 357 ARG A O 1
ATOM 2881 N N . ALA A 1 358 ? -13.315 -13.435 -6.992 1.00 87.50 358 ALA A N 1
ATOM 2882 C CA . ALA A 1 358 ? -13.965 -13.307 -5.695 1.00 87.50 358 ALA A CA 1
ATOM 2883 C C . ALA A 1 358 ? -14.541 -14.632 -5.156 1.00 87.50 358 ALA A C 1
ATOM 2885 O O . ALA A 1 358 ? -15.091 -15.450 -5.896 1.00 87.50 358 ALA A O 1
ATOM 2886 N N . ASP A 1 359 ? -14.442 -14.827 -3.839 1.00 82.94 359 ASP A N 1
ATOM 2887 C CA . ASP A 1 359 ? -14.905 -16.050 -3.173 1.00 82.94 359 ASP A CA 1
ATOM 2888 C C . ASP A 1 359 ? -16.429 -16.101 -3.033 1.00 82.94 359 ASP A C 1
ATOM 2890 O O . ASP A 1 359 ? -17.017 -17.178 -3.118 1.00 82.94 359 ASP A O 1
ATOM 2894 N N . ILE A 1 360 ? -17.081 -14.948 -2.856 1.00 85.81 360 ILE A N 1
ATOM 2895 C CA . ILE A 1 360 ? -18.529 -14.878 -2.617 1.00 85.81 360 ILE A CA 1
ATOM 2896 C C . ILE A 1 360 ? -19.328 -15.362 -3.828 1.00 85.81 360 ILE A C 1
ATOM 2898 O O . ILE A 1 360 ? -20.119 -16.284 -3.649 1.00 85.81 360 ILE A O 1
ATOM 2902 N N . PRO A 1 361 ? -19.107 -14.864 -5.064 1.00 85.75 361 PRO A N 1
ATOM 2903 C CA . PRO A 1 361 ? -19.781 -15.407 -6.244 1.00 85.75 361 PRO A CA 1
ATOM 2904 C C . PRO A 1 361 ? -19.556 -16.912 -6.429 1.00 85.75 361 PRO A C 1
ATOM 2906 O O . PRO A 1 361 ? -20.480 -17.631 -6.800 1.00 85.75 361 PRO A O 1
ATOM 2909 N N . LYS A 1 362 ? -18.347 -17.420 -6.139 1.00 87.69 362 LYS A N 1
ATOM 2910 C CA . LYS A 1 362 ? -18.032 -18.856 -6.246 1.00 87.69 362 LYS A CA 1
ATOM 2911 C C . LYS A 1 362 ? -18.823 -19.697 -5.249 1.00 87.69 362 LYS A C 1
ATOM 2913 O O . LYS A 1 362 ? -19.362 -20.732 -5.629 1.00 87.69 362 LYS A O 1
ATOM 2918 N N . ARG A 1 363 ? -18.885 -19.261 -3.987 1.00 86.19 363 ARG A N 1
ATOM 2919 C CA . ARG A 1 363 ? -19.676 -19.927 -2.942 1.00 86.19 363 ARG A CA 1
ATOM 2920 C C . ARG A 1 363 ? -21.159 -19.835 -3.251 1.00 86.19 363 ARG A C 1
ATOM 2922 O O . ARG A 1 363 ? -21.832 -20.849 -3.249 1.00 86.19 363 ARG A O 1
ATOM 2929 N N . TRP A 1 364 ? -21.644 -18.664 -3.649 1.00 86.75 364 TRP A N 1
ATOM 2930 C CA . TRP A 1 364 ? -23.053 -18.459 -3.962 1.00 86.75 364 TRP A CA 1
ATOM 2931 C C . TRP A 1 364 ? -23.533 -19.317 -5.141 1.00 86.75 364 TRP A C 1
ATOM 2933 O O . TRP A 1 364 ? -24.589 -19.934 -5.046 1.00 86.75 364 TRP A O 1
ATOM 2943 N N . ARG A 1 365 ? -22.722 -19.471 -6.200 1.00 88.25 365 ARG A N 1
ATOM 2944 C CA . ARG A 1 365 ? -22.984 -20.435 -7.290 1.00 88.25 365 ARG A CA 1
ATOM 2945 C C . ARG A 1 365 ? -23.153 -21.870 -6.793 1.00 88.25 365 ARG A C 1
ATOM 2947 O O . ARG A 1 365 ? -23.920 -22.624 -7.381 1.00 88.25 365 ARG A O 1
ATOM 2954 N N . LYS A 1 366 ? -22.400 -22.253 -5.759 1.00 87.06 366 LYS A N 1
ATOM 2955 C CA . LYS A 1 366 ? -22.441 -23.591 -5.162 1.00 87.06 366 LYS A CA 1
ATOM 2956 C C . LYS A 1 366 ? -23.634 -23.750 -4.217 1.00 87.06 366 LYS A C 1
ATOM 2958 O O . LYS A 1 366 ? -24.298 -24.778 -4.262 1.00 87.06 366 LYS A O 1
ATOM 2963 N N . ASP A 1 367 ? -23.887 -22.743 -3.388 1.00 86.06 367 ASP A N 1
ATOM 2964 C CA . ASP A 1 367 ? -24.890 -22.777 -2.322 1.00 86.06 367 ASP A CA 1
ATOM 2965 C C . ASP A 1 367 ? -26.314 -22.545 -2.857 1.00 86.06 367 ASP A C 1
ATOM 2967 O O . ASP A 1 367 ? -27.268 -23.103 -2.325 1.00 86.06 367 ASP A O 1
ATOM 2971 N N . GLN A 1 368 ? -26.473 -21.722 -3.903 1.00 84.25 368 GLN A N 1
ATOM 2972 C CA . GLN A 1 368 ? -27.761 -21.382 -4.522 1.00 84.25 368 GLN A CA 1
ATOM 2973 C C . GLN A 1 368 ? -27.657 -21.369 -6.062 1.00 84.25 368 GLN A C 1
ATOM 2975 O O . GLN A 1 368 ? -27.696 -20.304 -6.695 1.00 84.25 368 GLN A O 1
ATOM 2980 N N . PRO A 1 369 ? -27.539 -22.550 -6.696 1.00 86.12 369 PRO A N 1
ATOM 2981 C CA . PRO A 1 369 ? -27.310 -22.670 -8.138 1.00 86.12 369 PRO A CA 1
ATOM 2982 C C . PRO A 1 369 ? -28.458 -22.125 -9.001 1.00 86.12 369 PRO A C 1
ATOM 2984 O O . PRO A 1 369 ? -28.236 -21.789 -10.160 1.00 86.12 369 PRO A O 1
ATOM 2987 N N . GLU A 1 370 ? -29.668 -21.998 -8.453 1.00 86.38 370 GLU A N 1
ATOM 2988 C CA . GLU A 1 370 ? -30.847 -21.491 -9.170 1.00 86.38 370 GLU A CA 1
ATOM 2989 C C . GLU A 1 370 ? -30.982 -19.958 -9.135 1.00 86.38 370 GLU A C 1
ATOM 2991 O O . GLU A 1 370 ? -31.600 -19.366 -10.023 1.00 86.38 370 GLU A O 1
ATOM 2996 N N . ILE A 1 371 ? -30.398 -19.301 -8.125 1.00 86.50 371 ILE A N 1
ATOM 2997 C CA . ILE A 1 371 ? -30.534 -17.852 -7.894 1.00 86.50 371 ILE A CA 1
ATOM 2998 C C . ILE A 1 371 ? -29.426 -17.089 -8.619 1.00 86.50 371 ILE A C 1
ATOM 3000 O O . ILE A 1 371 ? -29.705 -16.128 -9.338 1.00 86.50 371 ILE A O 1
ATOM 3004 N N . TRP A 1 372 ? -28.173 -17.549 -8.507 1.00 89.38 372 TRP A N 1
ATOM 3005 C CA . TRP A 1 372 ? -27.029 -16.865 -9.116 1.00 89.38 372 TRP A CA 1
ATOM 3006 C C . TRP A 1 372 ? -27.186 -16.590 -10.625 1.00 89.38 372 TRP A C 1
ATOM 3008 O O . TRP A 1 372 ? -26.852 -15.482 -11.042 1.00 89.38 372 TRP A O 1
ATOM 3018 N N . PRO A 1 373 ? -27.700 -17.513 -11.467 1.00 89.00 373 PRO A N 1
ATOM 3019 C CA . PRO A 1 373 ? -27.903 -17.228 -12.886 1.00 89.00 373 PRO A CA 1
ATOM 3020 C C . PRO A 1 373 ? -28.848 -16.048 -13.135 1.00 89.00 373 PRO A C 1
ATOM 3022 O O . PRO A 1 373 ? -28.581 -15.245 -14.026 1.00 89.00 373 PRO A O 1
ATOM 3025 N N . LYS A 1 374 ? -29.910 -15.900 -12.330 1.00 91.06 374 LYS A N 1
ATOM 3026 C CA . LYS A 1 374 ? -30.852 -14.774 -12.433 1.00 91.06 374 LYS A CA 1
ATOM 3027 C C . LYS A 1 374 ? -30.170 -13.463 -12.050 1.00 91.06 374 LYS A C 1
ATOM 3029 O O . LYS A 1 374 ? -30.250 -12.498 -12.804 1.00 91.06 374 LYS A O 1
ATOM 3034 N N . VAL A 1 375 ? -29.441 -13.460 -10.930 1.00 91.44 375 VAL A N 1
ATOM 3035 C CA . VAL A 1 375 ? -28.661 -12.298 -10.471 1.00 91.44 375 VAL A CA 1
ATOM 3036 C C . VAL A 1 375 ? -27.635 -11.902 -11.532 1.00 91.44 375 VAL A C 1
ATOM 3038 O O . VAL A 1 375 ? -27.547 -10.742 -11.915 1.00 91.44 375 VAL A O 1
ATOM 3041 N N . TRP A 1 376 ? -26.886 -12.870 -12.061 1.00 90.38 376 TRP A N 1
ATOM 3042 C CA . TRP A 1 376 ? -25.882 -12.642 -13.095 1.00 90.38 376 TRP A CA 1
ATOM 3043 C C . TRP A 1 376 ? -26.480 -12.002 -14.348 1.00 90.38 376 TRP A C 1
ATOM 3045 O O . TRP A 1 376 ? -25.942 -11.002 -14.817 1.00 90.38 376 TRP A O 1
ATOM 3055 N N . LEU A 1 377 ? -27.600 -12.532 -14.850 1.00 90.12 377 LEU A N 1
ATOM 3056 C CA . LEU A 1 377 ? -28.316 -11.959 -15.993 1.00 90.12 377 LEU A CA 1
ATOM 3057 C C . LEU A 1 377 ? -28.785 -10.527 -15.706 1.00 90.12 377 LEU A C 1
ATOM 3059 O O . LEU A 1 377 ? -28.560 -9.642 -16.529 1.00 90.12 377 LEU A O 1
ATOM 3063 N N . GLY A 1 378 ? -29.357 -10.282 -14.524 1.00 89.94 378 GLY A N 1
ATOM 3064 C CA . GLY A 1 378 ? -29.783 -8.946 -14.104 1.00 89.94 378 GLY A CA 1
ATOM 3065 C C . GLY A 1 378 ? -28.626 -7.954 -13.960 1.00 89.94 378 GLY A C 1
ATOM 3066 O O . GLY A 1 378 ? -28.803 -6.770 -14.232 1.00 89.94 378 GLY A O 1
ATOM 3067 N N . LEU A 1 379 ? -27.426 -8.422 -13.595 1.00 91.06 379 LEU A N 1
ATOM 3068 C CA . LEU A 1 379 ? -26.221 -7.597 -13.502 1.00 91.06 379 LEU A CA 1
ATOM 3069 C C . LEU A 1 379 ? -25.669 -7.217 -14.881 1.00 91.06 379 LEU A C 1
ATOM 3071 O O . LEU A 1 379 ? -25.372 -6.044 -15.094 1.00 91.06 379 LEU A O 1
ATOM 3075 N N . VAL A 1 380 ? -25.528 -8.166 -15.811 1.00 90.81 380 VAL A N 1
ATOM 3076 C CA . VAL A 1 380 ? -24.879 -7.913 -17.116 1.00 90.81 380 VAL A CA 1
ATOM 3077 C C . VAL A 1 380 ? -25.827 -7.409 -18.209 1.00 90.81 380 VAL A C 1
ATOM 3079 O O . VAL A 1 380 ? -25.355 -6.903 -19.227 1.00 90.81 380 VAL A O 1
ATOM 3082 N N . GLY A 1 381 ? -27.143 -7.525 -18.016 1.00 87.50 381 GLY A N 1
ATOM 3083 C CA . GLY A 1 381 ? -28.150 -7.026 -18.954 1.00 87.50 381 GLY A CA 1
ATOM 3084 C C . GLY A 1 381 ? -28.053 -7.667 -20.344 1.00 87.50 381 GLY A C 1
ATOM 3085 O O . GLY A 1 381 ? -27.715 -8.847 -20.486 1.00 87.50 381 GLY A O 1
ATOM 3086 N N . ALA A 1 382 ? -28.312 -6.875 -21.392 1.00 88.50 382 ALA A N 1
ATOM 3087 C CA . ALA A 1 382 ? -28.330 -7.351 -22.780 1.00 88.50 382 ALA A CA 1
ATOM 3088 C C . ALA A 1 382 ? -26.973 -7.892 -23.273 1.00 88.50 382 ALA A C 1
ATOM 3090 O O . ALA A 1 382 ? -26.930 -8.640 -24.249 1.00 88.50 382 ALA A O 1
ATOM 3091 N N . ALA A 1 383 ? -25.865 -7.615 -22.571 1.00 89.12 383 ALA A N 1
ATOM 3092 C CA . ALA A 1 383 ? -24.567 -8.202 -22.899 1.00 89.12 383 ALA A CA 1
ATOM 3093 C C . ALA A 1 383 ? -24.587 -9.743 -22.866 1.00 89.12 383 ALA A C 1
ATOM 3095 O O . ALA A 1 383 ? -23.866 -10.374 -23.643 1.00 89.12 383 ALA A O 1
ATOM 3096 N N . ALA A 1 384 ? -25.445 -10.354 -22.034 1.00 88.25 384 ALA A N 1
ATOM 3097 C CA . ALA A 1 384 ? -25.640 -11.807 -21.991 1.00 88.25 384 ALA A CA 1
ATOM 3098 C C . ALA A 1 384 ? -26.185 -12.399 -23.300 1.00 88.25 384 ALA A C 1
ATOM 3100 O O . ALA A 1 384 ? -25.994 -13.587 -23.552 1.00 88.25 384 ALA A O 1
ATOM 3101 N N . LEU A 1 385 ? -26.840 -11.587 -24.133 1.00 86.31 385 LEU A N 1
ATOM 3102 C CA . LEU A 1 385 ? -27.444 -12.014 -25.394 1.00 86.31 385 LEU A CA 1
ATOM 3103 C C . LEU A 1 385 ? -26.453 -11.986 -26.568 1.00 86.31 385 LEU A C 1
ATOM 3105 O O . LEU A 1 385 ? -26.818 -12.364 -27.682 1.00 86.31 385 LEU A O 1
ATOM 3109 N N . THR A 1 386 ? -25.207 -11.550 -26.341 1.00 87.81 386 THR A N 1
ATOM 3110 C CA . THR A 1 386 ? -24.206 -11.398 -27.406 1.00 87.81 386 THR A CA 1
ATOM 3111 C C . THR A 1 386 ? -23.756 -12.766 -27.937 1.00 87.81 386 THR A C 1
ATOM 3113 O O . THR A 1 386 ? -23.123 -13.529 -27.200 1.00 87.81 386 THR A O 1
ATOM 3116 N N . PRO A 1 387 ? -24.014 -13.097 -29.216 1.00 84.75 387 PRO A N 1
ATOM 3117 C CA . PRO A 1 387 ? -23.655 -14.399 -29.766 1.00 84.75 387 PRO A CA 1
ATOM 3118 C C . PRO A 1 387 ? -22.142 -14.623 -29.810 1.00 84.75 387 PRO A C 1
ATOM 3120 O O . PRO A 1 387 ? -21.361 -13.709 -30.073 1.00 84.75 387 PRO A O 1
ATOM 3123 N N . GLY A 1 388 ? -21.722 -15.874 -29.612 1.00 82.56 388 GLY A N 1
ATOM 3124 C CA . GLY A 1 388 ? -20.319 -16.275 -29.757 1.00 82.56 388 GLY A CA 1
ATOM 3125 C C . GLY A 1 388 ? -19.388 -15.786 -28.643 1.00 82.56 388 GLY A C 1
ATOM 3126 O O . GLY A 1 388 ? -18.173 -15.917 -28.789 1.00 82.56 388 GLY A O 1
ATOM 3127 N N . LEU A 1 389 ? -19.933 -15.249 -27.546 1.00 85.75 389 LEU A N 1
ATOM 3128 C CA . LEU A 1 389 ? -19.177 -14.833 -26.369 1.00 85.75 389 LEU A CA 1
ATOM 3129 C C . LEU A 1 389 ? -19.634 -15.567 -25.112 1.00 85.75 389 LEU A C 1
ATOM 3131 O O . LEU A 1 389 ? -20.815 -15.635 -24.787 1.00 85.75 389 LEU A O 1
ATOM 3135 N N . THR A 1 390 ? -18.660 -16.065 -24.358 1.00 87.69 390 THR A N 1
ATOM 3136 C CA . THR A 1 390 ? -18.856 -16.601 -23.013 1.00 87.69 390 THR A CA 1
ATOM 3137 C C . THR A 1 390 ? -18.353 -15.583 -21.997 1.00 87.69 390 THR A C 1
ATOM 3139 O O . THR A 1 390 ? -17.163 -15.533 -21.694 1.00 87.69 390 THR A O 1
ATOM 3142 N N . LEU A 1 391 ? -19.254 -14.747 -21.464 1.00 87.31 391 LEU A N 1
ATOM 3143 C CA . LEU A 1 391 ? -18.893 -13.558 -20.672 1.00 87.31 391 LEU A CA 1
ATOM 3144 C C . LEU A 1 391 ? -17.832 -13.802 -19.576 1.00 87.31 391 LEU A C 1
ATOM 3146 O O . LEU A 1 391 ? -16.836 -13.082 -19.592 1.00 87.31 391 LEU A O 1
ATOM 3150 N N . PRO A 1 392 ? -17.933 -14.825 -18.696 1.00 84.81 392 PRO A N 1
ATOM 3151 C CA . PRO A 1 392 ? -16.908 -15.075 -17.673 1.00 84.81 392 PRO A CA 1
ATOM 3152 C C . PRO A 1 392 ? -15.488 -15.282 -18.225 1.00 84.81 392 PRO A C 1
ATOM 3154 O O . PRO A 1 392 ? -14.495 -15.000 -17.552 1.00 84.81 392 PRO A O 1
ATOM 3157 N N . ARG A 1 393 ? -15.374 -15.804 -19.453 1.00 85.06 393 ARG A N 1
ATOM 3158 C CA . ARG A 1 393 ? -14.094 -16.113 -20.102 1.00 85.06 393 ARG A CA 1
ATOM 3159 C C . ARG A 1 393 ? -13.629 -14.983 -21.008 1.00 85.06 393 ARG A C 1
ATOM 3161 O O . ARG A 1 393 ? -12.446 -14.655 -20.992 1.00 85.06 393 ARG A O 1
ATOM 3168 N N . ASP A 1 394 ? -14.542 -14.393 -21.768 1.00 89.44 394 ASP A N 1
ATOM 3169 C CA . ASP A 1 394 ? -14.201 -13.521 -22.890 1.00 89.44 394 ASP A CA 1
ATOM 3170 C C . ASP A 1 394 ? -14.314 -12.030 -22.566 1.00 89.44 394 ASP A C 1
ATOM 3172 O O . ASP A 1 394 ? -13.587 -11.227 -23.157 1.00 89.44 394 ASP A O 1
ATOM 3176 N N . ALA A 1 395 ? -15.172 -11.650 -21.618 1.00 90.31 395 ALA A N 1
ATOM 3177 C CA . ALA A 1 395 ? -15.347 -10.266 -21.204 1.00 90.31 395 ALA A CA 1
ATOM 3178 C C . ALA A 1 395 ? -14.436 -9.917 -20.012 1.00 90.31 395 ALA A C 1
ATOM 3180 O O . ALA A 1 395 ? -14.121 -10.747 -19.156 1.00 90.31 395 ALA A O 1
ATOM 3181 N N . VAL A 1 396 ? -13.960 -8.674 -19.995 1.00 89.69 396 VAL A N 1
ATOM 3182 C CA . VAL A 1 396 ? -13.160 -8.085 -18.909 1.00 89.69 396 VAL A CA 1
ATOM 3183 C C . VAL A 1 396 ? -14.049 -7.202 -18.052 1.00 89.69 396 VAL A C 1
ATOM 3185 O O . VAL A 1 396 ? -14.027 -7.294 -16.826 1.00 89.69 396 VAL A O 1
ATOM 3188 N N . HIS A 1 397 ? -14.824 -6.351 -18.716 1.00 89.62 397 HIS A N 1
ATOM 3189 C CA . HIS A 1 397 ? -15.561 -5.269 -18.091 1.00 89.62 397 HIS A CA 1
ATOM 3190 C C . HIS A 1 397 ? -16.862 -5.027 -18.849 1.00 89.62 397 HIS A C 1
ATOM 3192 O O . HIS A 1 397 ? -16.883 -5.101 -20.081 1.00 89.62 397 HIS A O 1
ATOM 3198 N N . ILE A 1 398 ? -17.937 -4.783 -18.107 1.00 92.62 398 ILE A N 1
ATOM 3199 C CA . ILE A 1 398 ? -19.222 -4.348 -18.649 1.00 92.62 398 ILE A CA 1
ATOM 3200 C C . ILE A 1 398 ? -19.616 -3.049 -17.953 1.00 92.62 398 ILE A C 1
ATOM 3202 O O . ILE A 1 398 ? -19.751 -3.014 -16.730 1.00 92.62 398 ILE A O 1
ATOM 3206 N N . THR A 1 399 ? -19.854 -2.011 -18.746 1.00 92.50 399 THR A N 1
ATOM 3207 C CA . THR A 1 399 ? -20.385 -0.722 -18.311 1.00 92.50 399 THR A CA 1
ATOM 3208 C C . THR A 1 399 ? -21.831 -0.618 -18.765 1.00 92.50 399 THR A C 1
ATOM 3210 O O . THR A 1 399 ? -22.110 -0.681 -19.959 1.00 92.50 399 THR A O 1
ATOM 3213 N N . ARG A 1 400 ? -22.744 -0.424 -17.820 1.00 93.19 400 ARG A N 1
ATOM 3214 C CA . ARG A 1 400 ? -24.161 -0.147 -18.044 1.00 93.19 400 ARG A CA 1
ATOM 3215 C C . ARG A 1 400 ? -24.425 1.281 -17.603 1.00 93.19 400 ARG A C 1
ATOM 3217 O O . ARG A 1 400 ? -24.335 1.598 -16.418 1.00 93.19 400 ARG A O 1
ATOM 3224 N N . ALA A 1 401 ? -24.671 2.150 -18.561 1.00 92.00 401 ALA A N 1
ATOM 3225 C CA . ALA A 1 401 ? -24.988 3.545 -18.340 1.00 92.00 401 ALA A CA 1
ATOM 3226 C C . ALA A 1 401 ? -26.487 3.753 -18.526 1.00 92.00 401 ALA A C 1
ATOM 3228 O O . ALA A 1 401 ? -27.065 3.202 -19.454 1.00 92.00 401 ALA A O 1
ATOM 3229 N N . VAL A 1 402 ? -27.117 4.522 -17.647 1.00 92.31 402 VAL A N 1
ATOM 3230 C CA . VAL A 1 402 ? -28.565 4.741 -17.676 1.00 92.31 402 VAL A CA 1
ATOM 3231 C C . VAL A 1 402 ? -28.857 6.233 -17.700 1.00 92.31 402 VAL A C 1
ATOM 3233 O O . VAL A 1 402 ? -28.268 6.984 -16.917 1.00 92.31 402 VAL A O 1
ATOM 3236 N N . SER A 1 403 ? -29.756 6.641 -18.592 1.00 91.25 403 SER A N 1
ATOM 3237 C CA . SER A 1 403 ? -30.382 7.964 -18.592 1.00 91.25 403 SER A CA 1
ATOM 3238 C C . SER A 1 403 ? -31.800 7.865 -18.041 1.00 91.25 403 SER A C 1
ATOM 3240 O O . SER A 1 403 ? -32.539 6.925 -18.353 1.00 91.25 403 SER A O 1
ATOM 3242 N N . THR A 1 404 ? -32.161 8.827 -17.197 1.00 85.25 404 THR A N 1
ATOM 3243 C CA . THR A 1 404 ? -33.471 8.922 -16.543 1.00 85.25 404 THR A CA 1
ATOM 3244 C C . THR A 1 404 ? -34.280 10.145 -16.987 1.00 85.25 404 THR A C 1
ATOM 3246 O O . THR A 1 404 ? -35.343 10.405 -16.415 1.00 85.25 404 THR A O 1
ATOM 3249 N N . ASP A 1 405 ? -33.811 10.843 -18.030 1.00 79.44 405 ASP A N 1
ATOM 3250 C CA . ASP A 1 405 ? -34.442 12.034 -18.613 1.00 79.44 405 ASP A CA 1
ATOM 3251 C C . ASP A 1 405 ? -35.856 11.747 -19.149 1.00 79.44 405 ASP A C 1
ATOM 3253 O O . ASP A 1 405 ? -36.755 12.581 -19.026 1.00 79.44 405 ASP A O 1
ATOM 3257 N N . GLU A 1 406 ? -36.086 10.547 -19.695 1.00 75.12 406 GLU A N 1
ATOM 3258 C CA . GLU A 1 406 ? -37.420 10.104 -20.097 1.00 75.12 406 GLU A CA 1
ATOM 3259 C C . GLU A 1 406 ? -38.209 9.571 -18.880 1.00 75.12 406 GLU A C 1
ATOM 3261 O O . GLU A 1 406 ? -37.730 8.699 -18.141 1.00 75.12 406 GLU A O 1
ATOM 3266 N N . PRO A 1 407 ? -39.427 10.085 -18.619 1.00 61.25 407 PRO A N 1
ATOM 3267 C CA . PRO A 1 407 ? -40.170 9.765 -17.402 1.00 61.25 407 PRO A CA 1
ATOM 3268 C C . PRO A 1 407 ? -40.656 8.307 -17.341 1.00 61.25 407 PRO A C 1
ATOM 3270 O O . PRO A 1 407 ? -40.689 7.735 -16.250 1.00 61.25 407 PRO A O 1
ATOM 3273 N N . GLU A 1 408 ? -40.987 7.692 -18.481 1.00 67.06 408 GLU A N 1
ATOM 3274 C CA . GLU A 1 408 ? -41.659 6.383 -18.526 1.00 67.06 408 GLU A CA 1
ATOM 3275 C C . GLU A 1 408 ? -40.701 5.187 -18.628 1.00 67.06 408 GLU A C 1
ATOM 3277 O O . GLU A 1 408 ? -40.957 4.153 -18.008 1.00 67.06 408 GLU A O 1
ATOM 3282 N N . THR A 1 409 ? -39.576 5.313 -19.341 1.00 79.56 409 THR A N 1
ATOM 3283 C CA . THR A 1 409 ? -38.616 4.211 -19.518 1.00 79.56 409 THR A CA 1
ATOM 3284 C C . THR A 1 409 ? -37.170 4.701 -19.456 1.00 79.56 409 THR A C 1
ATOM 3286 O O . THR A 1 409 ? -36.766 5.483 -20.314 1.00 79.56 409 THR A O 1
ATOM 3289 N N . PRO A 1 410 ? -36.357 4.243 -18.484 1.00 85.44 410 PRO A N 1
ATOM 3290 C CA . PRO A 1 410 ? -34.944 4.594 -18.449 1.00 85.44 410 PRO A CA 1
ATOM 3291 C C . PRO A 1 410 ? -34.219 3.979 -19.652 1.00 85.44 410 PRO A C 1
ATOM 3293 O O . PRO A 1 410 ? -34.364 2.785 -19.925 1.00 85.44 410 PRO A O 1
ATOM 3296 N N . ARG A 1 411 ? -33.414 4.783 -20.350 1.00 90.31 411 ARG A N 1
ATOM 3297 C CA . ARG A 1 411 ? -32.626 4.332 -21.506 1.00 90.31 411 ARG A CA 1
ATOM 3298 C C . ARG A 1 411 ? -31.300 3.758 -21.035 1.00 90.31 411 ARG A C 1
ATOM 3300 O O . ARG A 1 411 ? -30.605 4.387 -20.237 1.00 90.31 411 ARG A O 1
ATOM 3307 N N . GLU A 1 412 ? -30.945 2.569 -21.516 1.00 91.00 412 GLU A N 1
ATOM 3308 C CA . GLU A 1 412 ? -29.760 1.838 -21.063 1.00 91.00 412 GLU A CA 1
ATOM 3309 C C . GLU A 1 412 ? -28.725 1.657 -22.183 1.00 91.00 412 GLU A C 1
ATOM 3311 O O . GLU A 1 412 ? -28.952 0.973 -23.177 1.00 91.00 412 GLU A O 1
ATOM 3316 N N . PHE A 1 413 ? -27.537 2.213 -21.974 1.00 93.50 413 PHE A N 1
ATOM 3317 C CA . PHE A 1 413 ? -26.394 2.133 -22.872 1.00 93.50 413 PHE A CA 1
ATOM 3318 C C . PHE A 1 413 ? -25.366 1.140 -22.326 1.00 93.50 413 PHE A C 1
ATOM 3320 O O . PHE A 1 413 ? -24.785 1.368 -21.261 1.00 93.50 413 PHE A O 1
ATOM 3327 N N . ILE A 1 414 ? -25.091 0.053 -23.053 1.00 94.44 414 ILE A N 1
ATOM 3328 C CA . ILE A 1 414 ? -24.152 -0.979 -22.593 1.00 94.44 414 ILE A CA 1
ATOM 3329 C C . ILE A 1 414 ? -22.887 -0.985 -23.450 1.00 94.44 414 ILE A C 1
ATOM 3331 O O . ILE A 1 414 ? -22.925 -1.135 -24.673 1.00 94.44 414 ILE A O 1
ATOM 3335 N N . LEU A 1 415 ? -21.742 -0.875 -22.781 1.00 93.62 415 LEU A N 1
ATOM 3336 C CA . LEU A 1 415 ? -20.419 -1.090 -23.352 1.00 93.62 415 LEU A CA 1
ATOM 3337 C C . LEU A 1 415 ? -19.793 -2.336 -22.730 1.00 93.62 415 LEU A C 1
ATOM 3339 O O . LEU A 1 415 ? -19.811 -2.515 -21.516 1.00 93.62 415 LEU A O 1
ATOM 3343 N N . MET A 1 416 ? -19.188 -3.181 -23.556 1.00 92.75 416 MET A N 1
ATOM 3344 C CA . MET A 1 416 ? -18.474 -4.371 -23.098 1.00 92.75 416 MET A CA 1
ATOM 3345 C C . MET A 1 416 ? -17.048 -4.381 -23.641 1.00 92.75 416 MET A C 1
ATOM 3347 O O . MET A 1 416 ? -16.837 -4.355 -24.856 1.00 92.75 416 MET A O 1
ATOM 3351 N N . GLU A 1 417 ? -16.066 -4.456 -22.742 1.00 91.75 417 GLU A N 1
ATOM 3352 C CA . GLU A 1 417 ? -14.655 -4.673 -23.071 1.00 91.75 417 GLU A CA 1
ATOM 3353 C C . GLU A 1 417 ? -14.337 -6.173 -23.033 1.00 91.75 417 GLU A C 1
ATOM 3355 O O . GLU A 1 417 ? -14.564 -6.855 -22.030 1.00 91.75 417 GLU A O 1
ATOM 3360 N N . THR A 1 418 ? -13.776 -6.700 -24.119 1.00 90.69 418 THR A N 1
ATOM 3361 C CA . THR A 1 418 ? -13.362 -8.102 -24.246 1.00 90.69 418 THR A CA 1
ATOM 3362 C C . THR A 1 418 ? -11.862 -8.275 -24.003 1.00 90.69 418 THR A C 1
ATOM 3364 O O . THR A 1 418 ? -11.060 -7.369 -24.219 1.00 90.69 418 THR A O 1
ATOM 3367 N N . ARG A 1 419 ? -11.435 -9.477 -23.589 1.00 88.00 419 ARG A N 1
ATOM 3368 C CA . ARG A 1 419 ? -10.012 -9.805 -23.349 1.00 88.00 419 ARG A CA 1
ATOM 3369 C C . ARG A 1 419 ? -9.166 -9.764 -24.618 1.00 88.00 419 ARG A C 1
ATOM 3371 O O . ARG A 1 419 ? -7.953 -9.575 -24.557 1.00 88.00 419 ARG A O 1
ATOM 3378 N N . ARG A 1 420 ? -9.795 -10.033 -25.760 1.00 86.81 420 ARG A N 1
ATOM 3379 C CA . ARG A 1 420 ? -9.172 -10.124 -27.083 1.00 86.81 420 ARG A CA 1
ATOM 3380 C C . ARG A 1 420 ? -9.881 -9.182 -28.048 1.00 86.81 420 ARG A C 1
ATOM 3382 O O . ARG A 1 420 ? -10.944 -8.656 -27.737 1.00 86.81 420 ARG A O 1
ATOM 3389 N N . ASP A 1 421 ? -9.281 -8.986 -29.214 1.00 86.38 421 ASP A N 1
ATOM 3390 C CA . ASP A 1 421 ? -9.892 -8.240 -30.313 1.00 86.38 421 ASP A CA 1
ATOM 3391 C C . ASP A 1 421 ? -11.273 -8.820 -30.683 1.00 86.38 421 ASP A C 1
ATOM 3393 O O . ASP A 1 421 ? -11.442 -10.040 -30.727 1.00 86.38 421 ASP A O 1
ATOM 3397 N N . VAL A 1 422 ? -12.254 -7.947 -30.943 1.00 88.88 422 VAL A N 1
ATOM 3398 C CA . VAL A 1 422 ? -13.658 -8.347 -31.189 1.00 88.88 422 VAL A CA 1
ATOM 3399 C C . VAL A 1 422 ? -13.928 -8.820 -32.619 1.00 88.88 422 VAL A C 1
ATOM 3401 O O . VAL A 1 422 ? -15.042 -9.239 -32.923 1.00 88.88 422 VAL A O 1
ATOM 3404 N N . SER A 1 423 ? -12.944 -8.795 -33.525 1.00 89.88 423 SER A N 1
ATOM 3405 C CA . SER A 1 423 ? -13.148 -9.198 -34.926 1.00 89.88 423 SER A CA 1
ATOM 3406 C C . SER A 1 423 ? -13.683 -10.628 -35.102 1.00 89.88 423 SER A C 1
ATOM 3408 O O . SER A 1 423 ? -14.465 -10.833 -36.028 1.00 89.88 423 SER A O 1
ATOM 3410 N N . PRO A 1 424 ? -13.323 -11.641 -34.282 1.00 90.06 424 PRO A N 1
ATOM 3411 C CA . PRO A 1 424 ? -13.957 -12.958 -34.347 1.00 90.06 424 PRO A CA 1
ATOM 3412 C C . PRO A 1 424 ? -15.461 -12.900 -34.057 1.00 90.06 424 PRO A C 1
ATOM 3414 O O . PRO A 1 424 ? -16.235 -13.440 -34.835 1.00 90.06 424 PRO A O 1
ATOM 3417 N N . VAL A 1 425 ? -15.870 -12.178 -33.010 1.00 89.25 425 VAL A N 1
ATOM 3418 C CA . VAL A 1 425 ? -17.280 -12.016 -32.612 1.00 89.25 425 VAL A CA 1
ATOM 3419 C C . VAL A 1 425 ? -18.067 -11.311 -33.709 1.00 89.25 425 VAL A C 1
ATOM 3421 O O . VAL A 1 425 ? -19.120 -11.777 -34.126 1.00 89.25 425 VAL A O 1
ATOM 3424 N N . ILE A 1 426 ? -17.507 -10.227 -34.243 1.00 92.50 426 ILE A N 1
ATOM 3425 C CA . ILE A 1 426 ? -18.110 -9.461 -35.334 1.00 92.50 426 ILE A CA 1
ATOM 3426 C C . ILE A 1 426 ? -18.244 -10.300 -36.612 1.00 92.50 426 ILE A C 1
ATOM 3428 O O . ILE A 1 426 ? -19.221 -10.148 -37.338 1.00 92.50 426 ILE A O 1
ATOM 3432 N N . ARG A 1 427 ? -17.300 -11.208 -36.892 1.00 91.12 427 ARG A N 1
ATOM 3433 C CA . ARG A 1 427 ? -17.429 -12.159 -38.008 1.00 91.12 427 ARG A CA 1
ATOM 3434 C C . ARG A 1 427 ? -18.549 -13.167 -37.772 1.00 91.12 427 ARG A C 1
ATOM 3436 O O . ARG A 1 427 ? -19.281 -13.447 -38.712 1.00 91.12 427 ARG A O 1
ATOM 3443 N N . THR A 1 428 ? -18.699 -13.669 -36.547 1.00 91.00 428 THR A N 1
ATOM 3444 C CA . THR A 1 428 ? -19.806 -14.563 -36.179 1.00 91.00 428 THR A CA 1
ATOM 3445 C C . THR A 1 428 ? -21.155 -13.864 -36.342 1.00 91.00 428 THR A C 1
ATOM 3447 O O . THR A 1 428 ? -22.019 -14.392 -37.028 1.00 91.00 428 THR A O 1
ATOM 3450 N N . ILE A 1 429 ? -21.309 -12.651 -35.797 1.00 91.56 429 ILE A N 1
ATOM 3451 C CA . ILE A 1 429 ? -22.536 -11.845 -35.927 1.00 91.56 429 ILE A CA 1
ATOM 3452 C C . ILE A 1 429 ? -22.801 -11.493 -37.395 1.00 91.56 429 ILE A C 1
ATOM 3454 O O . ILE A 1 429 ? -23.917 -11.623 -37.878 1.00 91.56 429 ILE A O 1
ATOM 3458 N N . GLY A 1 430 ? -21.769 -11.090 -38.140 1.00 89.44 430 GLY A N 1
ATOM 3459 C CA . GLY A 1 430 ? -21.904 -10.750 -39.555 1.00 89.44 430 GLY A CA 1
ATOM 3460 C C . GLY A 1 430 ? -22.214 -11.935 -40.473 1.00 89.44 430 GLY A C 1
ATOM 3461 O O . GLY A 1 430 ? -22.651 -11.704 -41.596 1.00 89.44 430 GLY A O 1
ATOM 3462 N N . GLY A 1 431 ? -21.971 -13.169 -40.024 1.00 89.25 431 GLY A N 1
ATOM 3463 C CA . GLY A 1 431 ? -22.349 -14.397 -40.726 1.00 89.25 431 GLY A CA 1
ATOM 3464 C C . GLY A 1 431 ? -23.704 -14.969 -40.298 1.00 89.25 431 GLY A C 1
ATOM 3465 O O . GLY A 1 431 ? -24.172 -15.917 -40.923 1.00 89.25 431 GLY A O 1
ATOM 3466 N N . ASP A 1 432 ? -24.327 -14.422 -39.251 1.00 89.75 432 ASP A N 1
ATOM 3467 C CA . ASP A 1 432 ? -25.628 -14.859 -38.748 1.00 89.75 432 ASP A CA 1
ATOM 3468 C C . ASP A 1 432 ? -26.755 -14.154 -39.532 1.00 89.75 432 ASP A C 1
ATOM 3470 O O . ASP A 1 432 ? -26.874 -12.927 -39.467 1.00 89.75 432 ASP A O 1
ATOM 3474 N N . PRO A 1 433 ? -27.608 -14.895 -40.269 1.00 89.06 433 PRO A N 1
ATOM 3475 C CA . PRO A 1 433 ? -28.665 -14.307 -41.093 1.00 89.06 433 PRO A CA 1
ATOM 3476 C C . PRO A 1 433 ? -29.779 -13.643 -40.273 1.00 89.06 433 PRO A C 1
ATOM 3478 O O . PRO A 1 433 ? -30.607 -12.932 -40.840 1.00 89.06 433 PRO A O 1
ATOM 3481 N N . THR A 1 434 ? -29.831 -13.871 -38.956 1.00 91.00 434 THR A N 1
ATOM 3482 C CA . THR A 1 434 ? -30.807 -13.220 -38.076 1.00 91.00 434 THR A CA 1
ATOM 3483 C C . THR A 1 434 ? -30.463 -11.759 -37.791 1.00 91.00 434 THR A C 1
ATOM 3485 O O . THR A 1 434 ? -31.340 -11.019 -37.352 1.00 91.00 434 THR A O 1
ATOM 3488 N N . PHE A 1 435 ? -29.232 -11.320 -38.080 1.00 92.31 435 PHE A N 1
ATOM 3489 C CA . PHE A 1 435 ? -28.821 -9.927 -37.942 1.00 92.31 435 PHE A CA 1
ATOM 3490 C C . PHE A 1 435 ? -28.938 -9.166 -39.266 1.00 92.31 435 PHE A C 1
ATOM 3492 O O . PHE A 1 435 ? -28.383 -9.549 -40.297 1.00 92.31 435 PHE A O 1
ATOM 3499 N N . ARG A 1 436 ? -29.601 -8.014 -39.222 1.00 93.25 436 ARG A N 1
ATOM 3500 C CA . ARG A 1 436 ? -29.618 -7.004 -40.277 1.00 93.25 436 ARG A CA 1
ATOM 3501 C C . ARG A 1 436 ? -28.510 -5.995 -40.026 1.00 93.25 436 ARG A C 1
ATOM 3503 O O . ARG A 1 436 ? -28.321 -5.526 -38.912 1.00 93.25 436 ARG A O 1
ATOM 3510 N N . LYS A 1 437 ? -27.762 -5.657 -41.072 1.00 93.56 437 LYS A N 1
ATOM 3511 C CA . LYS A 1 437 ? -26.634 -4.729 -40.983 1.00 93.56 437 LYS A CA 1
ATOM 3512 C C . LYS A 1 437 ? -27.015 -3.375 -41.570 1.00 93.56 437 LYS A C 1
ATOM 3514 O O . LYS A 1 437 ? -27.378 -3.316 -42.744 1.00 93.56 437 LYS A O 1
ATOM 3519 N N . HIS A 1 438 ? -26.820 -2.300 -40.815 1.00 93.75 438 HIS A N 1
ATOM 3520 C CA . HIS A 1 438 ? -26.908 -0.929 -41.323 1.00 93.75 438 HIS A CA 1
ATOM 3521 C C . HIS A 1 438 ? -25.664 -0.111 -40.925 1.00 93.75 438 HIS A C 1
ATOM 3523 O O . HIS A 1 438 ? -25.014 -0.417 -39.925 1.00 93.75 438 HIS A O 1
ATOM 3529 N N . PRO A 1 439 ? -25.240 0.876 -41.735 1.00 92.44 439 PRO A N 1
ATOM 3530 C CA . PRO A 1 439 ? -24.076 1.699 -41.425 1.00 92.44 439 PRO A CA 1
ATOM 3531 C C . PRO A 1 439 ? -24.449 3.034 -40.761 1.00 92.44 439 PRO A C 1
ATOM 3533 O O . PRO A 1 439 ? -25.413 3.683 -41.158 1.00 92.44 439 PRO A O 1
ATOM 3536 N N . ILE A 1 440 ? -23.595 3.512 -39.856 1.00 89.75 440 ILE A N 1
ATOM 3537 C CA . ILE A 1 440 ? -23.593 4.886 -39.330 1.00 89.75 440 ILE A CA 1
ATOM 3538 C C . ILE A 1 440 ? -22.226 5.492 -39.618 1.00 89.75 440 ILE A C 1
ATOM 3540 O O . ILE A 1 440 ? -21.219 5.072 -39.048 1.00 89.75 440 ILE A O 1
ATOM 3544 N N . SER A 1 441 ? -22.167 6.445 -40.552 1.00 85.62 441 SER A N 1
ATOM 3545 C CA . SER A 1 441 ? -20.919 7.110 -40.970 1.00 85.62 441 SER A CA 1
ATOM 3546 C C . SER A 1 441 ? -19.770 6.129 -41.268 1.00 85.62 441 SER A C 1
ATOM 3548 O O . SER A 1 441 ? -18.614 6.361 -40.916 1.00 85.62 441 SER A O 1
ATOM 3550 N N . GLY A 1 442 ? -20.100 4.997 -41.901 1.00 82.44 442 GLY A N 1
ATOM 3551 C CA . GLY A 1 442 ? -19.153 3.938 -42.267 1.00 82.44 442 GLY A CA 1
ATOM 3552 C C . GLY A 1 442 ? -18.905 2.867 -41.197 1.00 82.44 442 GLY A C 1
ATOM 3553 O O . GLY A 1 442 ? -18.295 1.845 -41.517 1.00 82.44 442 GLY A O 1
ATOM 3554 N N . LEU A 1 443 ? -19.398 3.036 -39.963 1.00 87.56 443 LEU A N 1
ATOM 3555 C CA . LEU A 1 443 ? -19.359 1.992 -38.937 1.00 87.56 443 LEU A CA 1
ATOM 3556 C C . LEU A 1 443 ? -20.580 1.068 -39.045 1.00 87.56 443 LEU A C 1
ATOM 3558 O O . LEU A 1 443 ? -21.706 1.556 -39.070 1.00 87.56 443 LEU A O 1
ATOM 3562 N N . PRO A 1 444 ? -20.386 -0.257 -39.115 1.00 92.31 444 PRO A N 1
ATOM 3563 C CA . PRO A 1 444 ? -21.490 -1.205 -39.168 1.00 92.31 444 PRO A CA 1
ATOM 3564 C C . PRO A 1 444 ? -22.133 -1.435 -37.793 1.00 92.31 444 PRO A C 1
ATOM 3566 O O . PRO A 1 444 ? -21.432 -1.686 -36.809 1.00 92.31 444 PRO A O 1
ATOM 3569 N N . VAL A 1 445 ? -23.462 -1.426 -37.780 1.00 95.12 445 VAL A N 1
ATOM 3570 C CA . VAL A 1 445 ? -24.331 -1.840 -36.676 1.00 95.12 445 VAL A CA 1
ATOM 3571 C C . VAL A 1 445 ? -25.118 -3.066 -37.134 1.00 95.12 445 VAL A C 1
ATOM 3573 O O . VAL A 1 445 ? -25.580 -3.121 -38.277 1.00 95.12 445 VAL A O 1
ATOM 3576 N N . TRP A 1 446 ? -25.205 -4.078 -36.275 1.00 95.56 446 TRP A N 1
ATOM 3577 C CA . TRP A 1 446 ? -25.934 -5.317 -36.529 1.00 95.56 446 TRP A CA 1
ATOM 3578 C C . TRP A 1 446 ? -27.115 -5.417 -35.575 1.00 95.56 446 TRP A C 1
ATOM 3580 O O . TRP A 1 446 ? -26.913 -5.530 -34.372 1.00 95.56 446 TRP A O 1
ATOM 3590 N N . GLU A 1 447 ? -28.323 -5.437 -36.114 1.00 94.44 447 GLU A N 1
ATOM 3591 C CA . GLU A 1 447 ? -29.592 -5.477 -35.391 1.00 94.44 447 GLU A CA 1
ATOM 3592 C C . GLU A 1 447 ? -30.279 -6.831 -35.594 1.00 94.44 447 GLU A C 1
ATOM 3594 O O . GLU A 1 447 ? -30.425 -7.285 -36.726 1.00 94.44 447 GLU A O 1
ATOM 3599 N N . ARG A 1 448 ? -30.719 -7.484 -34.517 1.00 91.19 448 ARG A N 1
ATOM 3600 C CA . ARG A 1 448 ? -31.431 -8.775 -34.573 1.00 91.19 448 ARG A CA 1
ATOM 3601 C C . ARG A 1 448 ? -32.900 -8.661 -34.179 1.00 91.19 448 ARG A C 1
ATOM 3603 O O . ARG A 1 448 ? -33.746 -9.335 -34.762 1.00 91.19 448 ARG A O 1
ATOM 3610 N N . SER A 1 449 ? -33.194 -7.852 -33.171 1.00 85.69 449 SER A N 1
ATOM 3611 C CA . SER A 1 449 ? -34.533 -7.638 -32.615 1.00 85.69 449 SER A CA 1
ATOM 3612 C C . SER A 1 449 ? -34.630 -6.233 -32.021 1.00 85.69 449 SER A C 1
ATOM 3614 O O . SER A 1 449 ? -33.618 -5.541 -31.920 1.00 85.69 449 SER A O 1
ATOM 3616 N N . SER A 1 450 ? -35.828 -5.842 -31.571 1.00 83.62 450 SER A N 1
ATOM 3617 C CA . SER A 1 450 ? -36.072 -4.555 -30.897 1.00 83.62 450 SER A CA 1
ATOM 3618 C C . SER A 1 450 ? -35.162 -4.303 -29.692 1.00 83.62 450 SER A C 1
ATOM 3620 O O . SER A 1 450 ? -34.916 -3.155 -29.349 1.00 83.62 450 SER A O 1
ATOM 3622 N N . ASP A 1 451 ? -34.636 -5.369 -29.086 1.00 83.19 451 ASP A N 1
ATOM 3623 C CA . ASP A 1 451 ? -33.897 -5.304 -27.822 1.00 83.19 451 ASP A CA 1
ATOM 3624 C C . ASP A 1 451 ? -32.410 -5.661 -27.991 1.00 83.19 451 ASP A C 1
ATOM 3626 O O . ASP A 1 451 ? -31.660 -5.680 -27.013 1.00 83.19 451 ASP A O 1
ATOM 3630 N N . LEU A 1 452 ? -31.973 -5.998 -29.216 1.00 91.94 452 LEU A N 1
ATOM 3631 C CA . LEU A 1 452 ? -30.600 -6.426 -29.476 1.00 91.94 452 LEU A CA 1
ATOM 3632 C C . LEU A 1 452 ? -30.057 -5.909 -30.810 1.00 91.94 452 LEU A C 1
ATOM 3634 O O . LEU A 1 452 ? -30.325 -6.449 -31.887 1.00 91.94 452 LEU A O 1
ATOM 3638 N N . ALA A 1 453 ? -29.156 -4.952 -30.681 1.00 94.88 453 ALA A N 1
ATOM 3639 C CA . ALA A 1 453 ? -28.193 -4.510 -31.657 1.00 94.88 453 ALA A CA 1
ATOM 3640 C C . ALA A 1 453 ? -26.779 -4.584 -31.065 1.00 94.88 453 ALA A C 1
ATOM 3642 O O . ALA A 1 453 ? -26.575 -4.574 -29.847 1.00 94.88 453 ALA A O 1
ATOM 3643 N N . VAL A 1 454 ? -25.786 -4.689 -31.944 1.00 95.06 454 VAL A N 1
ATOM 3644 C CA . VAL A 1 454 ? -24.369 -4.743 -31.585 1.00 95.06 454 VAL A CA 1
ATOM 3645 C C . VAL A 1 454 ? -23.568 -3.904 -32.569 1.00 95.06 454 VAL A C 1
ATOM 3647 O O . VAL A 1 454 ? -23.740 -4.025 -33.781 1.00 95.06 454 VAL A O 1
ATOM 3650 N N . ALA A 1 455 ? -22.633 -3.099 -32.069 1.00 94.75 455 ALA A N 1
ATOM 3651 C CA . ALA A 1 455 ? -21.697 -2.351 -32.900 1.00 94.75 455 ALA A CA 1
ATOM 3652 C C . ALA A 1 455 ? -20.271 -2.412 -32.349 1.00 94.75 455 ALA A C 1
ATOM 3654 O O . ALA A 1 455 ? -20.030 -2.374 -31.139 1.00 94.75 455 ALA A O 1
ATOM 3655 N N . ARG A 1 456 ? -19.287 -2.464 -33.252 1.00 93.00 456 ARG A N 1
ATOM 3656 C CA . ARG A 1 456 ? -17.874 -2.346 -32.877 1.00 93.00 456 ARG A CA 1
ATOM 3657 C C . ARG A 1 456 ? -17.520 -0.875 -32.685 1.00 93.00 456 ARG A C 1
ATOM 3659 O O . ARG A 1 456 ? -17.374 -0.146 -33.661 1.00 93.00 456 ARG A O 1
ATOM 3666 N N . VAL A 1 457 ? -17.272 -0.476 -31.441 1.00 89.69 457 VAL A N 1
ATOM 3667 C CA . VAL A 1 457 ? -16.863 0.898 -31.085 1.00 89.69 457 VAL A CA 1
ATOM 3668 C C . VAL A 1 457 ? -15.378 1.008 -30.715 1.00 89.69 457 VAL A C 1
ATOM 3670 O O . VAL A 1 457 ? -14.835 2.105 -30.591 1.00 89.69 457 VAL A O 1
ATOM 3673 N N . GLY A 1 458 ? -14.668 -0.116 -30.601 1.00 87.25 458 GLY A N 1
ATOM 3674 C CA . GLY A 1 458 ? -13.228 -0.147 -30.344 1.00 87.25 458 GLY A CA 1
ATOM 3675 C C . GLY A 1 458 ? -12.546 -1.422 -30.849 1.00 87.25 458 GLY A C 1
ATOM 3676 O O . GLY A 1 458 ? -13.203 -2.318 -31.385 1.00 87.25 458 GLY A O 1
ATOM 3677 N N . PRO A 1 459 ? -11.215 -1.544 -30.688 1.00 86.31 459 PRO A N 1
ATOM 3678 C CA . PRO A 1 459 ? -10.504 -2.767 -31.048 1.00 86.31 459 PRO A CA 1
ATOM 3679 C C . PRO A 1 459 ? -10.987 -3.977 -30.232 1.00 86.31 459 PRO A C 1
ATOM 3681 O O . PRO A 1 459 ? -11.124 -5.063 -30.788 1.00 86.31 459 PRO A O 1
ATOM 3684 N N . ALA A 1 460 ? -11.315 -3.762 -28.956 1.00 89.88 460 ALA A N 1
ATOM 3685 C CA . ALA A 1 460 ? -11.788 -4.774 -28.014 1.00 89.88 460 ALA A CA 1
ATOM 3686 C C . ALA A 1 460 ? -13.095 -4.352 -27.305 1.00 89.88 460 ALA A C 1
ATOM 3688 O O . ALA A 1 460 ? -13.337 -4.755 -26.175 1.00 89.88 460 ALA A O 1
ATOM 3689 N N . THR A 1 461 ? -13.902 -3.478 -27.922 1.00 91.31 461 THR A N 1
ATOM 3690 C CA . THR A 1 461 ? -15.086 -2.884 -27.272 1.00 91.31 461 THR A CA 1
ATOM 3691 C C . THR A 1 461 ? -16.310 -2.974 -28.172 1.00 91.31 461 THR A C 1
ATOM 3693 O O . THR A 1 461 ? -16.250 -2.566 -29.339 1.00 91.31 461 THR A O 1
ATOM 3696 N N . LEU A 1 462 ? -17.406 -3.481 -27.610 1.00 93.69 462 LEU A N 1
ATOM 3697 C CA . LEU A 1 462 ? -18.718 -3.572 -28.245 1.00 93.69 462 LEU A CA 1
ATOM 3698 C C . LEU A 1 462 ? -19.711 -2.638 -27.549 1.00 93.69 462 LEU A C 1
ATOM 3700 O O . LEU A 1 462 ? -19.711 -2.560 -26.323 1.00 93.69 462 LEU A O 1
ATOM 3704 N N . ALA A 1 463 ? -20.541 -1.961 -28.338 1.00 94.38 463 ALA A N 1
ATOM 3705 C CA . ALA A 1 463 ? -21.794 -1.365 -27.888 1.00 94.38 463 ALA A CA 1
ATOM 3706 C C . ALA A 1 463 ? -22.909 -2.391 -28.105 1.00 94.38 463 ALA A C 1
ATOM 3708 O O . ALA A 1 463 ? -22.954 -3.003 -29.174 1.00 94.38 463 ALA A O 1
ATOM 3709 N N . ILE A 1 464 ? -23.738 -2.622 -27.088 1.00 94.50 464 ILE A N 1
ATOM 3710 C CA . ILE A 1 464 ? -24.790 -3.647 -27.072 1.00 94.50 464 ILE A CA 1
ATOM 3711 C C . ILE A 1 464 ? -26.040 -3.039 -26.429 1.00 94.50 464 ILE A C 1
ATOM 3713 O O . ILE A 1 464 ? -25.924 -2.241 -25.505 1.00 94.50 464 ILE A O 1
ATOM 3717 N N . GLY A 1 465 ? -27.226 -3.413 -26.890 1.00 93.00 465 GLY A N 1
ATOM 3718 C CA . GLY A 1 465 ? -28.489 -2.937 -26.322 1.00 93.00 465 GLY A CA 1
ATOM 3719 C C . GLY A 1 465 ? -29.571 -2.870 -27.382 1.00 93.00 465 GLY A C 1
ATOM 3720 O O . GLY A 1 465 ? -29.437 -3.515 -28.416 1.00 93.00 465 GLY A O 1
ATOM 3721 N N . ALA A 1 466 ? -30.614 -2.081 -27.154 1.00 92.62 466 ALA A N 1
ATOM 3722 C CA . ALA A 1 466 ? -31.599 -1.805 -28.188 1.00 92.62 466 ALA A CA 1
ATOM 3723 C C . ALA A 1 466 ? -30.988 -0.947 -29.328 1.00 92.62 466 ALA A C 1
ATOM 3725 O O . ALA A 1 466 ? -29.972 -0.269 -29.125 1.00 92.62 466 ALA A O 1
ATOM 3726 N N . PRO A 1 467 ? -31.544 -1.009 -30.555 1.00 92.62 467 PRO A N 1
ATOM 3727 C CA . PRO A 1 467 ? -30.967 -0.357 -31.733 1.00 92.62 467 PRO A CA 1
ATOM 3728 C C . PRO A 1 467 ? -30.711 1.142 -31.550 1.00 92.62 467 PRO A C 1
ATOM 3730 O O . PRO A 1 467 ? -29.621 1.617 -31.865 1.00 92.62 467 PRO A O 1
ATOM 3733 N N . GLY A 1 468 ? -31.662 1.878 -30.964 1.00 92.00 468 GLY A N 1
ATOM 3734 C CA . GLY A 1 468 ? -31.525 3.321 -30.744 1.00 92.00 468 GLY A CA 1
ATOM 3735 C C . GLY A 1 468 ? -30.364 3.683 -29.810 1.00 92.00 468 GLY A C 1
ATOM 3736 O O . GLY A 1 468 ? -29.621 4.633 -30.061 1.00 92.00 468 GLY A O 1
ATOM 3737 N N . GLU A 1 469 ? -30.162 2.898 -28.756 1.00 93.25 469 GLU A N 1
ATOM 3738 C CA . GLU A 1 469 ? -29.112 3.082 -27.752 1.00 93.25 469 GLU A CA 1
ATOM 3739 C C . GLU A 1 469 ? -27.729 2.760 -28.331 1.00 93.25 469 GLU A C 1
ATOM 3741 O O . GLU A 1 469 ? -26.748 3.460 -28.060 1.00 93.25 469 GLU A O 1
ATOM 3746 N N . VAL A 1 470 ? -27.639 1.718 -29.163 1.00 94.75 470 VAL A N 1
ATOM 3747 C CA . VAL A 1 470 ? -26.395 1.350 -29.854 1.00 94.75 470 VAL A CA 1
ATOM 3748 C C . VAL A 1 470 ? -26.018 2.406 -30.888 1.00 94.75 470 VAL A C 1
ATOM 3750 O O . VAL A 1 470 ? -24.851 2.804 -30.951 1.00 94.75 470 VAL A O 1
ATOM 3753 N N . ASP A 1 471 ? -26.987 2.908 -31.647 1.00 94.75 471 ASP A N 1
ATOM 3754 C CA . ASP A 1 471 ? -26.783 3.981 -32.619 1.00 94.75 471 ASP A CA 1
ATOM 3755 C C . ASP A 1 471 ? -26.255 5.247 -31.947 1.00 94.75 471 ASP A C 1
ATOM 3757 O O . ASP A 1 471 ? -25.290 5.865 -32.408 1.00 94.75 471 ASP A O 1
ATOM 3761 N N . GLU A 1 472 ? -26.830 5.603 -30.802 1.00 93.50 472 GLU A N 1
ATOM 3762 C CA . GLU A 1 472 ? -26.379 6.721 -29.987 1.00 93.50 472 GLU A CA 1
ATOM 3763 C C . GLU A 1 472 ? -24.938 6.545 -29.494 1.00 93.50 472 GLU A C 1
ATOM 3765 O O . GLU A 1 472 ? -24.118 7.453 -29.665 1.00 93.50 472 GLU A O 1
ATOM 3770 N N . LEU A 1 473 ? -24.580 5.367 -28.976 1.00 93.12 473 LEU A N 1
ATOM 3771 C CA . LEU A 1 473 ? -23.202 5.057 -28.584 1.00 93.12 473 LEU A CA 1
ATOM 3772 C C . LEU A 1 473 ? -22.221 5.161 -29.761 1.00 93.12 473 LEU A C 1
ATOM 3774 O O . LEU A 1 473 ? -21.100 5.656 -29.598 1.00 93.12 473 LEU A O 1
ATOM 3778 N N . VAL A 1 474 ? -22.629 4.737 -30.960 1.00 92.88 474 VAL A N 1
ATOM 3779 C CA . VAL A 1 474 ? -21.821 4.863 -32.182 1.00 92.88 474 VAL A CA 1
ATOM 3780 C C . VAL A 1 474 ? -21.639 6.333 -32.575 1.00 92.88 474 VAL A C 1
ATOM 3782 O O . VAL A 1 474 ? -20.521 6.749 -32.894 1.00 92.88 474 VAL A O 1
ATOM 3785 N N . LEU A 1 475 ? -22.689 7.153 -32.497 1.00 92.00 475 LEU A N 1
ATOM 3786 C CA . LEU A 1 475 ? -22.613 8.591 -32.779 1.00 92.00 475 LEU A CA 1
ATOM 3787 C C . LEU A 1 475 ? -21.708 9.330 -31.786 1.00 92.00 475 LEU A C 1
ATOM 3789 O O . LEU A 1 475 ? -20.889 10.158 -32.198 1.00 92.00 475 LEU A O 1
ATOM 3793 N N . VAL A 1 476 ? -21.806 9.013 -30.493 1.00 89.94 476 VAL A N 1
ATOM 3794 C CA . VAL A 1 476 ? -20.915 9.559 -29.456 1.00 89.94 476 VAL A CA 1
ATOM 3795 C C . VAL A 1 476 ? -19.472 9.136 -29.731 1.00 89.94 476 VAL A C 1
ATOM 3797 O O . VAL A 1 476 ? -18.558 9.964 -29.714 1.00 89.94 476 VAL A O 1
ATOM 3800 N N . ARG A 1 477 ? -19.249 7.861 -30.079 1.00 87.44 477 ARG A N 1
ATOM 3801 C CA . ARG A 1 477 ? -17.920 7.324 -30.403 1.00 87.44 477 ARG A CA 1
ATOM 3802 C C . ARG A 1 477 ? -17.245 8.052 -31.563 1.00 87.44 477 ARG A C 1
ATOM 3804 O O . ARG A 1 477 ? -16.026 8.255 -31.529 1.00 87.44 477 ARG A O 1
ATOM 3811 N N . LEU A 1 478 ? -18.025 8.384 -32.587 1.00 87.19 478 LEU A N 1
ATOM 3812 C CA . LEU A 1 478 ? -17.589 9.108 -33.779 1.00 87.19 478 LEU A CA 1
ATOM 3813 C C . LEU A 1 478 ? -17.396 10.613 -33.531 1.00 87.19 478 LEU A C 1
ATOM 3815 O O . LEU A 1 478 ? -16.902 11.311 -34.412 1.00 87.19 478 LEU A O 1
ATOM 3819 N N . GLY A 1 479 ? -17.762 11.115 -32.347 1.00 85.12 479 GLY A N 1
ATOM 3820 C CA . GLY A 1 479 ? -17.719 12.539 -32.016 1.00 85.12 479 GLY A CA 1
ATOM 3821 C C . GLY A 1 479 ? -18.824 13.357 -32.688 1.00 85.12 479 GLY A C 1
ATOM 3822 O O . GLY A 1 479 ? -18.691 14.572 -32.799 1.00 85.12 479 GLY A O 1
ATOM 3823 N N . MET A 1 480 ? -19.893 12.702 -33.154 1.00 86.38 480 MET A N 1
ATOM 3824 C CA . MET A 1 480 ? -21.051 13.344 -33.792 1.00 86.38 480 MET A CA 1
ATOM 3825 C C . MET A 1 480 ? -22.118 13.760 -32.770 1.00 86.38 480 MET A C 1
ATOM 3827 O O . MET A 1 480 ? -22.879 14.688 -33.028 1.00 86.38 480 MET A O 1
ATOM 3831 N N . LYS A 1 481 ? -22.149 13.107 -31.601 1.00 88.19 481 LYS A N 1
ATOM 3832 C CA . LYS A 1 481 ? -22.928 13.504 -30.418 1.00 88.19 481 LYS A CA 1
ATOM 3833 C C . LYS A 1 481 ? -21.995 13.807 -29.235 1.00 88.19 481 LYS A C 1
ATOM 3835 O O . LYS A 1 481 ? -20.883 13.272 -29.190 1.00 88.19 481 LYS A O 1
ATOM 3840 N N . PRO A 1 482 ? -22.409 14.670 -28.289 1.00 85.12 482 PRO A N 1
ATOM 3841 C CA . PRO A 1 482 ? -21.589 15.002 -27.132 1.00 85.12 482 PRO A CA 1
ATOM 3842 C C . PRO A 1 482 ? -21.423 13.800 -26.192 1.00 85.12 482 PRO A C 1
ATOM 3844 O O . PRO A 1 482 ? -22.383 13.151 -25.787 1.00 85.12 482 PRO A O 1
ATOM 3847 N N . ASP A 1 483 ? -20.171 13.542 -25.827 1.00 85.81 483 ASP A N 1
ATOM 3848 C CA . ASP A 1 483 ? -19.760 12.559 -24.822 1.00 85.81 483 ASP A CA 1
ATOM 3849 C C . ASP A 1 483 ? -19.897 13.146 -23.405 1.00 85.81 483 ASP A C 1
ATOM 3851 O O . ASP A 1 483 ? -19.591 14.323 -23.173 1.00 85.81 483 ASP A O 1
ATOM 3855 N N . LEU A 1 484 ? -20.299 12.307 -22.449 1.00 82.38 484 LEU A N 1
ATOM 3856 C CA . LEU A 1 484 ? -20.256 12.560 -21.017 1.00 82.38 484 LEU A CA 1
ATOM 3857 C C . LEU A 1 484 ? -18.848 12.984 -20.580 1.00 82.38 484 LEU A C 1
ATOM 3859 O O . LEU A 1 484 ? -17.946 12.178 -20.324 1.00 82.38 484 LEU A O 1
ATOM 3863 N N . LYS A 1 485 ? -18.646 14.295 -20.438 1.00 70.94 485 LYS A N 1
ATOM 3864 C CA . LYS A 1 485 ? -17.424 14.867 -19.868 1.00 70.94 485 LYS A CA 1
ATOM 3865 C C . LYS A 1 485 ? -17.362 14.614 -18.372 1.00 70.94 485 LYS A C 1
ATOM 3867 O O . LYS A 1 485 ? -18.030 15.269 -17.582 1.00 70.94 485 LYS A O 1
ATOM 3872 N N . ILE A 1 486 ? -16.496 13.683 -17.987 1.00 62.16 486 ILE A N 1
ATOM 3873 C CA . ILE A 1 486 ? -16.233 13.378 -16.586 1.00 62.16 486 ILE A CA 1
ATOM 3874 C C . ILE A 1 486 ? -15.200 14.387 -16.070 1.00 62.16 486 ILE A C 1
ATOM 3876 O O . ILE A 1 486 ? -13.996 14.201 -16.224 1.00 62.16 486 ILE A O 1
ATOM 3880 N N . THR A 1 487 ? -15.680 15.521 -15.556 1.00 58.28 487 THR A N 1
ATOM 3881 C CA . THR A 1 487 ? -14.838 16.671 -15.165 1.00 58.28 487 THR A CA 1
ATOM 3882 C C . THR A 1 487 ? -14.750 16.909 -13.661 1.00 58.28 487 THR A C 1
ATOM 3884 O O . THR A 1 487 ? -13.994 17.777 -13.234 1.00 58.28 487 THR A O 1
ATOM 3887 N N . ASP A 1 488 ? -15.476 16.151 -12.842 1.00 62.75 488 ASP A N 1
ATOM 3888 C CA . ASP A 1 488 ? -15.454 16.324 -11.388 1.00 62.75 488 ASP A CA 1
ATOM 3889 C C . ASP A 1 488 ? -14.348 15.455 -10.750 1.00 62.75 488 ASP A C 1
ATOM 3891 O O . ASP A 1 488 ? -14.156 14.282 -11.091 1.00 62.75 488 ASP A O 1
ATOM 3895 N N . GLN A 1 489 ? -13.600 16.039 -9.810 1.00 66.50 489 GLN A N 1
ATOM 3896 C CA . GLN A 1 489 ? -12.527 15.367 -9.076 1.00 66.50 489 GLN A CA 1
ATOM 3897 C C . GLN A 1 489 ? -13.027 14.103 -8.371 1.00 66.50 489 GLN A C 1
ATOM 3899 O O . GLN A 1 489 ? -12.320 13.096 -8.359 1.00 66.50 489 GLN A O 1
ATOM 3904 N N . LEU A 1 490 ? -14.247 14.122 -7.830 1.00 67.19 490 LEU A N 1
ATOM 3905 C CA . LEU A 1 490 ? -14.818 12.970 -7.136 1.00 67.19 490 LEU A CA 1
ATOM 3906 C C . LEU A 1 490 ? -15.117 11.819 -8.114 1.00 67.19 490 LEU A C 1
ATOM 3908 O O . LEU A 1 490 ? -14.802 10.663 -7.829 1.00 67.19 490 LEU A O 1
ATOM 3912 N N . PHE A 1 491 ? -15.597 12.133 -9.319 1.00 67.38 491 PHE A N 1
ATOM 3913 C CA . PHE A 1 491 ? -15.787 11.142 -10.382 1.00 67.38 491 PHE A CA 1
ATOM 3914 C C . PHE A 1 491 ? -14.473 10.543 -10.887 1.00 67.38 491 PHE A C 1
ATOM 3916 O O . PHE A 1 491 ? -14.395 9.337 -11.119 1.00 67.38 491 PHE A O 1
ATOM 3923 N N . ASN A 1 492 ? -13.421 11.353 -11.020 1.00 70.12 492 ASN A N 1
ATOM 3924 C CA . ASN A 1 492 ? -12.096 10.847 -11.386 1.00 70.12 492 ASN A CA 1
ATOM 3925 C C . ASN A 1 492 ? -11.562 9.861 -10.335 1.00 70.12 492 ASN A C 1
ATOM 3927 O O . ASN A 1 492 ? -10.926 8.864 -10.679 1.00 70.12 492 ASN A O 1
ATOM 3931 N N . ARG A 1 493 ? -11.869 10.091 -9.052 1.00 72.88 493 ARG A N 1
ATOM 3932 C CA . ARG A 1 493 ? -11.548 9.142 -7.978 1.00 72.88 493 ARG A CA 1
ATOM 3933 C C . ARG A 1 493 ? -12.349 7.851 -8.113 1.00 72.88 493 ARG A C 1
ATOM 3935 O O . ARG A 1 493 ? -11.760 6.790 -7.955 1.00 72.88 493 ARG A O 1
ATOM 3942 N N . PHE A 1 494 ? -13.632 7.910 -8.475 1.00 68.62 494 PHE A N 1
ATOM 3943 C CA . PHE A 1 494 ? -14.413 6.701 -8.766 1.00 68.62 494 PHE A CA 1
ATOM 3944 C C . PHE A 1 494 ? -13.867 5.896 -9.941 1.00 68.62 494 PHE A C 1
ATOM 3946 O O . PHE A 1 494 ? -13.766 4.673 -9.846 1.00 68.62 494 PHE A O 1
ATOM 3953 N N . GLN A 1 495 ? -13.463 6.562 -11.022 1.00 66.69 495 GLN A N 1
ATOM 3954 C CA . GLN A 1 495 ? -12.822 5.882 -12.146 1.00 66.69 495 GLN A CA 1
ATOM 3955 C C . GLN A 1 495 ? -11.519 5.190 -11.742 1.00 66.69 495 GLN A C 1
ATOM 3957 O O . GLN A 1 495 ? -11.229 4.095 -12.219 1.00 66.69 495 GLN A O 1
ATOM 3962 N N . ALA A 1 496 ? -10.747 5.782 -10.828 1.00 68.56 496 ALA A N 1
ATOM 3963 C CA . ALA A 1 496 ? -9.512 5.172 -10.343 1.00 68.56 496 ALA A CA 1
ATOM 3964 C C . ALA A 1 496 ? -9.741 3.864 -9.553 1.00 68.56 496 ALA A C 1
ATOM 3966 O O . ALA A 1 496 ? -8.837 3.035 -9.497 1.00 68.56 496 ALA A O 1
ATOM 3967 N N . LEU A 1 497 ? -10.935 3.648 -8.981 1.00 66.56 497 LEU A N 1
ATOM 3968 C CA . LEU A 1 497 ? -11.276 2.456 -8.180 1.00 66.56 497 LEU A CA 1
ATOM 3969 C C . LEU A 1 497 ? -11.745 1.247 -9.006 1.00 66.56 497 LEU A C 1
ATOM 3971 O O . LEU A 1 497 ? -11.898 0.147 -8.473 1.00 66.56 497 LEU A O 1
ATOM 3975 N N . ASP A 1 498 ? -11.956 1.432 -10.306 1.00 63.81 498 ASP A N 1
ATOM 3976 C CA . ASP A 1 498 ? -12.579 0.454 -11.210 1.00 63.81 498 ASP A CA 1
ATOM 3977 C C . ASP A 1 498 ? -11.761 -0.836 -11.404 1.00 63.81 498 ASP A C 1
ATOM 3979 O O . ASP A 1 498 ? -12.288 -1.910 -11.683 1.00 63.81 498 ASP A O 1
ATOM 3983 N N . ARG A 1 499 ? -10.435 -0.757 -11.239 1.00 64.00 499 ARG A N 1
ATOM 3984 C CA . ARG A 1 499 ? -9.545 -1.913 -11.454 1.00 64.00 499 ARG A CA 1
ATOM 3985 C C . ARG A 1 499 ? -9.470 -2.862 -10.259 1.00 64.00 499 ARG A C 1
ATOM 3987 O O . ARG A 1 499 ? -9.076 -4.017 -10.427 1.00 64.00 499 ARG A O 1
ATOM 3994 N N . GLU A 1 500 ? -9.824 -2.375 -9.073 1.00 68.06 500 GLU A N 1
ATOM 3995 C CA . GLU A 1 500 ? -9.697 -3.105 -7.805 1.00 68.06 500 GLU A CA 1
ATOM 3996 C C . GLU A 1 500 ? -11.051 -3.547 -7.234 1.00 68.06 500 GLU A C 1
ATOM 3998 O O . GLU A 1 500 ? -11.098 -4.436 -6.386 1.00 68.06 500 GLU A O 1
ATOM 4003 N N . SER A 1 501 ? -12.153 -2.957 -7.705 1.00 85.06 501 SER A N 1
ATOM 4004 C CA . SER A 1 501 ? -13.512 -3.336 -7.314 1.00 85.06 501 SER A CA 1
ATOM 4005 C C . SER A 1 501 ? -14.118 -4.334 -8.302 1.00 85.06 501 SER A C 1
ATOM 4007 O O . SER A 1 501 ? -13.790 -4.341 -9.485 1.00 85.06 501 SER A O 1
ATOM 4009 N N . ALA A 1 502 ? -14.981 -5.217 -7.798 1.00 90.56 502 ALA A N 1
ATOM 4010 C CA . ALA A 1 502 ? -15.760 -6.135 -8.629 1.00 90.56 502 ALA A CA 1
ATOM 4011 C C . ALA A 1 502 ? -17.002 -5.442 -9.206 1.00 90.56 502 ALA A C 1
ATOM 4013 O O . ALA A 1 502 ? -17.435 -5.762 -10.310 1.00 90.56 502 ALA A O 1
ATOM 4014 N N . LEU A 1 503 ? -17.551 -4.485 -8.456 1.00 92.12 503 LEU A N 1
ATOM 4015 C CA . LEU A 1 503 ? -18.727 -3.712 -8.824 1.00 92.12 503 LEU A CA 1
ATOM 4016 C C . LEU A 1 503 ? -18.527 -2.243 -8.454 1.00 92.12 503 LEU A C 1
ATOM 4018 O O . LEU A 1 503 ? -18.076 -1.931 -7.348 1.00 92.12 503 LEU A O 1
ATOM 4022 N N . ARG A 1 504 ? -18.903 -1.348 -9.366 1.00 91.81 504 ARG A N 1
ATOM 4023 C CA . ARG A 1 504 ? -18.899 0.101 -9.172 1.00 91.81 504 ARG A CA 1
ATOM 4024 C C . ARG A 1 504 ? -20.237 0.671 -9.624 1.00 91.81 504 ARG A C 1
ATOM 4026 O O . ARG A 1 504 ? -20.605 0.509 -10.776 1.00 91.81 504 ARG A O 1
ATOM 4033 N N . LEU A 1 505 ? -20.922 1.386 -8.747 1.00 92.62 505 LEU A N 1
ATOM 4034 C CA . LEU A 1 505 ? -22.146 2.122 -9.042 1.00 92.62 505 LEU A CA 1
ATOM 4035 C C . LEU A 1 505 ? -21.877 3.614 -8.861 1.00 92.62 505 LEU A C 1
ATOM 4037 O O . LEU A 1 505 ? -21.299 4.013 -7.854 1.00 92.62 505 LEU A O 1
ATOM 4041 N N . ILE A 1 506 ? -22.285 4.438 -9.815 1.00 90.75 506 ILE A N 1
ATOM 4042 C CA . ILE A 1 506 ? -22.171 5.894 -9.753 1.00 90.75 506 ILE A CA 1
ATOM 4043 C C . ILE A 1 506 ? -23.514 6.496 -10.153 1.00 90.75 506 ILE A C 1
ATOM 4045 O O . ILE A 1 506 ? -24.121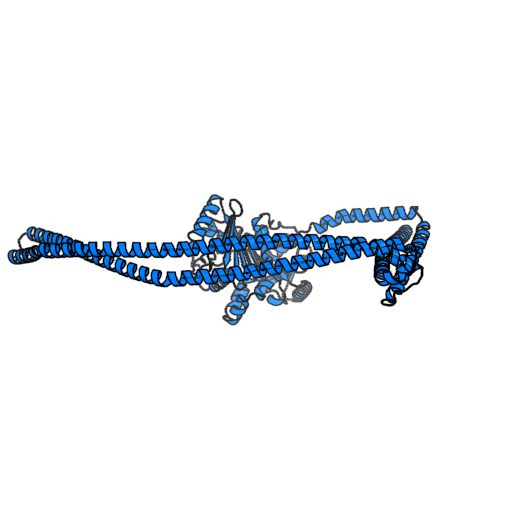 6.031 -11.112 1.00 90.75 506 ILE A O 1
ATOM 4049 N N . SER A 1 507 ? -23.955 7.534 -9.447 1.00 91.62 507 SER A N 1
ATOM 4050 C CA . SER A 1 507 ? -25.137 8.319 -9.787 1.00 91.62 507 SER A CA 1
ATOM 4051 C C . SER A 1 507 ? -24.862 9.819 -9.674 1.00 91.62 507 SER A C 1
ATOM 4053 O O . SER A 1 507 ? -24.322 10.300 -8.671 1.00 91.62 507 SER A O 1
ATOM 4055 N N . ARG A 1 508 ? -25.240 10.544 -10.731 1.00 89.44 508 ARG A N 1
ATOM 4056 C CA . ARG A 1 508 ? -25.294 12.010 -10.832 1.00 89.44 508 ARG A CA 1
ATOM 4057 C C . ARG A 1 508 ? -26.609 12.588 -10.327 1.00 89.44 508 ARG A C 1
ATOM 4059 O O . ARG A 1 508 ? -26.666 13.783 -10.066 1.00 89.44 508 ARG A O 1
ATOM 4066 N N . ASN A 1 509 ? -27.621 11.737 -10.199 1.00 89.38 509 ASN A N 1
ATOM 4067 C CA . ASN A 1 509 ? -28.916 12.061 -9.633 1.00 89.38 509 ASN A CA 1
ATOM 4068 C C . ASN A 1 509 ? -29.309 10.952 -8.638 1.00 89.38 509 ASN A C 1
ATOM 4070 O O . ASN A 1 509 ? -30.056 10.034 -8.987 1.00 89.38 509 ASN A O 1
ATOM 4074 N N . PRO A 1 510 ? -28.730 10.937 -7.418 1.00 92.12 510 PRO A N 1
ATOM 4075 C CA . PRO A 1 510 ? -28.932 9.847 -6.464 1.00 92.12 510 PRO A CA 1
ATOM 4076 C C . PRO A 1 510 ? -30.401 9.509 -6.148 1.00 92.12 510 PRO A C 1
ATOM 4078 O O . PRO A 1 510 ? -30.678 8.313 -6.050 1.00 92.12 510 PRO A O 1
ATOM 4081 N N . PRO A 1 511 ? -31.346 10.468 -6.043 1.00 90.56 511 PRO A N 1
ATOM 4082 C CA . PRO A 1 511 ? -32.770 10.163 -5.848 1.00 90.56 511 PRO A CA 1
ATOM 4083 C C . PRO A 1 511 ? -33.358 9.192 -6.886 1.00 90.56 511 PRO A C 1
ATOM 4085 O O . PRO A 1 511 ? -34.117 8.280 -6.537 1.00 90.56 511 PRO A O 1
ATOM 4088 N N . ASP A 1 512 ? -32.922 9.299 -8.143 1.00 89.50 512 ASP A N 1
ATOM 4089 C CA . ASP A 1 512 ? -33.422 8.468 -9.240 1.00 89.50 512 ASP A CA 1
ATOM 4090 C C . ASP A 1 512 ? -32.891 7.029 -9.210 1.00 89.50 512 ASP A C 1
ATOM 4092 O O . ASP A 1 512 ? -33.389 6.180 -9.949 1.00 89.50 512 ASP A O 1
ATOM 4096 N N . LEU A 1 513 ? -31.939 6.686 -8.326 1.00 89.62 513 LEU A N 1
ATOM 4097 C CA . LEU A 1 513 ? -31.449 5.304 -8.191 1.00 89.62 513 LEU A CA 1
ATOM 4098 C C . LEU A 1 513 ? -32.585 4.303 -7.947 1.00 89.62 513 LEU A C 1
ATOM 4100 O O . LEU A 1 513 ? -32.501 3.164 -8.399 1.00 89.62 513 LEU A O 1
ATOM 4104 N N . SER A 1 514 ? -33.647 4.738 -7.270 1.00 85.56 514 SER A N 1
ATOM 4105 C CA . SER A 1 514 ? -34.842 3.932 -7.002 1.00 85.56 514 SER A CA 1
ATOM 4106 C C . SER A 1 514 ? -35.699 3.640 -8.244 1.00 85.56 514 SER A C 1
ATOM 4108 O O . SER A 1 514 ? -36.452 2.671 -8.241 1.00 85.56 514 SER A O 1
ATOM 4110 N N . ARG A 1 515 ? -35.564 4.427 -9.323 1.00 86.00 515 ARG A N 1
ATOM 4111 C CA . ARG A 1 515 ? -36.199 4.160 -10.629 1.00 86.00 515 ARG A CA 1
ATOM 4112 C C . ARG A 1 515 ? -35.456 3.063 -11.396 1.00 86.00 515 ARG A C 1
ATOM 4114 O O . ARG A 1 515 ? -36.046 2.351 -12.206 1.00 86.00 515 ARG A O 1
ATOM 4121 N N . VAL A 1 516 ? -34.151 2.927 -11.146 1.00 88.12 516 VAL A N 1
ATOM 4122 C CA . VAL A 1 516 ? -33.261 2.041 -11.908 1.00 88.12 516 VAL A CA 1
ATOM 4123 C C . VAL A 1 516 ? -32.951 0.743 -11.177 1.00 88.12 516 VAL A C 1
ATOM 4125 O O . VAL A 1 516 ? -32.782 -0.264 -11.849 1.00 88.12 516 VAL A O 1
ATOM 4128 N N . PHE A 1 517 ? -32.917 0.716 -9.847 1.00 90.88 517 PHE A N 1
ATOM 4129 C CA . PHE A 1 517 ? -32.639 -0.476 -9.038 1.00 90.88 517 PHE A CA 1
ATOM 4130 C C . PHE A 1 517 ? -33.663 -0.609 -7.913 1.00 90.88 517 PHE A C 1
ATOM 4132 O O . PHE A 1 517 ? -34.286 0.376 -7.518 1.00 90.88 517 PHE A O 1
ATOM 4139 N N . HIS A 1 518 ? -33.811 -1.809 -7.348 1.00 92.50 518 HIS A N 1
ATOM 4140 C CA . HIS A 1 518 ? -34.553 -1.931 -6.092 1.00 92.50 518 HIS A CA 1
ATOM 4141 C C . HIS A 1 518 ? -33.849 -1.123 -4.982 1.00 92.50 518 HIS A C 1
ATOM 4143 O O . HIS A 1 518 ? -32.627 -0.960 -5.043 1.00 92.50 518 HIS A O 1
ATOM 4149 N N . PRO A 1 519 ? -34.571 -0.594 -3.974 1.00 90.75 519 PRO A N 1
ATOM 4150 C CA . PRO A 1 519 ? -34.026 0.382 -3.026 1.00 90.75 519 PRO A CA 1
ATOM 4151 C C . PRO A 1 519 ? -32.745 -0.092 -2.323 1.00 90.75 519 PRO A C 1
ATOM 4153 O O . PRO A 1 519 ? -32.763 -1.067 -1.586 1.00 90.75 519 PRO A O 1
ATOM 4156 N N . ILE A 1 520 ? -31.613 0.596 -2.510 1.00 91.75 520 ILE A N 1
ATOM 4157 C CA . ILE A 1 520 ? -30.325 0.228 -1.877 1.00 91.75 520 ILE A CA 1
ATOM 4158 C C . ILE A 1 520 ? -30.048 1.091 -0.644 1.00 91.75 520 ILE A C 1
ATOM 4160 O O . ILE A 1 520 ? -29.707 0.578 0.422 1.00 91.75 520 ILE A O 1
ATOM 4164 N N . PHE A 1 521 ? -30.206 2.404 -0.793 1.00 92.25 521 PHE A N 1
ATOM 4165 C CA . PHE A 1 521 ? -29.905 3.413 0.220 1.00 92.25 521 PHE A CA 1
ATOM 4166 C C . PHE A 1 521 ? -31.188 4.062 0.736 1.00 92.25 521 PHE A C 1
ATOM 4168 O O . PHE A 1 521 ? -32.198 4.088 0.031 1.00 92.25 521 PHE A O 1
ATOM 4175 N N . SER A 1 522 ? -31.153 4.614 1.951 1.00 89.31 522 SER A N 1
ATOM 4176 C CA . SER A 1 522 ? -32.280 5.387 2.474 1.00 89.31 522 SER A CA 1
ATOM 4177 C C . SER A 1 522 ? -32.546 6.625 1.611 1.00 89.31 522 SER A C 1
ATOM 4179 O O . SER A 1 522 ? -31.610 7.268 1.133 1.00 89.31 522 SER A O 1
ATOM 4181 N N . ARG A 1 523 ? -33.825 6.997 1.454 1.00 88.75 523 ARG A N 1
ATOM 4182 C CA . ARG A 1 523 ? -34.210 8.226 0.733 1.00 88.75 523 ARG A CA 1
ATOM 4183 C C . ARG A 1 523 ? -33.525 9.461 1.317 1.00 88.75 523 ARG A C 1
ATOM 4185 O O . ARG A 1 523 ? -32.957 10.240 0.571 1.00 88.75 523 ARG A O 1
ATOM 4192 N N . GLU A 1 524 ? -33.437 9.543 2.648 1.00 87.62 524 GLU A N 1
ATOM 4193 C CA . GLU A 1 524 ? -32.718 10.615 3.354 1.00 87.62 524 GLU A CA 1
ATOM 4194 C C . GLU A 1 524 ? -31.268 10.792 2.860 1.00 87.62 524 GLU A C 1
ATOM 4196 O O . GLU A 1 524 ? -30.799 11.919 2.702 1.00 87.62 524 GLU A O 1
ATOM 4201 N N . LEU A 1 525 ? -30.546 9.691 2.608 1.00 89.50 525 LEU A N 1
ATOM 4202 C CA . LEU A 1 525 ? -29.171 9.736 2.106 1.00 89.50 525 LEU A CA 1
ATOM 4203 C C . LEU A 1 525 ? -29.119 10.160 0.635 1.00 89.50 525 LEU A C 1
ATOM 4205 O O . LEU A 1 525 ? -28.225 10.918 0.251 1.00 89.50 525 LEU A O 1
ATOM 4209 N N . LEU A 1 526 ? -30.055 9.666 -0.177 1.00 91.62 526 LEU A N 1
ATOM 4210 C CA . LEU A 1 526 ? -30.140 9.988 -1.599 1.00 91.62 526 LEU A CA 1
ATOM 4211 C C . LEU A 1 526 ? -30.486 11.467 -1.816 1.00 91.62 526 LEU A C 1
ATOM 4213 O O . LEU A 1 526 ? -29.763 12.148 -2.536 1.00 91.62 526 LEU A O 1
ATOM 4217 N N . ASP A 1 527 ? -31.497 11.986 -1.120 1.00 90.25 527 ASP A N 1
ATOM 4218 C CA . ASP A 1 527 ? -31.966 13.374 -1.242 1.00 90.25 527 ASP A CA 1
ATOM 4219 C C . ASP A 1 527 ? -30.921 14.390 -0.748 1.00 90.25 527 ASP A C 1
ATOM 4221 O O . ASP A 1 527 ? -30.823 15.518 -1.241 1.00 90.25 527 ASP A O 1
ATOM 4225 N N . ALA A 1 528 ? -30.096 13.995 0.224 1.00 87.56 528 ALA A N 1
ATOM 4226 C CA . ALA A 1 528 ? -29.024 14.837 0.745 1.00 87.56 528 ALA A CA 1
ATOM 4227 C C . ALA A 1 528 ? -27.772 14.876 -0.160 1.00 87.56 528 ALA A C 1
ATOM 4229 O O . ALA A 1 528 ? -26.900 15.735 0.047 1.00 87.56 528 ALA A O 1
ATOM 4230 N N . SER A 1 529 ? -27.671 13.968 -1.137 1.00 90.50 529 SER A N 1
ATOM 4231 C CA . SER A 1 529 ? -26.492 13.762 -1.978 1.00 90.50 529 SER A CA 1
ATOM 4232 C C . SER A 1 529 ? -26.694 14.336 -3.383 1.00 90.50 529 SER A C 1
ATOM 4234 O O . SER A 1 529 ? -27.611 13.953 -4.096 1.00 90.50 529 SER A O 1
ATOM 4236 N N . GLN A 1 530 ? -25.774 15.191 -3.833 1.00 90.50 530 GLN A N 1
ATOM 4237 C CA . GLN A 1 530 ? -25.680 15.606 -5.238 1.00 90.50 530 GLN A CA 1
ATOM 4238 C C . GLN A 1 530 ? -25.088 14.502 -6.101 1.00 90.50 530 GLN A C 1
ATOM 4240 O O . GLN A 1 530 ? -25.484 14.328 -7.242 1.00 90.50 530 GLN A O 1
ATOM 4245 N N . LEU A 1 531 ? -24.097 13.785 -5.567 1.00 90.12 531 LEU A N 1
ATOM 4246 C CA . LEU A 1 531 ? -23.428 12.687 -6.251 1.00 90.12 531 LEU A CA 1
ATOM 4247 C C . LEU A 1 531 ? -23.232 11.540 -5.281 1.00 90.12 531 LEU A C 1
ATOM 4249 O O . LEU A 1 531 ? -22.808 11.753 -4.141 1.00 90.12 531 LEU A O 1
ATOM 4253 N N . LEU A 1 532 ? -23.451 10.330 -5.775 1.00 92.50 532 LEU A N 1
ATOM 4254 C CA . LEU A 1 532 ? -23.210 9.105 -5.035 1.00 92.50 532 LEU A CA 1
ATOM 4255 C C . LEU A 1 532 ? -22.351 8.181 -5.877 1.00 92.50 532 LEU A C 1
ATOM 4257 O O . LEU A 1 532 ? -22.580 8.010 -7.072 1.00 92.50 532 LEU A O 1
ATOM 4261 N N . GLY A 1 533 ? -21.403 7.510 -5.245 1.00 91.62 533 GLY A N 1
ATOM 4262 C CA . GLY A 1 533 ? -20.890 6.291 -5.837 1.00 91.62 533 GLY A CA 1
ATOM 4263 C C . GLY A 1 533 ? -20.389 5.296 -4.812 1.00 91.62 533 GLY A C 1
ATOM 4264 O O . GLY A 1 533 ? -19.915 5.632 -3.727 1.00 91.62 533 GLY A O 1
ATOM 4265 N N . LEU A 1 534 ? -20.514 4.040 -5.193 1.00 93.38 534 LEU A N 1
ATOM 4266 C CA . LEU A 1 534 ? -20.246 2.872 -4.391 1.00 93.38 534 LEU A CA 1
ATOM 4267 C C . LEU A 1 534 ? -19.291 1.978 -5.174 1.00 93.38 534 LEU A C 1
ATOM 4269 O O . LEU A 1 534 ? -19.581 1.601 -6.304 1.00 93.38 534 LEU A O 1
ATOM 4273 N N . ALA A 1 535 ? -18.169 1.611 -4.570 1.00 93.50 535 ALA A N 1
ATOM 4274 C CA . ALA A 1 535 ? -17.269 0.592 -5.097 1.00 93.50 535 ALA A CA 1
ATOM 4275 C C . ALA A 1 535 ? -17.216 -0.580 -4.118 1.00 93.50 535 ALA A C 1
ATOM 4277 O O . ALA A 1 535 ? -16.978 -0.365 -2.930 1.00 93.50 535 ALA A O 1
ATOM 4278 N N . VAL A 1 536 ? -17.415 -1.805 -4.609 1.00 93.25 536 VAL A N 1
ATOM 4279 C CA . VAL A 1 536 ? -17.459 -3.029 -3.799 1.00 93.25 536 VAL A CA 1
ATOM 4280 C C . VAL A 1 536 ? -16.432 -4.033 -4.308 1.00 93.25 536 VAL A C 1
ATOM 4282 O O . VAL A 1 536 ? -16.445 -4.445 -5.469 1.00 93.25 536 VAL A O 1
ATOM 4285 N N . ALA A 1 537 ? -15.542 -4.461 -3.418 1.00 92.25 537 ALA A N 1
ATOM 4286 C CA . ALA A 1 537 ? -14.639 -5.580 -3.628 1.00 92.25 537 ALA A CA 1
ATOM 4287 C C . ALA A 1 537 ? -15.208 -6.817 -2.922 1.00 92.25 537 ALA A C 1
ATOM 4289 O O . ALA A 1 537 ? -15.211 -6.891 -1.695 1.00 92.25 537 ALA A O 1
ATOM 4290 N N . LEU A 1 538 ? -15.662 -7.801 -3.703 1.00 89.69 538 LEU A N 1
ATOM 4291 C CA . LEU A 1 538 ? -16.316 -9.031 -3.224 1.00 89.69 538 LEU A CA 1
ATOM 4292 C C . LEU A 1 538 ? -15.325 -10.107 -2.725 1.00 89.69 538 LEU A C 1
ATOM 4294 O O . LEU A 1 538 ? -15.631 -11.299 -2.713 1.00 89.69 538 LEU A O 1
ATOM 4298 N N . GLN A 1 539 ? -14.119 -9.691 -2.333 1.00 85.69 539 GLN A N 1
ATOM 4299 C CA . GLN A 1 539 ? -13.147 -10.552 -1.653 1.00 85.69 539 GLN A CA 1
ATOM 4300 C C . GLN A 1 539 ? -13.607 -10.829 -0.214 1.00 85.69 539 GLN A C 1
ATOM 4302 O O . GLN A 1 539 ? -14.566 -10.225 0.255 1.00 85.69 539 GLN A O 1
ATOM 4307 N N . ASN A 1 540 ? -12.940 -11.740 0.495 1.00 81.81 540 ASN A N 1
ATOM 4308 C CA . ASN A 1 540 ? -13.199 -11.976 1.913 1.00 81.81 540 ASN A CA 1
ATOM 4309 C C . ASN A 1 540 ? -12.090 -11.321 2.765 1.00 81.81 540 ASN A C 1
ATOM 4311 O O . ASN A 1 540 ? -10.939 -11.751 2.657 1.00 81.81 540 ASN A O 1
ATOM 4315 N N . PRO A 1 541 ? -12.379 -10.295 3.592 1.00 87.31 541 PRO A N 1
ATOM 4316 C CA . PRO A 1 541 ? -13.688 -9.675 3.846 1.00 87.31 541 PRO A CA 1
ATOM 4317 C C . PRO A 1 541 ? -14.152 -8.741 2.715 1.00 87.31 541 PRO A C 1
ATOM 4319 O O . PRO A 1 541 ? -13.319 -8.136 2.033 1.00 87.31 541 PRO A O 1
ATOM 4322 N N . VAL A 1 542 ? -15.476 -8.577 2.557 1.00 91.38 542 VAL A N 1
ATOM 4323 C CA . VAL A 1 542 ? -16.055 -7.673 1.543 1.00 91.38 542 VAL A CA 1
ATOM 4324 C C . VAL A 1 542 ? -15.770 -6.247 1.943 1.00 91.38 542 VAL A C 1
ATOM 4326 O O . VAL A 1 542 ? -16.168 -5.824 3.024 1.00 91.38 542 VAL A O 1
ATOM 4329 N N . LYS A 1 543 ? -15.116 -5.486 1.073 1.00 92.56 543 LYS A N 1
ATOM 4330 C CA . LYS A 1 543 ? -14.798 -4.079 1.329 1.00 92.56 543 LYS A CA 1
ATOM 4331 C C . LYS A 1 543 ? -15.633 -3.201 0.419 1.00 92.56 543 LYS A C 1
ATOM 4333 O O . LYS A 1 543 ? -15.663 -3.438 -0.788 1.00 92.56 543 LYS A O 1
ATOM 4338 N N . ALA A 1 544 ? -16.247 -2.165 0.977 1.00 92.94 544 ALA A N 1
ATOM 4339 C CA . ALA A 1 544 ? -16.862 -1.113 0.190 1.00 92.94 544 ALA A CA 1
ATOM 4340 C C . ALA A 1 544 ? -16.297 0.260 0.509 1.00 92.94 544 ALA A C 1
ATOM 4342 O O . ALA A 1 544 ? -15.813 0.552 1.606 1.00 92.94 544 ALA A O 1
ATOM 4343 N N . ARG A 1 545 ? -16.384 1.106 -0.512 1.00 93.00 545 ARG A N 1
ATOM 4344 C CA . ARG A 1 545 ? -16.079 2.525 -0.447 1.00 93.00 545 ARG A CA 1
ATOM 4345 C C . ARG A 1 545 ? -17.278 3.281 -0.989 1.00 93.00 545 ARG A C 1
ATOM 4347 O O . ARG A 1 545 ? -17.654 3.068 -2.140 1.00 93.00 545 ARG A O 1
ATOM 4354 N N . LEU A 1 546 ? -17.855 4.145 -0.166 1.00 92.75 546 LEU A N 1
ATOM 4355 C CA . LEU A 1 546 ? -18.953 5.029 -0.543 1.00 92.75 546 LEU A CA 1
ATOM 4356 C C . LEU A 1 546 ? -18.407 6.457 -0.570 1.00 92.75 546 LEU A C 1
ATOM 4358 O O . LEU A 1 546 ? -17.919 6.938 0.452 1.00 92.75 546 LEU A O 1
ATOM 4362 N N . LEU A 1 547 ? -18.442 7.120 -1.727 1.00 91.62 547 LEU A N 1
ATOM 4363 C CA . LEU A 1 547 ? -18.124 8.549 -1.821 1.00 91.62 547 LEU A CA 1
ATOM 4364 C C . LEU A 1 547 ? -19.403 9.325 -2.102 1.00 91.62 547 LEU A C 1
ATOM 4366 O O . LEU A 1 547 ? -20.201 8.941 -2.957 1.00 91.62 547 LEU A O 1
ATOM 4370 N N . LEU A 1 548 ? -19.563 10.429 -1.387 1.00 91.94 548 LEU A N 1
ATOM 4371 C CA . LEU A 1 548 ? -20.737 11.282 -1.450 1.00 91.94 548 LEU A CA 1
ATOM 4372 C C . LEU A 1 548 ? -20.288 12.721 -1.668 1.00 91.94 548 LEU A C 1
ATOM 4374 O O . LEU A 1 548 ? -19.376 13.196 -0.986 1.00 91.94 548 LEU A O 1
ATOM 4378 N N . LYS A 1 549 ? -20.951 13.421 -2.586 1.00 91.69 549 LYS A N 1
ATOM 4379 C CA . LYS A 1 549 ? -20.933 14.885 -2.652 1.00 91.69 549 LYS A CA 1
ATOM 4380 C C . LYS A 1 549 ? -22.253 15.381 -2.104 1.00 91.69 549 LYS A C 1
ATOM 4382 O O . LYS A 1 549 ? -23.297 15.074 -2.668 1.00 91.69 549 LYS A O 1
ATOM 4387 N N . MET A 1 550 ? -22.210 16.138 -1.022 1.00 90.69 550 MET A N 1
ATOM 4388 C CA . MET A 1 550 ? -23.408 16.645 -0.363 1.00 90.69 550 MET A CA 1
ATOM 4389 C C . MET A 1 550 ? -23.866 17.964 -0.981 1.00 90.69 550 MET A C 1
ATOM 4391 O O . MET A 1 550 ? -23.055 18.715 -1.526 1.00 90.69 550 MET A O 1
ATOM 4395 N N . ASN A 1 551 ? -25.151 18.289 -0.809 1.00 86.81 551 ASN A N 1
ATOM 4396 C CA . ASN A 1 551 ? -25.736 19.554 -1.278 1.00 86.81 551 ASN A CA 1
ATOM 4397 C C . ASN A 1 551 ? -25.045 20.808 -0.705 1.00 86.81 551 ASN A C 1
ATOM 4399 O O . ASN A 1 551 ? -25.031 21.859 -1.341 1.00 86.81 551 ASN A O 1
ATOM 4403 N N . SER A 1 552 ? -24.466 20.709 0.497 1.00 87.38 552 SER A N 1
ATOM 4404 C CA . SER A 1 552 ? -23.750 21.802 1.159 1.00 87.38 552 SER A CA 1
ATOM 4405 C C . SER A 1 552 ? -22.661 21.281 2.105 1.00 87.38 552 SER A C 1
ATOM 4407 O O . SER A 1 552 ? -22.686 20.127 2.544 1.00 87.38 552 SER A O 1
ATOM 4409 N N . SER A 1 553 ? -21.717 22.150 2.475 1.00 88.31 553 SER A N 1
ATOM 4410 C CA . SER A 1 553 ? -20.670 21.826 3.454 1.00 88.31 553 SER A CA 1
ATOM 4411 C C . SER A 1 553 ? -21.211 21.598 4.870 1.00 88.31 553 SER A C 1
ATOM 4413 O O . SER A 1 553 ? -20.672 20.782 5.626 1.00 88.31 553 SER A O 1
ATOM 4415 N N . LYS A 1 554 ? -22.316 22.274 5.213 1.00 88.94 554 LYS A N 1
ATOM 4416 C CA . LYS A 1 554 ? -23.061 22.067 6.459 1.00 88.94 554 LYS A CA 1
ATOM 4417 C C . LYS A 1 554 ? -23.675 20.667 6.492 1.00 88.94 554 LYS A C 1
ATOM 4419 O O . LYS A 1 554 ? -23.451 19.952 7.465 1.00 88.94 554 LYS A O 1
ATOM 4424 N N . ASN A 1 555 ? -24.338 20.248 5.411 1.00 87.69 555 ASN A N 1
ATOM 4425 C CA . ASN A 1 555 ? -24.940 18.914 5.303 1.00 87.69 555 ASN A CA 1
ATOM 4426 C C . ASN A 1 555 ? -23.870 17.819 5.385 1.00 87.69 555 ASN A C 1
ATOM 4428 O O . ASN A 1 555 ? -24.084 16.805 6.037 1.00 87.69 555 ASN A O 1
ATOM 4432 N N . ALA A 1 556 ? -22.687 18.039 4.799 1.00 90.44 556 ALA A N 1
ATOM 4433 C CA . ALA A 1 556 ? -21.562 17.116 4.949 1.00 90.44 556 ALA A CA 1
ATOM 4434 C C . ALA A 1 556 ? -21.058 17.019 6.398 1.00 90.44 556 ALA A C 1
ATOM 4436 O O . ALA A 1 556 ? -20.768 15.925 6.874 1.00 90.44 556 ALA A O 1
ATOM 4437 N N . ALA A 1 557 ? -20.964 18.142 7.118 1.00 89.88 557 ALA A N 1
ATOM 4438 C CA . ALA A 1 557 ? -20.542 18.156 8.521 1.00 89.88 557 ALA A CA 1
ATOM 4439 C C . ALA A 1 557 ? -21.566 17.495 9.453 1.00 89.88 557 ALA A C 1
ATOM 4441 O O . ALA A 1 557 ? -21.200 16.877 10.451 1.00 89.88 557 ALA A O 1
ATOM 4442 N N . GLU A 1 558 ? -22.848 17.685 9.164 1.00 90.88 558 GLU A N 1
ATOM 4443 C CA . GLU A 1 558 ? -23.956 17.095 9.905 1.00 90.88 558 GLU A CA 1
ATOM 4444 C C . GLU A 1 558 ? -24.066 15.595 9.635 1.00 90.88 558 GLU A C 1
ATOM 4446 O O . GLU A 1 558 ? -24.056 14.815 10.579 1.00 90.88 558 GLU A O 1
ATOM 4451 N N . LEU A 1 559 ? -24.035 15.173 8.367 1.00 89.94 559 LEU A N 1
ATOM 4452 C CA . LEU A 1 559 ? -24.061 13.756 8.014 1.00 89.94 559 LEU A CA 1
ATOM 4453 C C . LEU A 1 559 ? -22.836 13.010 8.559 1.00 89.94 559 LEU A C 1
ATOM 4455 O O . LEU A 1 559 ? -22.988 11.904 9.059 1.00 89.94 559 LEU A O 1
ATOM 4459 N N . ALA A 1 560 ? -21.637 13.604 8.530 1.00 91.81 560 ALA A N 1
ATOM 4460 C CA . ALA A 1 560 ? -20.447 12.984 9.121 1.00 91.81 560 ALA A CA 1
ATOM 4461 C C . ALA A 1 560 ? -20.589 12.756 10.636 1.00 91.81 560 ALA A C 1
ATOM 4463 O O . ALA A 1 560 ? -20.175 11.710 11.130 1.00 91.81 560 ALA A O 1
ATOM 4464 N N . ARG A 1 561 ? -21.197 13.707 11.361 1.00 90.88 561 ARG A N 1
ATOM 4465 C CA . ARG A 1 561 ? -21.519 13.548 12.789 1.00 90.88 561 ARG A CA 1
ATOM 4466 C C . ARG A 1 561 ? -22.584 12.475 12.997 1.00 90.88 561 ARG A C 1
ATOM 4468 O O . ARG A 1 561 ? -22.358 11.539 13.747 1.00 90.88 561 ARG A O 1
ATOM 4475 N N . ASN A 1 562 ? -23.674 12.524 12.236 1.00 90.56 562 ASN A N 1
ATOM 4476 C CA . ASN A 1 562 ? -24.752 11.540 12.333 1.00 90.56 562 ASN A CA 1
ATOM 4477 C C . ASN A 1 562 ? -24.295 10.115 11.977 1.00 90.56 562 ASN A C 1
ATOM 4479 O O . ASN A 1 562 ? -24.773 9.154 12.569 1.00 90.56 562 ASN A O 1
ATOM 4483 N N . LEU A 1 563 ? -23.368 9.959 11.029 1.00 90.19 563 LEU A N 1
ATOM 4484 C CA . LEU A 1 563 ? -22.748 8.675 10.693 1.00 90.19 563 LEU A CA 1
ATOM 4485 C C . LEU A 1 563 ? -21.812 8.172 11.798 1.00 90.19 563 LEU A C 1
ATOM 4487 O O . LEU A 1 563 ? -21.653 6.964 11.934 1.00 90.19 563 LEU A O 1
ATOM 4491 N N . HIS A 1 564 ? -21.191 9.070 12.565 1.00 89.69 564 HIS A N 1
ATOM 4492 C CA . HIS A 1 564 ? -20.383 8.703 13.727 1.00 89.69 564 HIS A CA 1
ATOM 4493 C C . HIS A 1 564 ? -21.268 8.276 14.906 1.00 89.69 564 HIS A C 1
ATOM 4495 O O . HIS A 1 564 ? -21.031 7.227 15.499 1.00 89.69 564 HIS A O 1
ATOM 4501 N N . ASP A 1 565 ? -22.319 9.047 15.188 1.00 90.38 565 ASP A N 1
ATOM 4502 C CA . ASP A 1 565 ? -23.189 8.844 16.350 1.00 90.38 565 ASP A CA 1
ATOM 4503 C C . ASP A 1 565 ? -24.221 7.725 16.124 1.00 90.38 565 ASP A C 1
ATOM 4505 O O . ASP A 1 565 ? -24.542 6.962 17.035 1.00 90.38 565 ASP A O 1
ATOM 4509 N N . GLN A 1 566 ? -24.771 7.622 14.908 1.00 88.88 566 GLN A N 1
ATOM 4510 C CA . GLN A 1 566 ? -25.859 6.703 14.546 1.00 88.88 566 GLN A CA 1
ATOM 4511 C C . GLN A 1 566 ? -25.662 6.067 13.151 1.00 88.88 566 GLN A C 1
ATOM 4513 O O . GLN A 1 566 ? -26.539 6.180 12.283 1.00 88.88 566 GLN A O 1
ATOM 4518 N N . PRO A 1 567 ? -24.556 5.333 12.907 1.00 88.88 567 PRO A N 1
ATOM 4519 C CA . PRO A 1 567 ? -24.265 4.734 11.598 1.00 88.88 567 PRO A CA 1
ATOM 4520 C C . PRO A 1 567 ? -25.375 3.797 11.097 1.00 88.88 567 PRO A C 1
ATOM 4522 O O . PRO A 1 567 ? -25.654 3.752 9.900 1.00 88.88 567 PRO A O 1
ATOM 4525 N N . GLN A 1 568 ? -26.062 3.101 12.006 1.00 88.75 568 GLN A N 1
ATOM 4526 C CA . GLN A 1 568 ? -27.134 2.151 11.692 1.00 88.75 568 GLN A CA 1
ATOM 4527 C C . GLN A 1 568 ? -28.349 2.774 10.993 1.00 88.75 568 GLN A C 1
ATOM 4529 O O . GLN A 1 568 ? -29.035 2.089 10.247 1.00 88.75 568 GLN A O 1
ATOM 4534 N N . ARG A 1 569 ? -28.623 4.069 11.201 1.00 86.94 569 ARG A N 1
ATOM 4535 C CA . ARG A 1 569 ? -29.731 4.756 10.520 1.00 86.94 569 ARG A CA 1
ATOM 4536 C C . ARG A 1 569 ? -29.425 4.975 9.038 1.00 86.94 569 ARG A C 1
ATOM 4538 O O . ARG A 1 569 ? -30.307 4.847 8.196 1.00 86.94 569 ARG A O 1
ATOM 4545 N N . TRP A 1 570 ? -28.174 5.313 8.739 1.00 86.69 570 TRP A N 1
ATOM 4546 C CA . TRP A 1 570 ? -27.741 5.790 7.424 1.00 86.69 570 TRP A CA 1
ATOM 4547 C C . TRP A 1 570 ? -27.153 4.688 6.545 1.00 86.69 570 TRP A C 1
ATOM 4549 O O . TRP A 1 570 ? -27.252 4.754 5.324 1.00 86.69 570 TRP A O 1
ATOM 4559 N N . LEU A 1 571 ? -26.551 3.669 7.158 1.00 89.94 571 LEU A N 1
ATOM 4560 C CA . LEU A 1 571 ? -25.914 2.543 6.478 1.00 89.94 571 LEU A CA 1
ATOM 4561 C C . LEU A 1 571 ? -26.699 1.244 6.680 1.00 89.94 571 LEU A C 1
ATOM 4563 O O . LEU A 1 571 ? -26.120 0.181 6.903 1.00 89.94 571 LEU A O 1
ATOM 4567 N N . ARG A 1 572 ? -28.024 1.332 6.596 1.00 90.31 572 ARG A N 1
ATOM 4568 C CA . ARG A 1 572 ? -28.933 0.186 6.513 1.00 90.31 572 ARG A CA 1
ATOM 4569 C C . ARG A 1 572 ? -29.397 0.027 5.071 1.00 90.31 572 ARG A C 1
ATOM 4571 O O . ARG A 1 572 ? -29.687 1.027 4.416 1.00 90.31 572 ARG A O 1
ATOM 4578 N N . LEU A 1 573 ? -29.470 -1.211 4.585 1.00 89.44 573 LEU A N 1
ATOM 4579 C CA . LEU A 1 573 ? -30.110 -1.496 3.302 1.00 89.44 573 LEU A CA 1
ATOM 4580 C C . LEU A 1 573 ? -31.576 -1.059 3.394 1.00 89.44 573 LEU A C 1
ATOM 4582 O O . LEU A 1 573 ? -32.279 -1.468 4.316 1.00 89.44 573 LEU A O 1
ATOM 4586 N N . ALA A 1 574 ? -32.028 -0.199 2.475 1.00 87.75 574 ALA A N 1
ATOM 4587 C CA . ALA A 1 574 ? -33.399 0.326 2.504 1.00 87.75 574 ALA A CA 1
ATOM 4588 C C . ALA A 1 574 ? -34.421 -0.818 2.567 1.00 87.75 574 ALA A C 1
ATOM 4590 O O . ALA A 1 574 ? -34.182 -1.868 1.992 1.00 87.75 574 ALA A O 1
ATOM 4591 N N . ASP A 1 575 ? -35.523 -0.676 3.292 1.00 87.06 575 ASP A N 1
ATOM 4592 C CA . ASP A 1 575 ? -36.549 -1.732 3.373 1.00 87.06 575 ASP A CA 1
ATOM 4593 C C . ASP A 1 575 ? -36.010 -3.111 3.838 1.00 87.06 575 ASP A C 1
ATOM 4595 O O . ASP A 1 575 ? -36.516 -4.162 3.457 1.00 87.06 575 ASP A O 1
ATOM 4599 N N . SER A 1 576 ? -34.934 -3.124 4.636 1.00 87.12 576 SER A N 1
ATOM 4600 C CA . SER A 1 576 ? -34.327 -4.323 5.227 1.00 87.12 576 SER A CA 1
ATOM 4601 C C . SER A 1 576 ? -33.791 -4.028 6.631 1.00 87.12 576 SER A C 1
ATOM 4603 O O . SER A 1 576 ? -33.479 -2.886 6.970 1.00 87.12 576 SER A O 1
ATOM 4605 N N . GLU A 1 577 ? -33.643 -5.067 7.454 1.00 87.38 577 GLU A N 1
ATOM 4606 C CA . GLU A 1 577 ? -32.944 -4.993 8.746 1.00 87.38 577 GLU A CA 1
ATOM 4607 C C . GLU A 1 577 ? -31.417 -5.119 8.602 1.00 87.38 577 GLU A C 1
ATOM 4609 O O . GLU A 1 577 ? -30.673 -4.865 9.549 1.00 87.38 577 GLU A O 1
ATOM 4614 N N . LEU A 1 578 ? -30.925 -5.489 7.413 1.00 91.50 578 LEU A N 1
ATOM 4615 C CA . LEU A 1 578 ? -29.502 -5.704 7.167 1.00 91.50 578 LEU A CA 1
ATOM 4616 C C . LEU A 1 578 ? -28.717 -4.386 7.115 1.00 91.50 578 LEU A C 1
ATOM 4618 O O . LEU A 1 578 ? -29.052 -3.448 6.388 1.00 91.50 578 LEU A O 1
ATOM 4622 N N . LEU A 1 579 ? -27.600 -4.350 7.840 1.00 92.56 579 LEU A N 1
ATOM 4623 C CA . LEU A 1 579 ? -26.650 -3.240 7.812 1.00 92.56 579 LEU A CA 1
ATOM 4624 C C . LEU A 1 579 ? -25.623 -3.422 6.692 1.00 92.56 579 LEU A C 1
ATOM 4626 O O . LEU A 1 579 ? -25.143 -4.525 6.431 1.00 92.56 579 LEU A O 1
ATOM 4630 N N . LEU A 1 580 ? -25.230 -2.320 6.058 1.00 90.12 580 LEU A N 1
ATOM 4631 C CA . LEU A 1 580 ? -24.170 -2.279 5.049 1.00 90.12 580 LEU A CA 1
ATOM 4632 C C . LEU A 1 580 ? -22.768 -2.437 5.656 1.00 90.12 580 LEU A C 1
ATOM 4634 O O . LEU A 1 580 ? -21.808 -2.587 4.909 1.00 90.12 580 LEU A O 1
ATOM 4638 N N . TYR A 1 581 ? -22.620 -2.418 6.982 1.00 91.62 581 TYR A N 1
ATOM 4639 C CA . TYR A 1 581 ? -21.328 -2.506 7.660 1.00 91.62 581 TYR A CA 1
ATOM 4640 C C . TYR A 1 581 ? -21.321 -3.584 8.753 1.00 91.62 581 TYR A C 1
ATOM 4642 O O . TYR A 1 581 ? -22.325 -3.805 9.425 1.00 91.62 581 TYR A O 1
ATOM 4650 N N . SER A 1 582 ? -20.177 -4.247 8.943 1.00 88.44 582 SER A N 1
ATOM 4651 C CA . SER A 1 582 ? -19.919 -5.151 10.075 1.00 88.44 582 SER A CA 1
ATOM 4652 C C . SER A 1 582 ? -19.126 -4.491 11.208 1.00 88.44 582 SER A C 1
ATOM 4654 O O . SER A 1 582 ? -19.161 -4.962 12.341 1.00 88.44 582 SER A O 1
ATOM 4656 N N . GLN A 1 583 ? -18.419 -3.399 10.911 1.00 87.50 583 GLN A N 1
ATOM 4657 C CA . GLN A 1 583 ? -17.678 -2.567 11.862 1.00 87.50 583 GLN A CA 1
ATOM 4658 C C . GLN A 1 583 ? -17.972 -1.090 11.579 1.00 87.50 583 GLN A C 1
ATOM 4660 O O . GLN A 1 583 ? -18.254 -0.767 10.420 1.00 87.50 583 GLN A O 1
ATOM 4665 N N . PRO A 1 584 ? -17.922 -0.200 12.591 1.00 85.56 584 PRO A N 1
ATOM 4666 C CA . PRO A 1 584 ? -18.156 1.226 12.388 1.00 85.56 584 PRO A CA 1
ATOM 4667 C C . PRO A 1 584 ? -17.344 1.768 11.198 1.00 85.56 584 PRO A C 1
ATOM 4669 O O . PRO A 1 584 ? -16.146 1.490 11.112 1.00 85.56 584 PRO A O 1
ATOM 4672 N N . PRO A 1 585 ? -17.979 2.494 10.260 1.00 91.25 585 PRO A N 1
ATOM 4673 C CA . PRO A 1 585 ? -17.317 2.956 9.045 1.00 91.25 585 PRO A CA 1
ATOM 4674 C C . PRO A 1 585 ? -16.206 3.962 9.367 1.00 91.25 585 PRO A C 1
ATOM 4676 O O . PRO A 1 585 ? -16.376 4.854 10.197 1.00 91.25 585 PRO A O 1
ATOM 4679 N N . GLU A 1 586 ? -15.090 3.887 8.645 1.00 92.56 586 GLU A N 1
ATOM 4680 C CA . GLU A 1 586 ? -14.099 4.962 8.642 1.00 92.56 586 GLU A CA 1
ATOM 4681 C C . GLU A 1 586 ? -14.633 6.120 7.797 1.00 92.56 586 GLU A C 1
ATOM 4683 O O . GLU A 1 586 ? -14.857 5.961 6.595 1.00 92.56 586 GLU A O 1
ATOM 4688 N N . ILE A 1 587 ? -14.823 7.286 8.415 1.00 92.94 587 ILE A N 1
ATOM 4689 C CA . ILE A 1 587 ? -15.383 8.474 7.764 1.00 92.94 587 ILE A CA 1
ATOM 4690 C C . ILE A 1 587 ? -14.264 9.492 7.547 1.00 92.94 587 ILE A C 1
ATOM 4692 O O . ILE A 1 587 ? -13.623 9.944 8.494 1.00 92.94 587 ILE A O 1
ATOM 4696 N N . GLN A 1 588 ? -14.041 9.887 6.297 1.00 90.19 588 GLN A N 1
ATOM 4697 C CA . GLN A 1 588 ? -13.060 10.899 5.914 1.00 90.19 588 GLN A CA 1
ATOM 4698 C C . GLN A 1 588 ? -13.756 12.046 5.182 1.00 90.19 588 GLN A C 1
ATOM 4700 O O . GLN A 1 588 ? -14.379 11.844 4.139 1.00 90.19 588 GLN A O 1
ATOM 4705 N N . ARG A 1 589 ? -13.628 13.274 5.698 1.00 86.69 589 ARG A N 1
ATOM 4706 C CA . ARG A 1 589 ? -14.074 14.475 4.977 1.00 86.69 589 ARG A CA 1
ATOM 4707 C C . ARG A 1 589 ? -13.020 14.882 3.957 1.00 86.69 589 ARG A C 1
ATOM 4709 O O . ARG A 1 589 ? -11.838 14.963 4.280 1.00 86.69 589 ARG A O 1
ATOM 4716 N N . GLN A 1 590 ? -13.453 15.130 2.729 1.00 77.25 590 GLN A N 1
ATOM 4717 C CA . GLN A 1 590 ? -12.579 15.406 1.591 1.00 77.25 590 GLN A CA 1
ATOM 4718 C C . GLN A 1 590 ? -12.918 16.773 0.986 1.00 77.25 590 GLN A C 1
ATOM 4720 O O . GLN A 1 590 ? -13.650 16.881 0.003 1.00 77.25 590 GLN A O 1
ATOM 4725 N N . GLY A 1 591 ? -12.401 17.835 1.600 1.00 77.25 591 GLY A N 1
ATOM 4726 C CA . GLY A 1 591 ? -12.862 19.199 1.334 1.00 77.25 591 GLY A CA 1
ATOM 4727 C C . GLY A 1 591 ? -14.206 19.480 2.010 1.00 77.25 591 GLY A C 1
ATOM 4728 O O . GLY A 1 591 ? -14.637 18.736 2.894 1.00 77.25 591 GLY A O 1
ATOM 4729 N N . ASP A 1 592 ? -14.868 20.562 1.606 1.00 80.81 592 ASP A N 1
ATOM 4730 C CA . ASP A 1 592 ? -15.975 21.117 2.391 1.00 80.81 592 ASP A CA 1
ATOM 4731 C C . ASP A 1 592 ? -17.269 20.293 2.300 1.00 80.81 592 ASP A C 1
ATOM 4733 O O . ASP A 1 592 ? -17.954 20.113 3.312 1.00 80.81 592 ASP A O 1
ATOM 4737 N N . SER A 1 593 ? -17.593 19.753 1.119 1.00 87.12 593 SER A N 1
ATOM 4738 C CA . SER A 1 593 ? -18.865 19.065 0.839 1.00 87.12 593 SER A CA 1
ATOM 4739 C C . SER A 1 593 ? -18.750 17.578 0.489 1.00 87.12 593 SER A C 1
ATOM 4741 O O . SER A 1 593 ? -19.785 16.945 0.286 1.00 87.12 593 SER A O 1
ATOM 4743 N N . ASN A 1 594 ? -17.547 16.992 0.442 1.00 90.62 594 ASN A N 1
ATOM 4744 C CA . ASN A 1 594 ? -17.393 15.575 0.093 1.00 90.62 594 ASN A CA 1
ATOM 4745 C C . ASN A 1 594 ? -17.103 14.699 1.313 1.00 90.62 594 ASN A C 1
ATOM 4747 O O . ASN A 1 594 ? -16.305 15.057 2.186 1.00 90.62 594 ASN A O 1
ATOM 4751 N N . LEU A 1 595 ? -17.694 13.507 1.319 1.00 91.75 595 LEU A N 1
ATOM 4752 C CA . LEU A 1 595 ? -17.476 12.463 2.313 1.00 91.75 595 LEU A CA 1
ATOM 4753 C C . LEU A 1 595 ? -16.993 11.185 1.631 1.00 91.75 595 LEU A C 1
ATOM 4755 O O . LEU A 1 595 ? -17.502 10.794 0.584 1.00 91.75 595 LEU A O 1
ATOM 4759 N N . GLU A 1 596 ? -16.021 10.521 2.243 1.00 92.56 596 GLU A N 1
ATOM 4760 C CA . GLU A 1 596 ? -15.599 9.169 1.898 1.00 92.56 596 GLU A CA 1
ATOM 4761 C C . GLU A 1 596 ? -15.805 8.262 3.103 1.00 92.56 596 GLU A C 1
ATOM 4763 O O . GLU A 1 596 ? -15.278 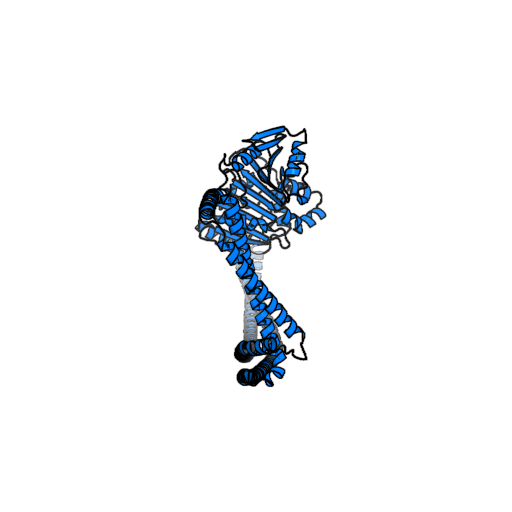8.527 4.181 1.00 92.56 596 GLU A O 1
ATOM 4768 N N . LEU A 1 597 ? -16.543 7.179 2.898 1.00 93.25 597 LEU A N 1
ATOM 4769 C CA . LEU A 1 597 ? -16.743 6.134 3.884 1.00 93.25 597 LEU A CA 1
ATOM 4770 C C . LEU A 1 597 ? -16.054 4.859 3.410 1.00 93.25 597 LEU A C 1
ATOM 4772 O O . LEU A 1 597 ? -16.189 4.467 2.246 1.00 93.25 597 LEU A O 1
ATOM 4776 N N . ARG A 1 598 ? -15.354 4.189 4.324 1.00 93.81 598 ARG A N 1
ATOM 4777 C CA . ARG A 1 598 ? -14.766 2.863 4.100 1.00 93.81 598 ARG A CA 1
ATOM 4778 C C . ARG A 1 598 ? -15.280 1.906 5.156 1.00 93.81 598 ARG A C 1
ATOM 4780 O O . ARG A 1 598 ? -15.200 2.197 6.344 1.00 93.81 598 ARG A O 1
ATOM 4787 N N . PHE A 1 599 ? -15.822 0.779 4.720 1.00 93.94 599 PHE A N 1
ATOM 4788 C CA . PHE A 1 599 ? -16.417 -0.197 5.624 1.00 93.94 599 PHE A CA 1
ATOM 4789 C C . PHE A 1 599 ? -16.409 -1.597 5.018 1.00 93.94 599 PHE A C 1
ATOM 4791 O O . PHE A 1 599 ? -16.244 -1.784 3.809 1.00 93.94 599 PHE A O 1
ATOM 4798 N N . THR A 1 600 ? -16.568 -2.591 5.884 1.00 94.25 600 THR A N 1
ATOM 4799 C CA . THR A 1 600 ? -16.674 -3.997 5.503 1.00 94.25 600 THR A CA 1
ATOM 4800 C C . THR A 1 600 ? -18.133 -4.428 5.459 1.00 94.25 600 THR A C 1
ATOM 4802 O O . THR A 1 600 ? -18.837 -4.255 6.449 1.00 94.25 600 THR A O 1
ATOM 4805 N N . LEU A 1 601 ? -18.591 -4.998 4.341 1.00 92.38 601 LEU A N 1
ATOM 4806 C CA . LEU A 1 601 ? -19.965 -5.496 4.213 1.00 92.38 601 LEU A CA 1
ATOM 4807 C C . LEU A 1 601 ? -20.075 -6.903 4.812 1.00 92.38 601 LEU A C 1
ATOM 4809 O O . LEU A 1 601 ? -19.256 -7.768 4.485 1.00 92.38 601 LEU A O 1
ATOM 4813 N N . PRO A 1 602 ? -21.116 -7.183 5.612 1.00 93.00 602 PRO A N 1
ATOM 4814 C CA . PRO A 1 602 ? -21.527 -8.553 5.888 1.00 93.00 602 PRO A CA 1
ATOM 4815 C C . PRO A 1 602 ? -21.885 -9.284 4.583 1.00 93.00 602 PRO A C 1
ATOM 4817 O O . PRO A 1 602 ? -22.428 -8.683 3.655 1.00 93.00 602 PRO A O 1
ATOM 4820 N N . GLU A 1 603 ? -21.624 -10.592 4.511 1.00 89.88 603 GLU A N 1
ATOM 4821 C CA . GLU A 1 603 ? -21.867 -11.383 3.294 1.00 89.88 603 GLU A CA 1
ATOM 4822 C C . GLU A 1 603 ? -23.345 -11.359 2.865 1.00 89.88 603 GLU A C 1
ATOM 4824 O O . GLU A 1 603 ? -23.632 -11.145 1.689 1.00 89.88 603 GLU A O 1
ATOM 4829 N N . ASN A 1 604 ? -24.283 -11.479 3.810 1.00 90.19 604 ASN A N 1
ATOM 4830 C CA . ASN A 1 604 ? -25.724 -11.419 3.525 1.00 90.19 604 ASN A CA 1
ATOM 4831 C C . ASN A 1 604 ? -26.136 -10.059 2.940 1.00 90.19 604 ASN A C 1
ATOM 4833 O O . ASN A 1 604 ? -26.905 -10.003 1.984 1.00 90.19 604 ASN A O 1
ATOM 4837 N N . SER A 1 605 ? -25.569 -8.968 3.462 1.00 92.69 605 SER A N 1
ATOM 4838 C CA . SER A 1 605 ? -25.796 -7.614 2.948 1.00 92.69 605 SER A CA 1
ATOM 4839 C C . SER A 1 605 ? -25.216 -7.437 1.545 1.00 92.69 605 SER A C 1
ATOM 4841 O O . SER A 1 605 ? -25.832 -6.795 0.701 1.00 92.69 605 SER A O 1
ATOM 4843 N N . ALA A 1 606 ? -24.048 -8.027 1.268 1.00 92.38 606 ALA A N 1
ATOM 4844 C CA . ALA A 1 606 ? -23.449 -8.018 -0.064 1.00 92.38 606 ALA A CA 1
ATOM 4845 C C . ALA A 1 606 ? -24.275 -8.827 -1.081 1.00 92.38 606 ALA A C 1
ATOM 4847 O O . ALA A 1 606 ? -24.408 -8.390 -2.223 1.00 92.38 606 ALA A O 1
ATOM 4848 N N . ARG A 1 607 ? -24.858 -9.967 -0.679 1.00 91.19 607 ARG A N 1
ATOM 4849 C CA . ARG A 1 607 ? -25.773 -10.751 -1.528 1.00 91.19 607 ARG A CA 1
ATOM 4850 C C . ARG A 1 607 ? -27.033 -9.951 -1.858 1.00 91.19 607 ARG A C 1
ATOM 4852 O O . ARG A 1 607 ? -27.290 -9.732 -3.036 1.00 91.19 607 ARG A O 1
ATOM 4859 N N . LEU A 1 608 ? -27.726 -9.414 -0.848 1.00 91.94 608 LEU A N 1
ATOM 4860 C CA . LEU A 1 608 ? -28.938 -8.611 -1.063 1.00 91.94 608 LEU A CA 1
ATOM 4861 C C . LEU A 1 608 ? -28.661 -7.350 -1.901 1.00 91.94 608 LEU A C 1
ATOM 4863 O O . LEU A 1 608 ? -29.455 -6.990 -2.763 1.00 91.94 608 LEU A O 1
ATOM 4867 N N . LEU A 1 609 ? -27.510 -6.694 -1.705 1.00 93.94 609 LEU A N 1
ATOM 4868 C CA . LEU A 1 609 ? -27.083 -5.576 -2.551 1.00 93.94 609 LEU A CA 1
ATOM 4869 C C . LEU A 1 609 ? -27.007 -5.985 -4.031 1.00 93.94 609 LEU A C 1
ATOM 4871 O O . LEU A 1 609 ? -27.499 -5.260 -4.892 1.00 93.94 609 LEU A O 1
ATOM 4875 N N . LEU A 1 610 ? -26.391 -7.132 -4.332 1.00 93.31 610 LEU A N 1
ATOM 4876 C CA . LEU A 1 610 ? -26.289 -7.639 -5.702 1.00 93.31 610 LEU A CA 1
ATOM 4877 C C . LEU A 1 610 ? -27.656 -8.036 -6.265 1.00 93.31 610 LEU A C 1
ATOM 4879 O O . LEU A 1 610 ? -27.925 -7.734 -7.425 1.00 93.31 610 LEU A O 1
ATOM 4883 N N . GLU A 1 611 ? -28.525 -8.651 -5.459 1.00 92.88 611 GLU A N 1
ATOM 4884 C CA . GLU A 1 611 ? -29.893 -8.996 -5.868 1.00 92.88 611 GLU A CA 1
ATOM 4885 C C . GLU A 1 611 ? -30.704 -7.753 -6.242 1.00 92.88 611 GLU A C 1
ATOM 4887 O O . GLU A 1 611 ? -31.374 -7.766 -7.274 1.00 92.88 611 GLU A O 1
ATOM 4892 N N . ARG A 1 612 ? -30.574 -6.665 -5.472 1.00 93.38 612 ARG A N 1
ATOM 4893 C CA . ARG A 1 612 ? -31.271 -5.391 -5.710 1.00 93.38 612 ARG A CA 1
ATOM 4894 C C . ARG A 1 612 ? -30.777 -4.638 -6.931 1.00 93.38 612 ARG A C 1
ATOM 4896 O O . ARG A 1 612 ? -31.579 -4.078 -7.678 1.00 93.38 612 ARG A O 1
ATOM 4903 N N . ILE A 1 613 ? -29.464 -4.656 -7.163 1.00 93.44 613 ILE A N 1
ATOM 4904 C CA . ILE A 1 613 ? -28.877 -4.129 -8.403 1.00 93.44 613 ILE A CA 1
ATOM 4905 C C . ILE A 1 613 ? -29.337 -4.976 -9.599 1.00 93.44 613 ILE A C 1
ATOM 4907 O O . ILE A 1 613 ? -29.607 -4.442 -10.671 1.00 93.44 613 ILE A O 1
ATOM 4911 N N . ALA A 1 614 ? -29.469 -6.291 -9.420 1.00 92.19 614 ALA A N 1
ATOM 4912 C CA . ALA A 1 614 ? -29.956 -7.199 -10.453 1.00 92.19 614 ALA A CA 1
ATOM 4913 C C . ALA A 1 614 ? -31.489 -7.216 -10.613 1.00 92.19 614 ALA A C 1
ATOM 4915 O O . ALA A 1 614 ? -31.968 -7.826 -11.565 1.00 92.19 614 ALA A O 1
ATOM 4916 N N . LYS A 1 615 ? -32.250 -6.572 -9.713 1.00 91.50 615 LYS A N 1
ATOM 4917 C CA . LYS A 1 615 ? -33.726 -6.627 -9.623 1.00 91.50 615 LYS A CA 1
ATOM 4918 C C . LYS A 1 615 ? -34.279 -8.050 -9.483 1.00 91.50 615 LYS A C 1
ATOM 4920 O O . LYS A 1 615 ? -35.213 -8.444 -10.177 1.00 91.50 615 LYS A O 1
ATOM 4925 N N . THR A 1 616 ? -33.662 -8.850 -8.620 1.00 87.88 616 THR A N 1
ATOM 4926 C CA . THR A 1 616 ? -33.981 -10.285 -8.468 1.00 87.88 616 THR A CA 1
ATOM 4927 C C . THR A 1 616 ? -34.445 -10.684 -7.074 1.00 87.88 616 THR A C 1
ATOM 4929 O O . THR A 1 616 ? -34.915 -11.810 -6.909 1.00 87.88 616 THR A O 1
ATOM 4932 N N . ASP A 1 617 ? -34.351 -9.796 -6.083 1.00 80.69 617 ASP A N 1
ATOM 4933 C CA . ASP A 1 617 ? -34.908 -10.035 -4.755 1.00 80.69 617 ASP A CA 1
ATOM 4934 C C . ASP A 1 617 ? -36.442 -10.065 -4.806 1.00 80.69 617 ASP A C 1
ATOM 4936 O O . ASP A 1 617 ? -37.098 -9.229 -5.429 1.00 80.69 617 ASP A O 1
ATOM 4940 N N . ALA A 1 618 ? -37.024 -11.073 -4.156 1.00 58.22 618 ALA A N 1
ATOM 4941 C CA . ALA A 1 618 ? -38.466 -11.232 -4.037 1.00 58.22 618 ALA A CA 1
ATOM 4942 C C . ALA A 1 618 ? -38.963 -10.459 -2.804 1.00 58.22 618 ALA A C 1
ATOM 4944 O O . ALA A 1 618 ? -38.935 -10.981 -1.692 1.00 58.22 618 ALA A O 1
ATOM 4945 N N . GLY A 1 619 ? -39.409 -9.212 -2.987 1.00 41.19 619 GLY A N 1
ATOM 4946 C CA . GLY A 1 619 ? -39.951 -8.404 -1.891 1.00 41.19 619 GLY A CA 1
ATOM 4947 C C . GLY A 1 619 ? -40.564 -7.075 -2.331 1.00 41.19 619 GLY A C 1
ATOM 4948 O O . GLY A 1 619 ? -39.854 -6.092 -2.470 1.00 41.19 619 GLY A O 1
ATOM 4949 N N . ALA A 1 620 ? -41.895 -7.085 -2.466 1.00 30.09 620 ALA A N 1
ATOM 4950 C CA . ALA A 1 620 ? -42.826 -5.986 -2.752 1.00 30.09 620 ALA A CA 1
ATOM 4951 C C . ALA A 1 620 ? -42.751 -5.355 -4.155 1.00 30.09 620 ALA A C 1
ATOM 4953 O O . ALA A 1 620 ? -42.045 -4.389 -4.425 1.00 30.09 620 ALA A O 1
ATOM 4954 N N . ALA A 1 621 ? -43.623 -5.877 -5.021 1.00 29.11 621 ALA A N 1
ATOM 4955 C CA . ALA A 1 621 ? -44.217 -5.121 -6.106 1.00 29.11 621 ALA A CA 1
ATOM 4956 C C . ALA A 1 621 ? -44.599 -3.708 -5.630 1.00 29.11 621 ALA A C 1
ATOM 4958 O O . ALA A 1 621 ? -45.296 -3.554 -4.626 1.00 29.11 621 ALA A O 1
ATOM 4959 N N . LEU A 1 622 ? -44.178 -2.698 -6.392 1.00 32.22 622 LEU A N 1
ATOM 4960 C CA . LEU A 1 622 ? -44.834 -1.398 -6.449 1.00 32.22 622 LEU A CA 1
ATOM 4961 C C . LEU A 1 622 ? -46.293 -1.632 -6.869 1.00 32.22 622 LEU A C 1
ATOM 4963 O O . LEU A 1 622 ? -46.635 -1.593 -8.048 1.00 32.22 622 LEU A O 1
ATOM 4967 N N . THR A 1 623 ? -47.163 -1.922 -5.904 1.00 26.08 623 THR A N 1
ATOM 4968 C CA . THR A 1 623 ? -48.574 -1.584 -6.038 1.00 26.08 623 THR A CA 1
ATOM 4969 C C . THR A 1 623 ? -48.642 -0.069 -6.117 1.00 26.08 623 THR A C 1
ATOM 4971 O O . THR A 1 623 ? -48.232 0.624 -5.185 1.00 26.08 623 THR A O 1
ATOM 4974 N N . ALA A 1 624 ? -49.100 0.408 -7.269 1.00 27.83 624 ALA A N 1
ATOM 4975 C CA . ALA A 1 624 ? -49.475 1.784 -7.525 1.00 27.83 624 ALA A CA 1
ATOM 4976 C C . ALA A 1 624 ? -50.271 2.382 -6.356 1.00 27.83 624 ALA A C 1
ATOM 4978 O O . ALA A 1 624 ? -51.193 1.728 -5.874 1.00 27.83 624 ALA A O 1
ATOM 4979 N N . HIS A 1 625 ? -49.914 3.605 -5.952 1.00 27.78 625 HIS A N 1
ATOM 4980 C CA . HIS A 1 625 ? -50.817 4.738 -5.720 1.00 27.78 625 HIS A CA 1
ATOM 4981 C C . HIS A 1 625 ? -50.019 6.035 -5.610 1.00 27.78 625 HIS A C 1
ATOM 4983 O O . HIS A 1 625 ? -49.031 6.060 -4.840 1.00 27.78 625 HIS A O 1
#

pLDDT: mean 87.67, std 10.43, range [26.08, 97.06]

Radius of gyration: 45.81 Å; chains: 1; bounding box: 137×46×124 Å